Protein AF-0000000065993453 (afdb_homodimer)

pLDDT: mean 97.64, std 2.65, range [69.88, 98.94]

Structure (mmCIF, N/CA/C/O backbone):
data_AF-0000000065993453-model_v1
#
loop_
_entity.id
_entity.type
_entity.pdbx_description
1 polymer 'Maleylacetoacetate isomerase'
#
loop_
_atom_site.group_PDB
_atom_site.id
_atom_site.type_symbol
_atom_site.label_atom_id
_atom_site.label_alt_id
_atom_site.label_comp_id
_atom_site.label_asym_id
_atom_site.label_entity_id
_atom_site.label_seq_id
_atom_site.pdbx_PDB_ins_code
_atom_site.Cartn_x
_atom_site.Cartn_y
_atom_site.Cartn_z
_atom_site.occupancy
_atom_site.B_iso_or_equiv
_atom_site.auth_seq_id
_atom_site.auth_comp_id
_atom_site.auth_asym_id
_atom_site.auth_atom_id
_atom_site.pdbx_PDB_model_num
ATOM 1 N N . MET A 1 1 ? -12.859 5.457 20.172 1 97.81 1 MET A N 1
ATOM 2 C CA . MET A 1 1 ? -11.688 4.91 19.5 1 97.81 1 MET A CA 1
ATOM 3 C C . MET A 1 1 ? -10.406 5.559 20 1 97.81 1 MET A C 1
ATOM 5 O O . MET A 1 1 ? -10.445 6.652 20.578 1 97.81 1 MET A O 1
ATOM 9 N N . LYS A 1 2 ? -9.281 4.84 19.984 1 98.69 2 LYS A N 1
ATOM 10 C CA . LYS A 1 2 ? -7.965 5.367 20.328 1 98.69 2 LYS A CA 1
ATOM 11 C C . LYS A 1 2 ? -7.004 5.246 19.141 1 98.69 2 LYS A C 1
ATOM 13 O O . LYS A 1 2 ? -6.863 4.168 18.562 1 98.69 2 LYS A O 1
ATOM 18 N N . LEU A 1 3 ? -6.418 6.355 18.797 1 98.81 3 LEU A N 1
ATOM 19 C CA . LEU A 1 3 ? -5.492 6.383 17.672 1 98.81 3 LEU A CA 1
ATOM 20 C C . LEU A 1 3 ? -4.055 6.562 18.156 1 98.81 3 LEU A C 1
ATOM 22 O O . LEU A 1 3 ? -3.703 7.613 18.688 1 98.81 3 LEU A O 1
ATOM 26 N N . TYR A 1 4 ? -3.262 5.496 18.062 1 98.88 4 TYR A N 1
ATOM 27 C CA . TYR A 1 4 ? -1.817 5.652 18.188 1 98.88 4 TYR A CA 1
ATOM 28 C C . TYR A 1 4 ? -1.237 6.371 16.984 1 98.88 4 TYR A C 1
ATOM 30 O O . TYR A 1 4 ? -1.352 5.891 15.852 1 98.88 4 TYR A O 1
ATOM 38 N N . THR A 1 5 ? -0.607 7.504 17.25 1 98.62 5 THR A N 1
ATOM 39 C CA . THR A 1 5 ? -0.311 8.43 16.172 1 98.62 5 THR A CA 1
ATOM 40 C C . THR A 1 5 ? 0.987 9.188 16.438 1 98.62 5 THR A C 1
ATOM 42 O O . THR A 1 5 ? 1.555 9.086 17.531 1 98.62 5 THR A O 1
ATOM 45 N N . TYR A 1 6 ? 1.5 9.797 15.477 1 98.5 6 TYR A N 1
ATOM 46 C CA . TYR A 1 6 ? 2.602 10.758 15.5 1 98.5 6 TYR A CA 1
ATOM 47 C C . TYR A 1 6 ? 2.307 11.945 14.594 1 98.5 6 TYR A C 1
ATOM 49 O O . TYR A 1 6 ? 1.861 11.766 13.453 1 98.5 6 TYR A O 1
ATOM 57 N N . TYR A 1 7 ? 2.57 13.156 15.031 1 98.06 7 TYR A N 1
ATOM 58 C CA . TYR A 1 7 ? 2.051 14.336 14.352 1 98.06 7 TYR A CA 1
ATOM 59 C C . TYR A 1 7 ? 2.602 14.438 12.938 1 98.06 7 TYR A C 1
ATOM 61 O O . TYR A 1 7 ? 1.893 14.859 12.016 1 98.06 7 TYR A O 1
ATOM 69 N N . ARG A 1 8 ? 3.809 13.953 12.758 1 96.94 8 ARG A N 1
ATOM 70 C CA . ARG A 1 8 ? 4.461 14.18 11.469 1 96.94 8 ARG A CA 1
ATOM 71 C C . ARG A 1 8 ? 4.324 12.961 10.562 1 96.94 8 ARG A C 1
ATOM 73 O O . ARG A 1 8 ? 4.762 12.992 9.414 1 96.94 8 ARG A O 1
ATOM 80 N N . SER A 1 9 ? 3.797 11.883 11.055 1 98.12 9 SER A N 1
ATOM 81 C CA . SER A 1 9 ? 3.604 10.672 10.258 1 98.12 9 SER A CA 1
ATOM 82 C C . SER A 1 9 ? 2.527 10.875 9.195 1 98.12 9 SER A C 1
ATOM 84 O O . SER A 1 9 ? 1.365 11.117 9.523 1 98.12 9 SER A O 1
ATOM 86 N N . THR A 1 10 ? 2.926 10.688 7.938 1 98.56 10 THR A N 1
ATOM 87 C CA . THR A 1 10 ? 1.972 10.914 6.855 1 98.56 10 THR A CA 1
ATOM 88 C C . THR A 1 10 ? 0.908 9.82 6.84 1 98.56 10 THR A C 1
ATOM 90 O O . THR A 1 10 ? -0.24 10.062 6.465 1 98.56 10 THR A O 1
ATOM 93 N N . SER A 1 11 ? 1.258 8.602 7.258 1 98.75 11 SER A N 1
ATOM 94 C CA . SER A 1 11 ? 0.257 7.539 7.348 1 98.75 11 SER A CA 1
ATOM 95 C C . SER A 1 11 ? -0.75 7.824 8.453 1 98.75 11 SER A C 1
ATOM 97 O O . SER A 1 11 ? -1.937 7.52 8.312 1 98.75 11 SER A O 1
ATOM 99 N N . SER A 1 12 ? -0.28 8.359 9.594 1 98.88 12 SER A N 1
ATOM 100 C CA . SER A 1 12 ? -1.203 8.805 10.641 1 98.88 12 SER A CA 1
ATOM 101 C C . SER A 1 12 ? -2.078 9.953 10.148 1 98.88 12 SER A C 1
ATOM 103 O O . SER A 1 12 ? -3.268 10.016 10.469 1 98.88 12 SER A O 1
ATOM 105 N N . TYR A 1 13 ? -1.464 10.859 9.406 1 98.94 13 TYR A N 1
ATOM 106 C CA . TYR A 1 13 ? -2.162 12 8.828 1 98.94 13 TYR A CA 1
ATOM 107 C C . TYR A 1 13 ? -3.318 11.547 7.945 1 98.94 13 TYR A C 1
ATOM 109 O O . TYR A 1 13 ? -4.41 12.117 7.996 1 98.94 13 TYR A O 1
ATOM 117 N N . ARG A 1 14 ? -3.201 10.469 7.152 1 98.94 14 ARG A N 1
ATOM 118 C CA . ARG A 1 14 ? -4.273 9.875 6.359 1 98.94 14 ARG A CA 1
ATOM 119 C C . ARG A 1 14 ? -5.477 9.523 7.234 1 98.94 14 ARG A C 1
ATOM 121 O O . ARG A 1 14 ? -6.609 9.891 6.914 1 98.94 14 ARG A O 1
ATOM 128 N N . VAL A 1 15 ? -5.152 8.836 8.32 1 98.94 15 VAL A N 1
ATOM 129 C CA . VAL A 1 15 ? -6.211 8.344 9.195 1 98.94 15 VAL A CA 1
ATOM 130 C C . VAL A 1 15 ? -6.891 9.516 9.898 1 98.94 15 VAL A C 1
ATOM 132 O O . VAL A 1 15 ? -8.117 9.547 10.023 1 98.94 15 VAL A O 1
ATOM 135 N N . ARG A 1 16 ? -6.105 10.523 10.297 1 98.94 16 ARG A N 1
ATOM 136 C CA . ARG A 1 16 ? -6.688 11.711 10.914 1 98.94 16 ARG A CA 1
ATOM 137 C C . ARG A 1 16 ? -7.629 12.422 9.953 1 98.94 16 ARG A C 1
ATOM 139 O O . ARG A 1 16 ? -8.703 12.883 10.352 1 98.94 16 ARG A O 1
ATOM 146 N N . ILE A 1 17 ? -7.246 12.539 8.68 1 98.94 17 ILE A N 1
ATOM 147 C CA . ILE A 1 17 ? -8.109 13.172 7.688 1 98.94 17 ILE A CA 1
ATOM 148 C C . ILE A 1 17 ? -9.414 12.391 7.559 1 98.94 17 ILE A C 1
ATOM 150 O O . ILE A 1 17 ? -10.5 12.977 7.566 1 98.94 17 ILE A O 1
ATOM 154 N N . ALA A 1 18 ? -9.305 11.047 7.422 1 98.94 18 ALA A N 1
ATOM 155 C CA . ALA A 1 18 ? -10.5 10.219 7.285 1 98.94 18 ALA A CA 1
ATOM 156 C C . ALA A 1 18 ? -11.438 10.406 8.477 1 98.94 18 ALA A C 1
ATOM 158 O O . ALA A 1 18 ? -12.648 10.57 8.305 1 98.94 18 ALA A O 1
ATOM 159 N N . LEU A 1 19 ? -10.883 10.367 9.68 1 98.94 19 LEU A N 1
ATOM 160 C CA . LEU A 1 19 ? -11.664 10.547 10.898 1 98.94 19 LEU A CA 1
ATOM 161 C C . LEU A 1 19 ? -12.336 11.922 10.914 1 98.94 19 LEU A C 1
ATOM 163 O O . LEU A 1 19 ? -13.516 12.031 11.258 1 98.94 19 LEU A O 1
ATOM 167 N N . ALA A 1 20 ? -11.609 12.914 10.516 1 98.88 20 ALA A N 1
ATOM 168 C CA . ALA A 1 20 ? -12.133 14.281 10.508 1 98.88 20 ALA A CA 1
ATOM 169 C C . ALA A 1 20 ? -13.25 14.43 9.477 1 98.88 20 ALA A C 1
ATOM 171 O O . ALA A 1 20 ? -14.297 15.008 9.766 1 98.88 20 ALA A O 1
ATOM 172 N N . LEU A 1 21 ? -13.016 13.953 8.25 1 98.88 21 LEU A N 1
ATOM 173 C CA . LEU A 1 21 ? -14.023 14.039 7.199 1 98.88 21 LEU A CA 1
ATOM 174 C C . LEU A 1 21 ? -15.32 13.359 7.633 1 98.88 21 LEU A C 1
ATOM 176 O O . LEU A 1 21 ? -16.406 13.812 7.277 1 98.88 21 LEU A O 1
ATOM 180 N N . LYS A 1 22 ? -15.172 12.297 8.398 1 98.81 22 LYS A N 1
ATOM 181 C CA . LYS A 1 22 ? -16.344 11.508 8.805 1 98.81 22 LYS A CA 1
ATOM 182 C C . LYS A 1 22 ? -16.938 12.039 10.102 1 98.81 22 LYS A C 1
ATOM 184 O O . LYS A 1 22 ? -17.969 11.562 10.555 1 98.81 22 LYS A O 1
ATOM 189 N N . GLY A 1 23 ? -16.281 12.969 10.703 1 98.5 23 GLY A N 1
ATOM 190 C CA . GLY A 1 23 ? -16.781 13.562 11.93 1 98.5 23 GLY A CA 1
ATOM 191 C C . GLY A 1 23 ? -16.719 12.617 13.117 1 98.5 23 GLY A C 1
ATOM 192 O O . GLY A 1 23 ? -17.625 12.617 13.961 1 98.5 23 GLY A O 1
ATOM 193 N N . LEU A 1 24 ? -15.727 11.797 13.188 1 98.5 24 LEU A N 1
ATOM 194 C CA . LEU A 1 24 ? -15.609 10.805 14.25 1 98.5 24 LEU A CA 1
ATOM 195 C C . LEU A 1 24 ? -14.633 11.266 15.328 1 98.5 24 LEU A C 1
ATOM 197 O O . LEU A 1 24 ? -13.523 11.711 15.016 1 98.5 24 LEU A O 1
ATOM 201 N N . ASP A 1 25 ? -15.039 11.125 16.531 1 97.25 25 ASP A N 1
ATOM 202 C CA . ASP A 1 25 ? -14.18 11.453 17.656 1 97.25 25 ASP A CA 1
ATOM 203 C C . ASP A 1 25 ? -13.242 10.297 18 1 97.25 25 ASP A C 1
ATOM 205 O O . ASP A 1 25 ? -13.586 9.133 17.781 1 97.25 25 ASP A O 1
ATOM 209 N N . TYR A 1 26 ? -12.102 10.672 18.547 1 98.31 26 TYR A N 1
ATOM 210 C CA . TYR A 1 26 ? -11.133 9.68 19 1 98.31 26 TYR A CA 1
ATOM 211 C C . TYR A 1 26 ? -10.188 10.273 20.047 1 98.31 26 TYR A C 1
ATOM 213 O O . TYR A 1 26 ? -10.055 11.5 20.141 1 98.31 26 TYR A O 1
ATOM 221 N N . GLN A 1 27 ? -9.609 9.438 20.812 1 98.38 27 GLN A N 1
ATOM 222 C CA . GLN A 1 27 ? -8.508 9.82 21.688 1 98.38 27 GLN A CA 1
ATOM 223 C C . GLN A 1 27 ? -7.164 9.648 21 1 98.38 27 GLN A C 1
ATOM 225 O O . GLN A 1 27 ? -6.855 8.57 20.484 1 98.38 27 GLN A O 1
ATOM 230 N N . SER A 1 28 ? -6.418 10.703 20.906 1 98.5 28 SER A N 1
ATOM 231 C CA . SER A 1 28 ? -5.082 10.656 20.328 1 98.5 28 SER A CA 1
ATOM 232 C C . SER A 1 28 ? -4.051 10.148 21.328 1 98.5 28 SER A C 1
ATOM 234 O O . SER A 1 28 ? -3.926 10.695 22.422 1 98.5 28 SER A O 1
ATOM 236 N N . LEU A 1 29 ? -3.355 9.117 21.031 1 98.5 29 LEU A N 1
ATOM 237 C CA . LEU A 1 29 ? -2.258 8.578 21.828 1 98.5 29 LEU A CA 1
ATOM 238 C C . LEU A 1 29 ? -0.934 8.703 21.078 1 98.5 29 LEU A C 1
ATOM 240 O O . LEU A 1 29 ? -0.578 7.832 20.281 1 98.5 29 LEU A O 1
ATOM 244 N N . PRO A 1 30 ? -0.192 9.75 21.359 1 97.88 30 PRO A N 1
ATOM 245 C CA . PRO A 1 30 ? 1.047 9.992 20.609 1 97.88 30 PRO A CA 1
ATOM 246 C C . PRO A 1 30 ? 2.105 8.922 20.859 1 97.88 30 PRO A C 1
ATOM 248 O O . PRO A 1 30 ? 2.275 8.477 22 1 97.88 30 PRO A O 1
ATOM 251 N N . VAL A 1 31 ? 2.691 8.445 19.828 1 98.12 31 VAL A N 1
ATOM 252 C CA . VAL A 1 31 ? 3.879 7.598 19.844 1 98.12 31 VAL A CA 1
ATOM 253 C C . VAL A 1 31 ? 5.051 8.352 19.219 1 98.12 31 VAL A C 1
ATOM 255 O O . VAL A 1 31 ? 5.117 8.5 17.984 1 98.12 31 VAL A O 1
ATOM 258 N N . ASN A 1 32 ? 6.031 8.836 20.062 1 96.44 32 ASN A N 1
ATOM 259 C CA . ASN A 1 32 ? 7.152 9.609 19.547 1 96.44 32 ASN A CA 1
ATOM 260 C C . ASN A 1 32 ? 8.148 8.727 18.797 1 96.44 32 ASN A C 1
ATOM 262 O O . ASN A 1 32 ? 8.742 7.824 19.375 1 96.44 32 ASN A O 1
ATOM 266 N N . LEU A 1 33 ? 8.391 9.039 17.547 1 95.38 33 LEU A N 1
ATOM 267 C CA . LEU A 1 33 ? 9.188 8.18 16.688 1 95.38 33 LEU A CA 1
ATOM 268 C C . LEU A 1 33 ? 10.672 8.531 16.781 1 95.38 33 LEU A C 1
ATOM 270 O O . LEU A 1 33 ? 11.516 7.852 16.203 1 95.38 33 LEU A O 1
ATOM 274 N N . ILE A 1 34 ? 11.016 9.547 17.5 1 90.88 34 ILE A N 1
ATOM 275 C CA . ILE A 1 34 ? 12.383 10.055 17.516 1 90.88 34 ILE A CA 1
ATOM 276 C C . ILE A 1 34 ? 12.969 9.922 18.922 1 90.88 34 ILE A C 1
ATOM 278 O O . ILE A 1 34 ? 14.078 9.414 19.078 1 90.88 34 ILE A O 1
ATOM 282 N N . ARG A 1 35 ? 12.148 10.242 19.875 1 89.06 35 ARG A N 1
ATOM 283 C CA . ARG A 1 35 ? 12.625 10.273 21.266 1 89.06 35 ARG A CA 1
ATOM 284 C C . ARG A 1 35 ? 13.156 8.906 21.688 1 89.06 35 ARG A C 1
ATOM 286 O O . ARG A 1 35 ? 12.484 7.891 21.5 1 89.06 35 ARG A O 1
ATOM 293 N N . ASP A 1 36 ? 14.414 8.93 22.25 1 89.38 36 ASP A N 1
ATOM 294 C CA . ASP A 1 36 ? 15.078 7.758 22.812 1 89.38 36 ASP A CA 1
ATOM 295 C C . ASP A 1 36 ? 15.102 6.605 21.812 1 89.38 36 ASP A C 1
ATOM 297 O O . ASP A 1 36 ? 14.828 5.457 22.172 1 89.38 36 ASP A O 1
ATOM 301 N N . GLY A 1 37 ? 15.234 6.918 20.609 1 89.12 37 GLY A N 1
ATOM 302 C CA . GLY A 1 37 ? 15.344 5.914 19.562 1 89.12 37 GLY A CA 1
ATOM 303 C C . GLY A 1 37 ? 14 5.504 18.984 1 89.12 37 GLY A C 1
ATOM 304 O O . GLY A 1 37 ? 13.93 4.66 18.094 1 89.12 37 GLY A O 1
ATOM 305 N N . GLY A 1 38 ? 12.938 6.09 19.516 1 94.5 38 GLY A N 1
ATOM 306 C CA . GLY A 1 38 ? 11.609 5.824 18.984 1 94.5 38 GLY A CA 1
ATOM 307 C C . GLY A 1 38 ? 10.773 4.953 19.906 1 94.5 38 GLY A C 1
ATOM 308 O O . GLY A 1 38 ? 11.094 3.781 20.125 1 94.5 38 GLY A O 1
ATOM 309 N N . GLU A 1 39 ? 9.672 5.43 20.406 1 97.12 39 GLU A N 1
ATOM 310 C CA . GLU A 1 39 ? 8.758 4.695 21.266 1 97.12 39 GLU A CA 1
ATOM 311 C C . GLU A 1 39 ? 8.133 3.514 20.531 1 97.12 39 GLU A C 1
ATOM 313 O O . GLU A 1 39 ? 7.793 2.498 21.141 1 97.12 39 GLU A O 1
ATOM 318 N N . HIS A 1 40 ? 8.016 3.641 19.188 1 96.94 40 HIS A N 1
ATOM 319 C CA . HIS A 1 40 ? 7.395 2.615 18.359 1 96.94 40 HIS A CA 1
ATOM 320 C C . HIS A 1 40 ? 8.258 1.358 18.297 1 96.94 40 HIS A C 1
ATOM 322 O O . HIS A 1 40 ? 7.809 0.315 17.828 1 96.94 40 HIS A O 1
ATOM 328 N N . ARG A 1 41 ? 9.445 1.411 18.812 1 96.19 41 ARG A N 1
ATOM 329 C CA . ARG A 1 41 ? 10.367 0.279 18.781 1 96.19 41 ARG A CA 1
ATOM 330 C C . ARG A 1 41 ? 10.484 -0.373 20.156 1 96.19 41 ARG A C 1
ATOM 332 O O . ARG A 1 41 ? 11.172 -1.389 20.312 1 96.19 41 ARG A O 1
ATOM 339 N N . GLN A 1 42 ? 9.898 0.231 21.125 1 96.94 42 GLN A N 1
ATOM 340 C CA . GLN A 1 42 ? 9.969 -0.296 22.484 1 96.94 42 GLN A CA 1
ATOM 341 C C . GLN A 1 42 ? 9.023 -1.478 22.672 1 96.94 42 GLN A C 1
ATOM 343 O O . GLN A 1 42 ? 8 -1.569 21.984 1 96.94 42 GLN A O 1
ATOM 348 N N . PRO A 1 43 ? 9.344 -2.389 23.594 1 96.94 43 PRO A N 1
ATOM 349 C CA . PRO A 1 43 ? 8.562 -3.615 23.766 1 96.94 43 PRO A CA 1
ATOM 350 C C . PRO A 1 43 ? 7.082 -3.346 24.016 1 96.94 43 PRO A C 1
ATOM 352 O O . PRO A 1 43 ? 6.227 -4.066 23.484 1 96.94 43 PRO A O 1
ATOM 355 N N . ALA A 1 44 ? 6.801 -2.303 24.766 1 96.56 44 ALA A N 1
ATOM 356 C CA . ALA A 1 44 ? 5.414 -2.006 25.109 1 96.56 44 ALA A CA 1
ATOM 357 C C . ALA A 1 44 ? 4.59 -1.739 23.844 1 96.56 44 ALA A C 1
ATOM 359 O O . ALA A 1 44 ? 3.461 -2.223 23.719 1 96.56 44 ALA A O 1
ATOM 360 N N . TYR A 1 45 ? 5.137 -0.943 22.891 1 97.88 45 TYR A N 1
ATOM 361 C CA . TYR A 1 45 ? 4.395 -0.661 21.672 1 97.88 45 TYR A CA 1
ATOM 362 C C . TYR A 1 45 ? 4.434 -1.853 20.719 1 97.88 45 TYR A C 1
ATOM 364 O O . TYR A 1 45 ? 3.445 -2.146 20.047 1 97.88 45 TYR A O 1
ATOM 372 N N . LEU A 1 46 ? 5.578 -2.549 20.672 1 97.56 46 LEU A N 1
ATOM 373 C CA . LEU A 1 46 ? 5.727 -3.697 19.781 1 97.56 46 LEU A CA 1
ATOM 374 C C . LEU A 1 46 ? 4.777 -4.82 20.188 1 97.56 46 LEU A C 1
ATOM 376 O O . LEU A 1 46 ? 4.391 -5.641 19.344 1 97.56 46 LEU A O 1
ATOM 380 N N . ALA A 1 47 ? 4.348 -4.875 21.406 1 97.19 47 ALA A N 1
ATOM 381 C CA . ALA A 1 47 ? 3.35 -5.84 21.875 1 97.19 47 ALA A CA 1
ATOM 382 C C . ALA A 1 47 ? 1.979 -5.535 21.266 1 97.19 47 ALA A C 1
ATOM 384 O O . ALA A 1 47 ? 1.144 -6.434 21.125 1 97.19 47 ALA A O 1
ATOM 385 N N . LEU A 1 48 ? 1.748 -4.266 20.906 1 96.81 48 LEU A N 1
ATOM 386 C CA . LEU A 1 48 ? 0.502 -3.834 20.281 1 96.81 48 LEU A CA 1
ATOM 387 C C . LEU A 1 48 ? 0.561 -4.02 18.781 1 96.81 48 LEU A C 1
ATOM 389 O O . LEU A 1 48 ? -0.361 -4.578 18.172 1 96.81 48 LEU A O 1
ATOM 393 N N . ASN A 1 49 ? 1.64 -3.611 18.203 1 97.81 49 ASN A N 1
ATOM 394 C CA . ASN A 1 49 ? 1.881 -3.656 16.766 1 97.81 49 ASN A CA 1
ATOM 395 C C . ASN A 1 49 ? 3.27 -4.203 16.438 1 97.81 49 ASN A C 1
ATOM 397 O O . ASN A 1 49 ? 4.25 -3.451 16.422 1 97.81 49 ASN A O 1
ATOM 401 N N . PRO A 1 50 ? 3.322 -5.434 16 1 97.81 50 PRO A N 1
ATOM 402 C CA . PRO A 1 50 ? 4.625 -6.078 15.812 1 97.81 50 PRO A CA 1
ATOM 403 C C . PRO A 1 50 ? 5.445 -5.426 14.703 1 97.81 50 PRO A C 1
ATOM 405 O O . PRO A 1 50 ? 6.66 -5.621 14.633 1 97.81 50 PRO A O 1
ATOM 408 N N . GLN A 1 51 ? 4.852 -4.668 13.82 1 96.94 51 GLN A N 1
ATOM 409 C CA . GLN A 1 51 ? 5.605 -3.99 12.773 1 96.94 51 GLN A CA 1
ATOM 410 C C . GLN A 1 51 ? 6.312 -2.754 13.32 1 96.94 51 GLN A C 1
ATOM 412 O O . GLN A 1 51 ? 7.23 -2.229 12.688 1 96.94 51 GLN A O 1
ATOM 417 N N . GLY A 1 52 ? 5.801 -2.238 14.477 1 97.81 52 GLY A N 1
ATOM 418 C CA . GLY A 1 52 ? 6.43 -1.079 15.094 1 97.81 52 GLY A CA 1
ATOM 419 C C . GLY A 1 52 ? 6.273 0.188 14.273 1 97.81 52 GLY A C 1
ATOM 420 O O . GLY A 1 52 ? 7.227 0.95 14.109 1 97.81 52 GLY A O 1
ATOM 421 N N . ARG A 1 53 ? 5.051 0.37 13.75 1 97.88 53 ARG A N 1
ATOM 422 C CA . ARG A 1 53 ? 4.754 1.579 12.992 1 97.88 53 ARG A CA 1
ATOM 423 C C . ARG A 1 53 ? 3.48 2.244 13.492 1 97.88 53 ARG A C 1
ATOM 425 O O . ARG A 1 53 ? 2.729 1.649 14.266 1 97.88 53 ARG A O 1
ATOM 432 N N . VAL A 1 54 ? 3.295 3.453 13.203 1 98.44 54 VAL A N 1
ATOM 433 C CA . VAL A 1 54 ? 2.021 4.148 13.352 1 98.44 54 VAL A CA 1
ATOM 434 C C . VAL A 1 54 ? 1.427 4.449 11.984 1 98.44 54 VAL A C 1
ATOM 436 O O . VAL A 1 54 ? 2.15 4.5 10.984 1 98.44 54 VAL A O 1
ATOM 439 N N . PRO A 1 55 ? 0.126 4.574 11.859 1 98.75 55 PRO A N 1
ATOM 440 C CA . PRO A 1 55 ? -0.893 4.602 12.914 1 98.75 55 PRO A CA 1
ATOM 441 C C . PRO A 1 55 ? -1.35 3.205 13.328 1 98.75 55 PRO A C 1
ATOM 443 O O . PRO A 1 55 ? -1.112 2.232 12.602 1 98.75 55 PRO A O 1
ATOM 446 N N . ALA A 1 56 ? -1.861 3.086 14.422 1 98.88 56 ALA A N 1
ATOM 447 C CA . ALA A 1 56 ? -2.695 1.979 14.883 1 98.88 56 ALA A CA 1
ATOM 448 C C . ALA A 1 56 ? -3.975 2.488 15.539 1 98.88 56 ALA A C 1
ATOM 450 O O . ALA A 1 56 ? -3.949 3.477 16.281 1 98.88 56 ALA A O 1
ATOM 451 N N . LEU A 1 57 ? -5.121 1.9 15.242 1 98.88 57 LEU A N 1
ATOM 452 C CA . LEU A 1 57 ? -6.41 2.348 15.758 1 98.88 57 LEU A CA 1
ATOM 453 C C . LEU A 1 57 ? -7.059 1.266 16.609 1 98.88 57 LEU A C 1
ATOM 455 O O . LEU A 1 57 ? -7.379 0.183 16.125 1 98.88 57 LEU A O 1
ATOM 459 N N . GLN A 1 58 ? -7.184 1.503 17.891 1 98.62 58 GLN A N 1
ATOM 460 C CA . GLN A 1 58 ? -8.008 0.649 18.734 1 98.62 58 GLN A CA 1
ATOM 461 C C . GLN A 1 58 ? -9.484 1.022 18.625 1 98.62 58 GLN A C 1
ATOM 463 O O . GLN A 1 58 ? -9.875 2.135 18.984 1 98.62 58 GLN A O 1
ATOM 468 N N . VAL A 1 59 ? -10.258 0.111 18.156 1 97.62 59 VAL A N 1
ATOM 469 C CA . VAL A 1 59 ? -11.68 0.386 17.969 1 97.62 59 VAL A CA 1
ATOM 470 C C . VAL A 1 59 ? -12.445 0.057 19.25 1 97.62 59 VAL A C 1
ATOM 472 O O . VAL A 1 59 ? -11.867 -0.441 20.219 1 97.62 59 VAL A O 1
ATOM 475 N N . ASP A 1 60 ? -13.742 0.342 19.266 1 91.19 60 ASP A N 1
ATOM 476 C CA . ASP A 1 60 ? -14.547 0.277 20.484 1 91.19 60 ASP A CA 1
ATOM 477 C C . ASP A 1 60 ? -14.641 -1.156 21 1 91.19 60 ASP A C 1
ATOM 479 O O . ASP A 1 60 ? -14.734 -1.381 22.203 1 91.19 60 ASP A O 1
ATOM 483 N N . GLU A 1 61 ? -14.531 -2.115 20.109 1 89.31 61 GLU A N 1
ATOM 484 C CA . GLU A 1 61 ? -14.617 -3.527 20.469 1 89.31 61 GLU A CA 1
ATOM 485 C C . GLU A 1 61 ? -13.328 -4.004 21.125 1 89.31 61 GLU A C 1
ATOM 487 O O . GLU A 1 61 ? -13.266 -5.125 21.641 1 89.31 61 GLU A O 1
ATOM 492 N N . GLY A 1 62 ? -12.344 -3.117 21.141 1 92.38 62 GLY A N 1
ATOM 493 C CA . GLY A 1 62 ? -11.094 -3.428 21.812 1 92.38 62 GLY A CA 1
ATOM 494 C C . GLY A 1 62 ? -10 -3.883 20.859 1 92.38 62 GLY A C 1
ATOM 495 O O . GLY A 1 62 ? -8.82 -3.895 21.234 1 92.38 62 GLY A O 1
ATOM 496 N N . GLU A 1 63 ? -10.359 -4.246 19.656 1 96.19 63 GLU A N 1
ATOM 497 C CA . GLU A 1 63 ? -9.398 -4.73 18.672 1 96.19 63 GLU A CA 1
ATOM 498 C C . GLU A 1 63 ? -8.508 -3.6 18.172 1 96.19 63 GLU A C 1
ATOM 500 O O . GLU A 1 63 ? -8.945 -2.453 18.062 1 96.19 63 GLU A O 1
ATOM 505 N N . LEU A 1 64 ? -7.234 -3.934 17.875 1 98.25 64 LEU A N 1
ATOM 506 C CA . LEU A 1 64 ? -6.281 -2.98 17.297 1 98.25 64 LEU A CA 1
ATOM 507 C C . LEU A 1 64 ? -6.094 -3.223 15.812 1 98.25 64 LEU A C 1
ATOM 509 O O . LEU A 1 64 ? -5.746 -4.332 15.398 1 98.25 64 LEU A O 1
ATOM 513 N N . LEU A 1 65 ? -6.383 -2.223 15.086 1 98.69 65 LEU A N 1
ATOM 514 C CA . LEU A 1 65 ? -6.18 -2.266 13.641 1 98.69 65 LEU A CA 1
ATOM 515 C C . LEU A 1 65 ? -4.898 -1.532 13.25 1 98.69 65 LEU A C 1
ATOM 517 O O . LEU A 1 65 ? -4.605 -0.463 13.789 1 98.69 65 LEU A O 1
ATOM 521 N N . ILE A 1 66 ? -4.16 -2.146 12.32 1 98.69 66 ILE A N 1
ATOM 522 C CA . ILE A 1 66 ? -2.926 -1.526 11.859 1 98.69 66 ILE A CA 1
ATOM 523 C C . ILE A 1 66 ? -3.002 -1.296 10.352 1 98.69 66 ILE A C 1
ATOM 525 O O . ILE A 1 66 ? -3.914 -1.792 9.68 1 98.69 66 ILE A O 1
ATOM 529 N N . GLN A 1 67 ? -2.018 -0.501 9.852 1 98.81 67 GLN A N 1
ATOM 530 C CA . GLN A 1 67 ? -1.948 -0.146 8.445 1 98.81 67 GLN A CA 1
ATOM 531 C C . GLN A 1 67 ? -3.055 0.837 8.07 1 98.81 67 GLN A C 1
ATOM 533 O O . GLN A 1 67 ? -4.238 0.505 8.141 1 98.81 67 GLN A O 1
ATOM 538 N N . SER A 1 68 ? -2.654 1.986 7.566 1 98.88 68 SER A N 1
ATOM 539 C CA . SER A 1 68 ? -3.609 3.051 7.273 1 98.88 68 SER A CA 1
ATOM 540 C C . SER A 1 68 ? -4.621 2.613 6.219 1 98.88 68 SER A C 1
ATOM 542 O O . SER A 1 68 ? -5.801 2.949 6.305 1 98.88 68 SER A O 1
ATOM 544 N N . PRO A 1 69 ? -4.203 1.802 5.18 1 98.88 69 PRO A N 1
ATOM 545 C CA . PRO A 1 69 ? -5.215 1.372 4.215 1 98.88 69 PRO A CA 1
ATOM 546 C C . PRO A 1 69 ? -6.312 0.521 4.852 1 98.88 69 PRO A C 1
ATOM 548 O O . PRO A 1 69 ? -7.492 0.692 4.535 1 98.88 69 PRO A O 1
ATOM 551 N N . ALA A 1 70 ? -5.957 -0.367 5.742 1 98.88 70 ALA A N 1
ATOM 552 C CA . ALA A 1 70 ? -6.926 -1.229 6.414 1 98.88 70 ALA A CA 1
ATOM 553 C C . ALA A 1 70 ? -7.82 -0.423 7.348 1 98.88 70 ALA A C 1
ATOM 555 O O . ALA A 1 70 ? -9.039 -0.621 7.375 1 98.88 70 ALA A O 1
ATOM 556 N N . ILE A 1 71 ? -7.238 0.487 8.078 1 98.94 71 ILE A N 1
ATOM 557 C CA . ILE A 1 71 ? -7.965 1.315 9.031 1 98.94 71 ILE A CA 1
ATOM 558 C C . ILE A 1 71 ? -8.992 2.17 8.297 1 98.94 71 ILE A C 1
ATOM 560 O O . ILE A 1 71 ? -10.156 2.242 8.703 1 98.94 71 ILE A O 1
ATOM 564 N N . ILE A 1 72 ? -8.586 2.76 7.199 1 98.94 72 ILE A N 1
ATOM 565 C CA . ILE A 1 72 ? -9.453 3.688 6.484 1 98.94 72 ILE A CA 1
ATOM 566 C C . ILE A 1 72 ? -10.602 2.922 5.828 1 98.94 72 ILE A C 1
ATOM 568 O O . ILE A 1 72 ? -11.742 3.373 5.848 1 98.94 72 ILE A O 1
ATOM 572 N N . GLU A 1 73 ? -10.297 1.745 5.238 1 98.81 73 GLU A N 1
ATOM 573 C CA . GLU A 1 73 ? -11.367 0.922 4.691 1 98.81 73 GLU A CA 1
ATOM 574 C C . GLU A 1 73 ? -12.344 0.497 5.785 1 98.81 73 GLU A C 1
ATOM 576 O O . GLU A 1 73 ? -13.562 0.496 5.57 1 98.81 73 GLU A O 1
ATOM 581 N N . TYR A 1 74 ? -11.836 0.166 6.969 1 98.75 74 TYR A N 1
ATOM 582 C CA . TYR A 1 74 ? -12.695 -0.18 8.094 1 98.75 74 TYR A CA 1
ATOM 583 C C . TYR A 1 74 ? -13.625 0.977 8.445 1 98.75 74 TYR A C 1
ATOM 585 O O . TYR A 1 74 ? -14.836 0.79 8.594 1 98.75 74 TYR A O 1
ATOM 593 N N . LEU A 1 75 ? -13.086 2.172 8.555 1 98.81 75 LEU A N 1
ATOM 594 C CA . LEU A 1 75 ? -13.875 3.355 8.883 1 98.81 75 LEU A CA 1
ATOM 595 C C . LEU A 1 75 ? -14.938 3.609 7.824 1 98.81 75 LEU A C 1
ATOM 597 O O . LEU A 1 75 ? -16.078 3.965 8.148 1 98.81 75 LEU A O 1
ATOM 601 N N . GLU A 1 76 ? -14.5 3.414 6.582 1 98.5 76 GLU A N 1
ATOM 602 C CA . GLU A 1 76 ? -15.438 3.623 5.484 1 98.5 76 GLU A CA 1
ATOM 603 C C . GLU A 1 76 ? -16.609 2.645 5.562 1 98.5 76 GLU A C 1
ATOM 605 O O . GLU A 1 76 ? -17.75 3.01 5.277 1 98.5 76 GLU A O 1
ATOM 610 N N . GLU A 1 77 ? -16.344 1.402 5.93 1 97.62 77 GLU A N 1
ATOM 611 C CA . GLU A 1 77 ? -17.359 0.366 5.984 1 97.62 77 GLU A CA 1
ATOM 612 C C . GLU A 1 77 ? -18.234 0.522 7.227 1 97.62 77 GLU A C 1
ATOM 614 O O . GLU A 1 77 ? -19.453 0.325 7.164 1 97.62 77 GLU A O 1
ATOM 619 N N . ARG A 1 78 ? -17.672 0.896 8.297 1 97.44 78 ARG A N 1
ATOM 620 C CA . ARG A 1 78 ? -18.375 1.009 9.562 1 97.44 78 ARG A CA 1
ATOM 621 C C . ARG A 1 78 ? -19.172 2.303 9.633 1 97.44 78 ARG A C 1
ATOM 623 O O . ARG A 1 78 ? -20.234 2.346 10.25 1 97.44 78 ARG A O 1
ATOM 630 N N . TYR A 1 79 ? -18.656 3.318 9.023 1 97.81 79 TYR A N 1
ATOM 631 C CA . TYR A 1 79 ? -19.266 4.637 8.953 1 97.81 79 TYR A CA 1
ATOM 632 C C . TYR A 1 79 ? -19.375 5.117 7.512 1 97.81 79 TYR A C 1
ATOM 634 O O . TYR A 1 79 ? -18.656 6.023 7.094 1 97.81 79 TYR A O 1
ATOM 642 N N . PRO A 1 80 ? -20.359 4.684 6.816 1 97.56 80 PRO A N 1
ATOM 643 C CA . PRO A 1 80 ? -20.391 4.832 5.359 1 97.56 80 PRO A CA 1
ATOM 644 C C . PRO A 1 80 ? -20.672 6.266 4.918 1 97.56 80 PRO A C 1
ATOM 646 O O . PRO A 1 80 ? -20.422 6.617 3.76 1 97.56 80 PRO A O 1
ATOM 649 N N . GLN A 1 81 ? -21.203 7.094 5.922 1 97.69 81 GLN A N 1
ATOM 650 C CA . GLN A 1 81 ? -21.438 8.492 5.578 1 97.69 81 GLN A CA 1
ATOM 651 C C . GLN A 1 81 ? -20.688 9.43 6.516 1 97.69 81 GLN A C 1
ATOM 653 O O . GLN A 1 81 ? -20.625 9.195 7.727 1 97.69 81 GLN A O 1
ATOM 658 N N . PRO A 1 82 ? -20.219 10.539 6.008 1 98.12 82 PRO A N 1
ATOM 659 C CA . PRO A 1 82 ? -20.047 10.812 4.578 1 98.12 82 PRO A CA 1
ATOM 660 C C . PRO A 1 82 ? -19.109 9.82 3.896 1 98.12 82 PRO A C 1
ATOM 662 O O . PRO A 1 82 ? -18.141 9.367 4.508 1 98.12 82 PRO A O 1
ATOM 665 N N . ALA A 1 83 ? -19.344 9.492 2.623 1 98.44 83 ALA A N 1
ATOM 666 C CA . ALA A 1 83 ? -18.578 8.469 1.91 1 98.44 83 ALA A CA 1
ATOM 667 C C . ALA A 1 83 ? -17.234 9.008 1.438 1 98.44 83 ALA A C 1
ATOM 669 O O . ALA A 1 83 ? -17.156 10.117 0.908 1 98.44 83 ALA A O 1
ATOM 670 N N . LEU A 1 84 ? -16.234 8.234 1.641 1 98.69 84 LEU A N 1
ATOM 671 C CA . LEU A 1 84 ? -14.922 8.547 1.099 1 98.69 84 LEU A CA 1
ATOM 672 C C . LEU A 1 84 ? -14.758 7.969 -0.303 1 98.69 84 LEU A C 1
ATOM 674 O O . LEU A 1 84 ? -13.859 8.367 -1.043 1 98.69 84 LEU A O 1
ATOM 678 N N . LEU A 1 85 ? -15.578 6.988 -0.581 1 98.62 85 LEU A N 1
ATOM 679 C CA . LEU A 1 85 ? -15.5 6.285 -1.857 1 98.62 85 LEU A CA 1
ATOM 680 C C . LEU A 1 85 ? -16.781 6.477 -2.66 1 98.62 85 LEU A C 1
ATOM 682 O O . LEU A 1 85 ? -17.875 6.461 -2.096 1 98.62 85 LEU A O 1
ATOM 686 N N . SER A 1 86 ? -16.641 6.543 -3.951 1 97.69 86 SER A N 1
ATOM 687 C CA . SER A 1 86 ? -17.766 6.676 -4.871 1 97.69 86 SER A CA 1
ATOM 688 C C . SER A 1 86 ? -18.656 5.445 -4.82 1 97.69 86 SER A C 1
ATOM 690 O O . SER A 1 86 ? -18.203 4.352 -4.477 1 97.69 86 SER A O 1
ATOM 692 N N . SER A 1 87 ? -19.922 5.641 -5.156 1 96.62 87 SER A N 1
ATOM 693 C CA . SER A 1 87 ? -20.828 4.512 -5.293 1 96.62 87 SER A CA 1
ATOM 694 C C . SER A 1 87 ? -20.609 3.77 -6.605 1 96.62 87 SER A C 1
ATOM 696 O O . SER A 1 87 ? -21.031 2.621 -6.758 1 96.62 87 SER A O 1
ATOM 698 N N . ASP A 1 88 ? -19.969 4.441 -7.582 1 96 88 ASP A N 1
ATOM 699 C CA . ASP A 1 88 ? -19.625 3.816 -8.852 1 96 88 ASP A CA 1
ATOM 700 C C . ASP A 1 88 ? -18.391 2.932 -8.711 1 96 88 ASP A C 1
ATOM 702 O O . ASP A 1 88 ? -17.312 3.416 -8.367 1 96 88 ASP A O 1
ATOM 706 N N . PRO A 1 89 ? -18.531 1.646 -9.008 1 96.12 89 PRO A N 1
ATOM 707 C CA . PRO A 1 89 ? -17.422 0.707 -8.766 1 96.12 89 PRO A CA 1
ATOM 708 C C . PRO A 1 89 ? -16.172 1.058 -9.555 1 96.12 89 PRO A C 1
ATOM 710 O O . PRO A 1 89 ? -15.055 0.847 -9.062 1 96.12 89 PRO A O 1
ATOM 713 N N . LEU A 1 90 ? -16.328 1.543 -10.742 1 97.12 90 LEU A N 1
ATOM 714 C CA . LEU A 1 90 ? -15.172 1.884 -11.555 1 97.12 90 LEU A CA 1
ATOM 715 C C . LEU A 1 90 ? -14.461 3.119 -11.008 1 97.12 90 LEU A C 1
ATOM 717 O O . LEU A 1 90 ? -13.234 3.148 -10.922 1 97.12 90 LEU A O 1
ATOM 721 N N . ARG A 1 91 ? -15.242 4.145 -10.641 1 96.81 91 ARG A N 1
ATOM 722 C CA . ARG A 1 91 ? -14.648 5.324 -10.023 1 96.81 91 ARG A CA 1
ATOM 723 C C . ARG A 1 91 ? -13.969 4.977 -8.711 1 96.81 91 ARG A C 1
ATOM 725 O O . ARG A 1 91 ? -12.875 5.469 -8.414 1 96.81 91 ARG A O 1
ATOM 732 N N . ARG A 1 92 ? -14.578 4.074 -7.957 1 97.44 92 ARG A N 1
ATOM 733 C CA . ARG A 1 92 ? -14.016 3.604 -6.695 1 97.44 92 ARG A CA 1
ATOM 734 C C . ARG A 1 92 ? -12.656 2.947 -6.91 1 97.44 92 ARG A C 1
ATOM 736 O O . ARG A 1 92 ? -11.719 3.174 -6.141 1 97.44 92 ARG A O 1
ATOM 743 N N . ALA A 1 93 ? -12.609 2.184 -7.918 1 98.44 93 ALA A N 1
ATOM 744 C CA . ALA A 1 93 ? -11.352 1.501 -8.234 1 98.44 93 ALA A CA 1
ATOM 745 C C . ALA A 1 93 ? -10.266 2.502 -8.609 1 98.44 93 ALA A C 1
ATOM 747 O O . ALA A 1 93 ? -9.102 2.324 -8.258 1 98.44 93 ALA A O 1
ATOM 748 N N . ARG A 1 94 ? -10.633 3.512 -9.312 1 98.38 94 ARG A N 1
ATOM 749 C CA . ARG A 1 94 ? -9.672 4.539 -9.688 1 98.38 94 ARG A CA 1
ATOM 750 C C . ARG A 1 94 ? -9.188 5.316 -8.469 1 98.38 94 ARG A C 1
ATOM 752 O O . ARG A 1 94 ? -8.008 5.652 -8.367 1 98.38 94 ARG A O 1
ATOM 759 N N . GLU A 1 95 ? -10.094 5.629 -7.598 1 98.81 95 GLU A N 1
ATOM 760 C CA . GLU A 1 95 ? -9.742 6.281 -6.34 1 98.81 95 GLU A CA 1
ATOM 761 C C . GLU A 1 95 ? -8.75 5.438 -5.543 1 98.81 95 GLU A C 1
ATOM 763 O O . GLU A 1 95 ? -7.73 5.949 -5.07 1 98.81 95 GLU A O 1
ATOM 768 N N . ARG A 1 96 ? -9.031 4.133 -5.469 1 98.88 96 ARG A N 1
ATOM 769 C CA . ARG A 1 96 ? -8.133 3.215 -4.773 1 98.88 96 ARG A CA 1
ATOM 770 C C . ARG A 1 96 ? -6.797 3.105 -5.5 1 98.88 96 ARG A C 1
ATOM 772 O O . ARG A 1 96 ? -5.758 2.924 -4.863 1 98.88 96 ARG A O 1
ATOM 779 N N . GLY A 1 97 ? -6.875 3.219 -6.832 1 98.88 97 GLY A N 1
ATOM 780 C CA . GLY A 1 97 ? -5.645 3.197 -7.605 1 98.88 97 GLY A CA 1
ATOM 781 C C . GLY A 1 97 ? -4.688 4.312 -7.23 1 98.88 97 GLY A C 1
ATOM 782 O O . GLY A 1 97 ? -3.498 4.07 -7.016 1 98.88 97 GLY A O 1
ATOM 783 N N . VAL A 1 98 ? -5.211 5.516 -7.105 1 98.94 98 VAL A N 1
ATOM 784 C CA . VAL A 1 98 ? -4.391 6.664 -6.734 1 98.94 98 VAL A CA 1
ATOM 785 C C . VAL A 1 98 ? -3.908 6.508 -5.293 1 98.94 98 VAL A C 1
ATOM 787 O O . VAL A 1 98 ? -2.742 6.77 -4.988 1 98.94 98 VAL A O 1
ATOM 790 N N . ALA A 1 99 ? -4.781 6.043 -4.441 1 98.94 99 ALA A N 1
ATOM 791 C CA . ALA A 1 99 ? -4.406 5.809 -3.047 1 98.94 99 ALA A CA 1
ATOM 792 C C . ALA A 1 99 ? -3.266 4.801 -2.949 1 98.94 99 ALA A C 1
ATOM 794 O O . ALA A 1 99 ? -2.293 5.023 -2.225 1 98.94 99 ALA A O 1
ATOM 795 N N . ALA A 1 100 ? -3.387 3.738 -3.689 1 98.94 100 ALA A N 1
ATOM 796 C CA . ALA A 1 100 ? -2.365 2.695 -3.668 1 98.94 100 ALA A CA 1
ATOM 797 C C . ALA A 1 100 ? -1.051 3.203 -4.254 1 98.94 100 ALA A C 1
ATOM 799 O O . ALA A 1 100 ? 0.028 2.871 -3.76 1 98.94 100 ALA A O 1
ATOM 800 N N . LEU A 1 101 ? -1.143 3.984 -5.328 1 98.88 101 LEU A N 1
ATOM 801 C CA . LEU A 1 101 ? 0.052 4.574 -5.922 1 98.88 101 LEU A CA 1
ATOM 802 C C . LEU A 1 101 ? 0.841 5.367 -4.887 1 98.88 101 LEU A C 1
ATOM 804 O O . LEU A 1 101 ? 2.062 5.234 -4.793 1 98.88 101 LEU A O 1
ATOM 808 N N . VAL A 1 102 ? 0.119 6.113 -4.062 1 98.88 102 VAL A N 1
ATOM 809 C CA . VAL A 1 102 ? 0.763 6.898 -3.014 1 98.88 102 VAL A CA 1
ATOM 810 C C . VAL A 1 102 ? 1.23 5.973 -1.892 1 98.88 102 VAL A C 1
ATOM 812 O O . VAL A 1 102 ? 2.398 6.008 -1.496 1 98.88 102 VAL A O 1
ATOM 815 N N . GLY A 1 103 ? 0.34 5.102 -1.442 1 98.81 103 GLY A N 1
ATOM 816 C CA . GLY A 1 103 ? 0.583 4.301 -0.252 1 98.81 103 GLY A CA 1
ATOM 817 C C . GLY A 1 103 ? 1.563 3.168 -0.485 1 98.81 103 GLY A C 1
ATOM 818 O O . GLY A 1 103 ? 2.236 2.723 0.447 1 98.81 103 GLY A O 1
ATOM 819 N N . CYS A 1 104 ? 1.685 2.693 -1.717 1 98.69 104 CYS A N 1
ATOM 820 C CA . CYS A 1 104 ? 2.521 1.534 -2.006 1 98.69 104 CYS A CA 1
ATOM 821 C C . CYS A 1 104 ? 3.812 1.953 -2.701 1 98.69 104 CYS A C 1
ATOM 823 O O . CYS A 1 104 ? 4.879 1.402 -2.424 1 98.69 104 CYS A O 1
ATOM 825 N N . ASP A 1 105 ? 3.76 3.021 -3.541 1 98.44 105 ASP A N 1
ATOM 826 C CA . ASP A 1 105 ? 4.875 3.176 -4.473 1 98.44 105 ASP A CA 1
ATOM 827 C C . ASP A 1 105 ? 5.605 4.496 -4.242 1 98.44 105 ASP A C 1
ATOM 829 O O . ASP A 1 105 ? 6.66 4.738 -4.832 1 98.44 105 ASP A O 1
ATOM 833 N N . ILE A 1 106 ? 5.07 5.41 -3.439 1 98.81 106 ILE A N 1
ATOM 834 C CA . ILE A 1 106 ? 5.758 6.664 -3.146 1 98.81 106 ILE A CA 1
ATOM 835 C C . ILE A 1 106 ? 6.199 6.684 -1.685 1 98.81 106 ILE A C 1
ATOM 837 O O . ILE A 1 106 ? 7.395 6.609 -1.391 1 98.81 106 ILE A O 1
ATOM 841 N N . HIS A 1 107 ? 5.254 6.5 -0.826 1 98.75 107 HIS A N 1
ATOM 842 C CA . HIS A 1 107 ? 5.426 6.762 0.598 1 98.75 107 HIS A CA 1
ATOM 843 C C . HIS A 1 107 ? 6.449 5.816 1.212 1 98.75 107 HIS A C 1
ATOM 845 O O . HIS A 1 107 ? 7.379 6.254 1.896 1 98.75 107 HIS A O 1
ATOM 851 N N . PRO A 1 108 ? 6.398 4.508 0.974 1 98.56 108 PRO A N 1
ATOM 852 C CA . PRO A 1 108 ? 7.328 3.613 1.669 1 98.56 108 PRO A CA 1
ATOM 853 C C . PRO A 1 108 ? 8.789 3.873 1.3 1 98.56 108 PRO A C 1
ATOM 855 O O . PRO A 1 108 ? 9.688 3.564 2.082 1 98.56 108 PRO A O 1
ATOM 858 N N . LEU A 1 109 ? 9.008 4.508 0.158 1 98.75 109 LEU A N 1
ATOM 859 C CA . LEU A 1 109 ? 10.359 4.664 -0.368 1 98.75 109 LEU A CA 1
ATOM 860 C C . LEU A 1 109 ? 11.055 5.863 0.268 1 98.75 109 LEU A C 1
ATOM 862 O O . LEU A 1 109 ? 12.273 6.016 0.149 1 98.75 109 LEU A O 1
ATOM 866 N N . HIS A 1 110 ? 10.273 6.66 1 1 98.06 110 HIS A N 1
ATOM 867 C CA . HIS A 1 110 ? 10.914 7.758 1.712 1 98.06 110 HIS A CA 1
ATOM 868 C C . HIS A 1 110 ? 10.5 7.781 3.18 1 98.06 110 HIS A C 1
ATOM 870 O O . HIS A 1 110 ? 10.531 8.836 3.82 1 98.06 110 HIS A O 1
ATOM 876 N N . ASN A 1 111 ? 10.055 6.672 3.672 1 96.69 111 ASN A N 1
ATOM 877 C CA . ASN A 1 111 ? 9.867 6.496 5.109 1 96.69 111 ASN A CA 1
ATOM 878 C C . ASN A 1 111 ? 11.188 6.641 5.863 1 96.69 111 ASN A C 1
ATOM 880 O O . ASN A 1 111 ? 12.258 6.352 5.316 1 96.69 111 ASN A O 1
ATOM 884 N N . ALA A 1 112 ? 11.062 7.004 7.129 1 95.38 112 ALA A N 1
ATOM 885 C CA . ALA A 1 112 ? 12.25 7.262 7.949 1 95.38 112 ALA A CA 1
ATOM 886 C C . ALA A 1 112 ? 13.141 6.027 8.023 1 95.38 112 ALA A C 1
ATOM 888 O O . ALA A 1 112 ? 14.367 6.137 7.98 1 95.38 112 ALA A O 1
ATOM 889 N N . SER A 1 113 ? 12.562 4.836 8.133 1 96.12 113 SER A N 1
ATOM 890 C CA . SER A 1 113 ? 13.344 3.611 8.266 1 96.12 113 SER A CA 1
ATOM 891 C C . SER A 1 113 ? 14.203 3.369 7.023 1 96.12 113 SER A C 1
ATOM 893 O O . SER A 1 113 ? 15.352 2.938 7.129 1 96.12 113 SER A O 1
ATOM 895 N N . VAL A 1 114 ? 13.68 3.65 5.852 1 98.19 114 VAL A N 1
ATOM 896 C CA . VAL A 1 114 ? 14.391 3.467 4.59 1 98.19 114 VAL A CA 1
ATOM 897 C C . VAL A 1 114 ? 15.508 4.504 4.469 1 98.19 114 VAL A C 1
ATOM 899 O O . VAL A 1 114 ? 16.656 4.164 4.152 1 98.19 114 VAL A O 1
ATOM 902 N N . LEU A 1 115 ? 15.203 5.75 4.766 1 97.88 115 LEU A N 1
ATOM 903 C CA . LEU A 1 115 ? 16.172 6.828 4.66 1 97.88 115 LEU A CA 1
ATOM 904 C C . LEU A 1 115 ? 17.297 6.645 5.672 1 97.88 115 LEU A C 1
ATOM 906 O O . LEU A 1 115 ? 18.469 6.918 5.367 1 97.88 115 LEU A O 1
ATOM 910 N N . ASN A 1 116 ? 16.906 6.188 6.883 1 96.75 116 ASN A N 1
ATOM 911 C CA . ASN A 1 116 ? 17.906 5.906 7.902 1 96.75 116 ASN A CA 1
ATOM 912 C C . ASN A 1 116 ? 18.859 4.805 7.457 1 96.75 116 ASN A C 1
ATOM 914 O O . ASN A 1 116 ? 20.062 4.871 7.719 1 96.75 116 ASN A O 1
ATOM 918 N N . LEU A 1 117 ? 18.344 3.764 6.789 1 97.94 117 LEU A N 1
ATOM 919 C CA . LEU A 1 117 ? 19.203 2.689 6.301 1 97.94 117 LEU A CA 1
ATOM 920 C C . LEU A 1 117 ? 20.141 3.195 5.211 1 97.94 117 LEU A C 1
ATOM 922 O O . LEU A 1 117 ? 21.312 2.82 5.176 1 97.94 117 LEU A O 1
ATOM 926 N N . LEU A 1 118 ? 19.656 4.074 4.324 1 98.31 118 LEU A N 1
ATOM 927 C CA . LEU A 1 118 ? 20.516 4.684 3.309 1 98.31 118 LEU A CA 1
ATOM 928 C C . LEU A 1 118 ? 21.656 5.465 3.953 1 98.31 118 LEU A C 1
ATOM 930 O O . LEU A 1 118 ? 22.797 5.363 3.525 1 98.31 118 LEU A O 1
ATOM 934 N N . ARG A 1 119 ? 21.312 6.227 5.012 1 98.06 119 ARG A N 1
ATOM 935 C CA . ARG A 1 119 ? 22.328 6.977 5.73 1 98.06 119 ARG A CA 1
ATOM 936 C C . ARG A 1 119 ? 23.359 6.039 6.367 1 98.06 119 ARG A C 1
ATOM 938 O O . ARG A 1 119 ? 24.562 6.293 6.316 1 98.06 119 ARG A O 1
ATOM 945 N N . GLN A 1 120 ? 22.859 4.965 6.938 1 97.44 120 GLN A N 1
ATOM 946 C CA . GLN A 1 120 ? 23.719 3.971 7.555 1 97.44 120 GLN A CA 1
ATOM 947 C C . GLN A 1 120 ? 24.656 3.342 6.527 1 97.44 120 GLN A C 1
ATOM 949 O O . GLN A 1 120 ? 25.781 2.949 6.855 1 97.44 120 GLN A O 1
ATOM 954 N N . TRP A 1 121 ? 24.203 3.307 5.281 1 97.44 121 TRP A N 1
ATOM 955 C CA . TRP A 1 121 ? 25 2.729 4.195 1 97.44 121 TRP A CA 1
ATOM 956 C C . TRP A 1 121 ? 25.969 3.756 3.617 1 97.44 121 TRP A C 1
ATOM 958 O O . TRP A 1 121 ? 26.625 3.496 2.607 1 97.44 121 TRP A O 1
ATOM 968 N N . GLY A 1 122 ? 25.938 4.984 4.16 1 96.94 122 GLY A N 1
ATOM 969 C CA . GLY A 1 122 ? 26.969 5.957 3.838 1 96.94 122 GLY A CA 1
ATOM 970 C C . GLY A 1 122 ? 26.484 7.059 2.916 1 96.94 122 GLY A C 1
ATOM 971 O O . GLY A 1 122 ? 27.281 7.887 2.455 1 96.94 122 GLY A O 1
ATOM 972 N N . HIS A 1 123 ? 25.219 7.105 2.67 1 97.94 123 HIS A N 1
ATOM 973 C CA . HIS A 1 123 ? 24.688 8.156 1.805 1 97.94 123 HIS A CA 1
ATOM 974 C C . HIS A 1 123 ? 24.484 9.453 2.578 1 97.94 123 HIS A C 1
ATOM 976 O O . HIS A 1 123 ? 23.875 9.453 3.652 1 97.94 123 HIS A O 1
ATOM 982 N N . ASP A 1 124 ? 24.969 10.516 2.027 1 97.94 124 ASP A N 1
ATOM 983 C CA . ASP A 1 124 ? 24.844 11.797 2.711 1 97.94 124 ASP A CA 1
ATOM 984 C C . ASP A 1 124 ? 23.484 12.422 2.451 1 97.94 124 ASP A C 1
ATOM 986 O O . ASP A 1 124 ? 22.656 11.852 1.731 1 97.94 124 ASP A O 1
ATOM 990 N N . GLU A 1 125 ? 23.25 13.562 3.035 1 97.56 125 GLU A N 1
ATOM 991 C CA . GLU A 1 125 ? 21.922 14.172 3.004 1 97.56 125 GLU A CA 1
ATOM 992 C C . GLU A 1 125 ? 21.531 14.594 1.588 1 97.56 125 GLU A C 1
ATOM 994 O O . GLU A 1 125 ? 20.359 14.57 1.222 1 97.56 125 GLU A O 1
ATOM 999 N N . GLU A 1 126 ? 22.484 14.992 0.785 1 97.5 126 GLU A N 1
ATOM 1000 C CA . GLU A 1 126 ? 22.203 15.336 -0.604 1 97.5 126 GLU A CA 1
ATOM 1001 C C . GLU A 1 126 ? 21.719 14.125 -1.392 1 97.5 126 GLU A C 1
ATOM 1003 O O . GLU A 1 126 ? 20.766 14.219 -2.16 1 97.5 126 GLU A O 1
ATOM 1008 N N . GLN A 1 127 ? 22.375 12.984 -1.207 1 97.69 127 GLN A N 1
ATOM 1009 C CA . GLN A 1 127 ? 21.984 11.742 -1.863 1 97.69 127 GLN A CA 1
ATOM 1010 C C . GLN A 1 127 ? 20.609 11.281 -1.391 1 97.69 127 GLN A C 1
ATOM 1012 O O . GLN A 1 127 ? 19.781 10.82 -2.191 1 97.69 127 GLN A O 1
ATOM 1017 N N . VAL A 1 128 ? 20.422 11.438 -0.121 1 98.25 128 VAL A N 1
ATOM 1018 C CA . VAL A 1 128 ? 19.141 11.07 0.446 1 98.25 128 VAL A CA 1
ATOM 1019 C C . VAL A 1 128 ? 18.031 11.945 -0.158 1 98.25 128 VAL A C 1
ATOM 1021 O O . VAL A 1 128 ? 16.969 11.445 -0.524 1 98.25 128 VAL A O 1
ATOM 1024 N N . ARG A 1 129 ? 18.297 13.188 -0.337 1 97.81 129 ARG A N 1
ATOM 1025 C CA . ARG A 1 129 ? 17.344 14.094 -0.958 1 97.81 129 ARG A CA 1
ATOM 1026 C C . ARG A 1 129 ? 17.078 13.711 -2.412 1 97.81 129 ARG A C 1
ATOM 1028 O O . ARG A 1 129 ? 15.953 13.812 -2.898 1 97.81 129 ARG A O 1
ATOM 1035 N N . GLN A 1 130 ? 18.109 13.305 -3.098 1 98.12 130 GLN A N 1
ATOM 1036 C CA . GLN A 1 130 ? 17.969 12.859 -4.477 1 98.12 130 GLN A CA 1
ATOM 1037 C C . GLN A 1 130 ? 17.094 11.609 -4.562 1 98.12 130 GLN A C 1
ATOM 1039 O O . GLN A 1 130 ? 16.266 11.492 -5.469 1 98.12 130 GLN A O 1
ATOM 1044 N N . TRP A 1 131 ? 17.328 10.727 -3.611 1 98.62 131 TRP A N 1
ATOM 1045 C CA . TRP A 1 131 ? 16.516 9.523 -3.525 1 98.62 131 TRP A CA 1
ATOM 1046 C C . TRP A 1 131 ? 15.039 9.875 -3.342 1 98.62 131 TRP A C 1
ATOM 1048 O O . TRP A 1 131 ? 14.18 9.391 -4.082 1 98.62 131 TRP A O 1
ATOM 1058 N N . ILE A 1 132 ? 14.797 10.758 -2.4 1 98.69 132 ILE A N 1
ATOM 1059 C CA . ILE A 1 132 ? 13.438 11.18 -2.102 1 98.69 132 ILE A CA 1
ATOM 1060 C C . ILE A 1 132 ? 12.828 11.852 -3.33 1 98.69 132 ILE A C 1
ATOM 1062 O O . ILE A 1 132 ? 11.711 11.516 -3.742 1 98.69 132 ILE A O 1
ATOM 1066 N N . GLY A 1 133 ? 13.555 12.773 -3.916 1 98.5 133 GLY A N 1
ATOM 1067 C CA . GLY A 1 133 ? 13.07 13.492 -5.086 1 98.5 133 GLY A CA 1
ATOM 1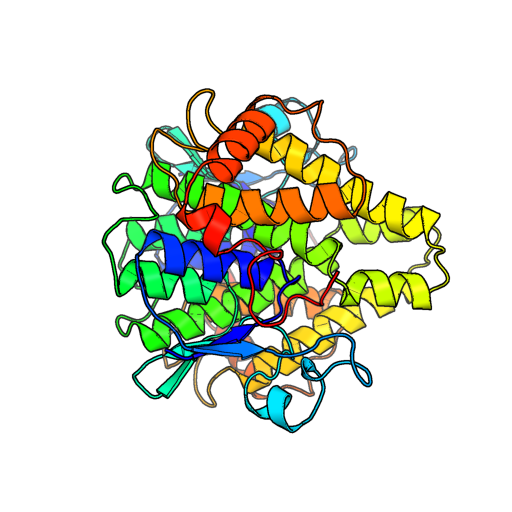068 C C . GLY A 1 133 ? 12.742 12.586 -6.254 1 98.5 133 GLY A C 1
ATOM 1069 O O . GLY A 1 133 ? 11.773 12.82 -6.98 1 98.5 133 GLY A O 1
ATOM 1070 N N . HIS A 1 134 ? 13.539 11.562 -6.438 1 98.5 134 HIS A N 1
ATOM 1071 C CA . HIS A 1 134 ? 13.336 10.617 -7.527 1 98.5 134 HIS A CA 1
ATOM 1072 C C . HIS A 1 134 ? 11.992 9.914 -7.406 1 98.5 134 HIS A C 1
ATOM 1074 O O . HIS A 1 134 ? 11.188 9.938 -8.336 1 98.5 134 HIS A O 1
ATOM 1080 N N . TRP A 1 135 ? 11.75 9.336 -6.246 1 98.62 135 TRP A N 1
ATOM 1081 C CA . TRP A 1 135 ? 10.555 8.516 -6.082 1 98.62 135 TRP A CA 1
ATOM 1082 C C . TRP A 1 135 ? 9.312 9.383 -5.957 1 98.62 135 TRP A C 1
ATOM 1084 O O . TRP A 1 135 ? 8.281 9.094 -6.559 1 98.62 135 TRP A O 1
ATOM 1094 N N . VAL A 1 136 ? 9.398 10.438 -5.16 1 98.75 136 VAL A N 1
ATOM 1095 C CA . VAL A 1 136 ? 8.266 11.344 -5.012 1 98.75 136 VAL A CA 1
ATOM 1096 C C . VAL A 1 136 ? 7.93 11.977 -6.359 1 98.75 136 VAL A C 1
ATOM 1098 O O . VAL A 1 136 ? 6.762 12.039 -6.754 1 98.75 136 VAL A O 1
ATOM 1101 N N . GLY A 1 137 ? 8.938 12.438 -7.086 1 98.5 137 GLY A N 1
ATOM 1102 C CA . GLY A 1 137 ? 8.719 13.062 -8.383 1 98.5 137 GLY A CA 1
ATOM 1103 C C . GLY A 1 137 ? 8.055 12.133 -9.383 1 98.5 137 GLY A C 1
ATOM 1104 O O . GLY A 1 137 ? 7.066 12.508 -10.016 1 98.5 137 GLY A O 1
ATOM 1105 N N . GLN A 1 138 ? 8.586 10.898 -9.531 1 97.81 138 GLN A N 1
ATOM 1106 C CA . GLN A 1 138 ? 8.016 9.914 -10.445 1 97.81 138 GLN A CA 1
ATOM 1107 C C . GLN A 1 138 ? 6.566 9.602 -10.086 1 97.81 138 GLN A C 1
ATOM 1109 O O . GLN A 1 138 ? 5.703 9.531 -10.961 1 97.81 138 GLN A O 1
ATOM 1114 N N . GLY A 1 139 ? 6.316 9.398 -8.805 1 98.5 139 GLY A N 1
ATOM 1115 C CA . GLY A 1 139 ? 4.98 9.062 -8.344 1 98.5 139 GLY A CA 1
ATOM 1116 C C . GLY A 1 139 ? 3.977 10.18 -8.57 1 98.5 139 GLY A C 1
ATOM 1117 O O . GLY A 1 139 ? 2.873 9.938 -9.062 1 98.5 139 GLY A O 1
ATOM 1118 N N . LEU A 1 140 ? 4.355 11.422 -8.195 1 98.81 140 LEU A N 1
ATOM 1119 C CA . LEU A 1 140 ? 3.436 12.547 -8.328 1 98.81 140 LEU A CA 1
ATOM 1120 C C . LEU A 1 140 ? 3.182 12.867 -9.797 1 98.81 140 LEU A C 1
ATOM 1122 O O . LEU A 1 140 ? 2.082 13.289 -10.164 1 98.81 140 LEU A O 1
ATOM 1126 N N . ALA A 1 141 ? 4.184 12.625 -10.648 1 98.69 141 ALA A N 1
ATOM 1127 C CA . ALA A 1 141 ? 3.965 12.805 -12.086 1 98.69 141 ALA A CA 1
ATOM 1128 C C . ALA 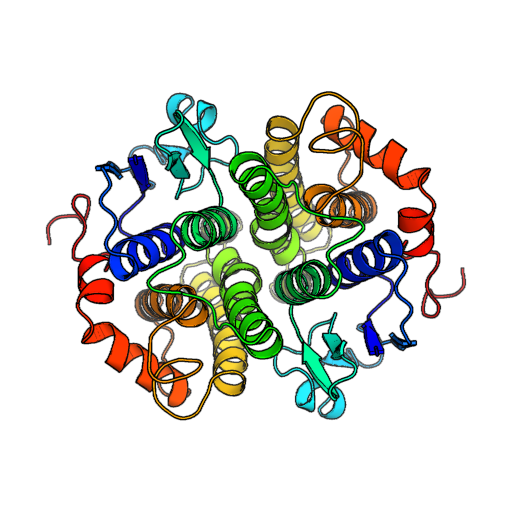A 1 141 ? 2.869 11.867 -12.594 1 98.69 141 ALA A C 1
ATOM 1130 O O . ALA A 1 141 ? 2.021 12.273 -13.391 1 98.69 141 ALA A O 1
ATOM 1131 N N . ALA A 1 142 ? 2.902 10.672 -12.133 1 98.75 142 ALA A N 1
ATOM 1132 C CA . ALA A 1 142 ? 1.866 9.711 -12.516 1 98.75 142 ALA A CA 1
ATOM 1133 C C . ALA A 1 142 ? 0.509 10.125 -11.953 1 98.75 142 ALA A C 1
ATOM 1135 O O . ALA A 1 142 ? -0.502 10.086 -12.656 1 98.75 142 ALA A O 1
ATOM 1136 N N . VAL A 1 143 ? 0.454 10.539 -10.672 1 98.88 143 VAL A N 1
ATOM 1137 C CA . VAL A 1 143 ? -0.789 10.961 -10.031 1 98.88 143 VAL A CA 1
ATOM 1138 C C . VAL A 1 143 ? -1.4 12.117 -10.82 1 98.88 143 VAL A C 1
ATOM 1140 O O . VAL A 1 143 ? -2.611 12.156 -11.047 1 98.88 143 VAL A O 1
ATOM 1143 N N . GLU A 1 144 ? -0.573 13.062 -11.234 1 98.88 144 GLU A N 1
ATOM 1144 C CA . GLU A 1 144 ? -1.015 14.227 -11.992 1 98.88 144 GLU A CA 1
ATOM 1145 C C . GLU A 1 144 ? -1.813 13.812 -13.227 1 98.88 144 GLU A C 1
ATOM 1147 O O . GLU A 1 144 ? -2.773 14.492 -13.609 1 98.88 144 GLU A O 1
ATOM 1152 N N . GLN A 1 145 ? -1.442 12.688 -13.812 1 98.56 145 GLN A N 1
ATOM 1153 C CA . GLN A 1 145 ? -2.092 12.219 -15.031 1 98.56 145 GLN A CA 1
ATOM 1154 C C . GLN A 1 145 ? -3.357 11.43 -14.719 1 98.56 145 GLN A C 1
ATOM 1156 O O . GLN A 1 145 ? -4.184 11.188 -15.602 1 98.56 145 GLN A O 1
ATOM 1161 N N . LEU A 1 146 ? -3.533 11.086 -13.461 1 98.62 146 LEU A N 1
ATOM 1162 C CA . LEU A 1 146 ? -4.602 10.156 -13.133 1 98.62 146 LEU A CA 1
ATOM 1163 C C . LEU A 1 146 ? -5.793 10.883 -12.516 1 98.62 146 LEU A C 1
ATOM 1165 O O . LEU A 1 146 ? -6.902 10.344 -12.469 1 98.62 146 LEU A O 1
ATOM 1169 N N . ILE A 1 147 ? -5.578 12.086 -12.023 1 98.69 147 ILE A N 1
ATOM 1170 C CA . ILE A 1 147 ? -6.66 12.766 -11.32 1 98.69 147 ILE A CA 1
ATOM 1171 C C . ILE A 1 147 ? -7.344 13.75 -12.266 1 98.69 147 ILE A C 1
ATOM 1173 O O . ILE A 1 147 ? -6.812 14.078 -13.328 1 98.69 147 ILE A O 1
ATOM 1177 N N . GLY A 1 148 ? -8.547 14.195 -11.875 1 98 148 GLY A N 1
ATOM 1178 C CA . GLY A 1 148 ? -9.391 15.008 -12.727 1 98 148 GLY A CA 1
ATOM 1179 C C . GLY A 1 148 ? -8.914 16.453 -12.836 1 98 148 GLY A C 1
ATOM 1180 O O . GLY A 1 148 ? -8.023 16.875 -12.102 1 98 148 GLY A O 1
ATOM 1181 N N . ASP A 1 149 ? -9.633 17.203 -13.648 1 97.25 149 ASP A N 1
ATOM 1182 C CA . ASP A 1 149 ? -9.195 18.562 -13.992 1 97.25 149 ASP A CA 1
ATOM 1183 C C . ASP A 1 149 ? -9.914 19.609 -13.141 1 97.25 149 ASP A C 1
ATOM 1185 O O . ASP A 1 149 ? -9.609 20.797 -13.227 1 97.25 149 ASP A O 1
ATOM 1189 N N . GLN A 1 150 ? -10.836 19.188 -12.398 1 97.38 150 GLN A N 1
ATOM 1190 C CA . GLN A 1 150 ? -11.609 20.109 -11.578 1 97.38 150 GLN A CA 1
ATOM 1191 C C . GLN A 1 150 ? -11.883 19.531 -10.195 1 97.38 150 GLN A C 1
ATOM 1193 O O . GLN A 1 150 ? -12.039 18.312 -10.047 1 97.38 150 GLN A O 1
ATOM 1198 N N . GLY A 1 151 ? -11.977 20.406 -9.227 1 98.25 151 GLY A N 1
ATOM 1199 C CA . GLY A 1 151 ? -12.289 19.969 -7.883 1 98.25 151 GLY A CA 1
ATOM 1200 C C . GLY A 1 151 ? -11.211 19.094 -7.266 1 98.25 151 GLY A C 1
ATOM 1201 O O . GLY A 1 151 ? -10.016 19.375 -7.414 1 98.25 151 GLY A O 1
ATOM 1202 N N . TRP A 1 152 ? -11.688 18.203 -6.488 1 98.75 152 TRP A N 1
ATOM 1203 C CA . TRP A 1 152 ? -10.766 17.281 -5.836 1 98.75 152 TRP A CA 1
ATOM 1204 C C . TRP A 1 152 ? -10.227 16.266 -6.832 1 98.75 152 TRP A C 1
ATOM 1206 O O . TRP A 1 152 ? -10.305 16.469 -8.047 1 98.75 152 TRP A O 1
ATOM 1216 N N . CYS A 1 153 ? -9.547 15.203 -6.387 1 98.88 153 CYS A N 1
ATOM 1217 C CA . CYS A 1 153 ? -8.953 14.234 -7.305 1 98.88 153 CYS A CA 1
ATOM 1218 C C . CYS A 1 153 ? -10 13.695 -8.273 1 98.88 153 CYS A C 1
ATOM 1220 O O . CYS A 1 153 ? -9.719 13.523 -9.461 1 98.88 153 CYS A O 1
ATOM 1222 N N . PHE A 1 154 ? -11.234 13.359 -7.699 1 98.31 154 PHE A N 1
ATOM 1223 C CA . PHE A 1 154 ? -12.234 12.719 -8.547 1 98.31 154 PHE A CA 1
ATOM 1224 C C . PHE A 1 154 ? -13.594 13.391 -8.391 1 98.31 154 PHE A C 1
ATOM 1226 O O . PHE A 1 154 ? -14.633 12.719 -8.43 1 98.31 154 PHE A O 1
ATOM 1233 N N . GLY A 1 155 ? -13.695 14.695 -8.188 1 95.88 155 GLY A N 1
ATOM 1234 C CA . GLY A 1 155 ? -14.992 15.352 -8.156 1 95.88 155 GLY A CA 1
ATOM 1235 C C . GLY A 1 155 ? -15.047 16.516 -7.184 1 95.88 155 GLY A C 1
ATOM 1236 O O . GLY A 1 155 ? -14.016 17.109 -6.867 1 95.88 155 GLY A O 1
ATOM 1237 N N . ASP A 1 156 ? -16.25 16.766 -6.719 1 96.75 156 ASP A N 1
ATOM 1238 C CA . ASP A 1 156 ? -16.5 18.016 -6.02 1 96.75 156 ASP A CA 1
ATOM 1239 C C . ASP A 1 156 ? -16.328 17.859 -4.512 1 96.75 156 ASP A C 1
ATOM 1241 O O . ASP A 1 156 ? -16.281 18.844 -3.775 1 96.75 156 ASP A O 1
ATOM 1245 N N . ARG A 1 157 ? -16.234 16.688 -4.102 1 97.69 157 ARG A N 1
ATOM 1246 C CA . ARG A 1 157 ? -16.031 16.391 -2.688 1 97.69 157 ARG A CA 1
ATOM 1247 C C . ARG A 1 157 ? -14.75 15.586 -2.471 1 97.69 157 ARG A C 1
ATOM 1249 O O . ARG A 1 157 ? -14.352 14.805 -3.332 1 97.69 157 ARG A O 1
ATOM 1256 N N . PRO A 1 158 ? -14.102 15.812 -1.296 1 98.69 158 PRO A N 1
ATOM 1257 C CA . PRO A 1 158 ? -12.906 15.008 -1.03 1 98.69 158 PRO A CA 1
ATOM 1258 C C . PRO A 1 158 ? -13.219 13.531 -0.81 1 98.69 158 PRO A C 1
ATOM 1260 O O . PRO A 1 158 ? -14.266 13.203 -0.237 1 98.69 158 PRO A O 1
ATOM 1263 N N . GLY A 1 159 ? -12.352 12.68 -1.223 1 98.62 159 GLY A N 1
ATOM 1264 C CA . GLY A 1 159 ? -12.5 11.25 -1.057 1 98.62 159 GLY A CA 1
ATOM 1265 C C . GLY A 1 159 ? -11.195 10.547 -0.729 1 98.62 159 GLY A C 1
ATOM 1266 O O . GLY A 1 159 ? -10.25 11.172 -0.243 1 98.62 159 GLY A O 1
ATOM 1267 N N . LEU A 1 160 ? -11.164 9.273 -0.977 1 98.88 160 LEU A N 1
ATOM 1268 C CA . LEU A 1 160 ? -10.062 8.422 -0.563 1 98.88 160 LEU A CA 1
ATOM 1269 C C . LEU A 1 160 ? -8.75 8.891 -1.188 1 98.88 160 LEU A C 1
ATOM 1271 O O . LEU A 1 160 ? -7.715 8.93 -0.515 1 98.88 160 LEU A O 1
ATOM 1275 N N . ALA A 1 161 ? -8.781 9.164 -2.465 1 98.94 161 ALA A N 1
ATOM 1276 C CA . ALA A 1 161 ? -7.566 9.594 -3.148 1 98.94 161 ALA A CA 1
ATOM 1277 C C . ALA A 1 161 ? -6.973 10.836 -2.49 1 98.94 161 ALA A C 1
ATOM 1279 O O . ALA A 1 161 ? -5.754 10.945 -2.342 1 98.94 161 ALA A O 1
ATOM 1280 N N . ASP A 1 162 ? -7.797 11.758 -2.084 1 98.94 162 ASP A N 1
ATOM 1281 C CA . ASP A 1 162 ? -7.348 12.992 -1.45 1 98.94 162 ASP A CA 1
ATOM 1282 C C . ASP A 1 162 ? -6.762 12.719 -0.066 1 98.94 162 ASP A C 1
ATOM 1284 O O . ASP A 1 162 ? -5.789 13.359 0.341 1 98.94 162 ASP A O 1
ATOM 1288 N N . VAL A 1 163 ? -7.359 11.773 0.61 1 98.94 163 VAL A N 1
ATOM 1289 C CA . VAL A 1 163 ? -6.91 11.352 1.933 1 98.94 163 VAL A CA 1
ATOM 1290 C C . VAL A 1 163 ? -5.461 10.875 1.86 1 98.94 163 VAL A C 1
ATOM 1292 O O . VAL A 1 163 ? -4.699 11.039 2.816 1 98.94 163 VAL A O 1
ATOM 1295 N N . TYR A 1 164 ? -5.059 10.352 0.733 1 98.94 164 TYR A N 1
ATOM 1296 C CA . TYR A 1 164 ? -3.697 9.859 0.553 1 98.94 164 TYR A CA 1
ATOM 1297 C C . TYR A 1 164 ? -2.801 10.938 -0.043 1 98.94 164 TYR A C 1
ATOM 1299 O O . TYR A 1 164 ? -1.643 11.086 0.355 1 98.94 164 TYR A O 1
ATOM 1307 N N . LEU A 1 165 ? -3.322 11.68 -0.97 1 98.94 165 LEU A N 1
ATOM 1308 C CA . LEU A 1 165 ? -2.51 12.625 -1.727 1 98.94 165 LEU A CA 1
ATOM 1309 C C . LEU A 1 165 ? -2.055 13.781 -0.842 1 98.94 165 LEU A C 1
ATOM 1311 O O . LEU A 1 165 ? -0.881 14.164 -0.86 1 98.94 165 LEU A O 1
ATOM 1315 N N . VAL A 1 166 ? -2.893 14.336 -0.021 1 98.94 166 VAL A N 1
ATOM 1316 C CA . VAL A 1 166 ? -2.613 15.562 0.726 1 98.94 166 VAL A CA 1
ATOM 1317 C C . VAL A 1 166 ? -1.462 15.32 1.7 1 98.94 166 VAL A C 1
ATOM 1319 O O . VAL A 1 166 ? -0.493 16.078 1.728 1 98.94 166 VAL A O 1
ATOM 1322 N N . PRO A 1 167 ? -1.477 14.227 2.498 1 98.94 167 PRO A N 1
ATOM 1323 C CA . PRO A 1 167 ? -0.313 13.953 3.346 1 98.94 167 PRO A CA 1
ATOM 1324 C C . PRO A 1 167 ? 0.971 13.766 2.541 1 98.94 167 PRO A C 1
ATOM 1326 O O . PRO A 1 167 ? 2.053 14.141 3 1 98.94 167 PRO A O 1
ATOM 1329 N N . GLN A 1 168 ? 0.868 13.164 1.375 1 98.94 168 GLN A N 1
ATOM 1330 C CA . GLN A 1 168 ? 2.041 12.992 0.524 1 98.94 168 GLN A CA 1
ATOM 1331 C C . GLN A 1 168 ? 2.604 14.344 0.086 1 98.94 168 GLN A C 1
ATOM 1333 O O . GLN A 1 168 ? 3.82 14.5 -0.03 1 98.94 168 GLN A O 1
ATOM 1338 N N . LEU A 1 169 ? 1.739 15.289 -0.204 1 98.88 169 LEU A N 1
ATOM 1339 C CA . LEU A 1 169 ? 2.178 16.625 -0.598 1 98.88 169 LEU A CA 1
ATOM 1340 C C . LEU A 1 169 ? 2.871 17.328 0.56 1 98.88 169 LEU A C 1
ATOM 1342 O O . LEU A 1 169 ? 3.854 18.047 0.356 1 98.88 169 LEU A O 1
ATOM 1346 N N . TYR A 1 170 ? 2.359 17.141 1.736 1 98.56 170 TYR A N 1
ATOM 1347 C CA . TYR A 1 170 ? 3.033 17.625 2.938 1 98.56 170 TYR A CA 1
ATOM 1348 C C . TYR A 1 170 ? 4.457 17.094 3.016 1 98.56 170 TYR A C 1
ATOM 1350 O O . TYR A 1 170 ? 5.395 17.844 3.279 1 98.56 170 TYR A O 1
ATOM 1358 N N . ALA A 1 171 ? 4.637 15.805 2.756 1 98.12 171 ALA A N 1
ATOM 1359 C CA . ALA A 1 171 ? 5.965 15.203 2.756 1 98.12 171 ALA A CA 1
ATOM 1360 C C . ALA A 1 171 ? 6.836 15.789 1.648 1 98.12 171 ALA A C 1
ATOM 1362 O O . ALA A 1 171 ? 8.023 16.047 1.855 1 98.12 171 ALA A O 1
ATOM 1363 N N . ALA A 1 172 ? 6.25 15.938 0.456 1 98.38 172 ALA A N 1
ATOM 1364 C CA . ALA A 1 172 ? 6.992 16.516 -0.662 1 98.38 172 ALA A CA 1
ATOM 1365 C C . ALA A 1 172 ? 7.551 17.891 -0.298 1 98.38 172 ALA A C 1
ATOM 1367 O O . ALA A 1 172 ? 8.727 18.172 -0.546 1 98.38 172 ALA A O 1
ATOM 1368 N N . GLU A 1 173 ? 6.711 18.672 0.318 1 96.88 173 GLU A N 1
ATOM 1369 C CA . GLU A 1 173 ? 7.133 20 0.744 1 96.88 173 GLU A CA 1
ATOM 1370 C C . GLU A 1 173 ? 8.227 19.922 1.803 1 96.88 173 GLU A C 1
ATOM 1372 O O . GLU A 1 173 ? 9.227 20.641 1.729 1 96.88 173 GLU A O 1
ATOM 1377 N N . ARG A 1 174 ? 8.039 19.125 2.732 1 95.19 174 ARG A N 1
ATOM 1378 C CA . ARG A 1 174 ? 9 18.953 3.816 1 95.19 174 ARG A CA 1
ATOM 1379 C C . ARG A 1 174 ? 10.367 18.562 3.271 1 95.19 174 ARG A C 1
ATOM 1381 O O . ARG A 1 174 ? 11.398 18.969 3.811 1 95.19 174 ARG A O 1
ATOM 1388 N N . PHE A 1 175 ? 10.383 17.797 2.193 1 96 175 PHE A N 1
ATOM 1389 C CA . PHE A 1 175 ? 11.633 17.281 1.651 1 96 175 PHE A CA 1
ATOM 1390 C C . PHE A 1 175 ? 12.109 18.125 0.48 1 96 175 PHE A C 1
ATOM 1392 O O . PHE A 1 175 ? 13.047 17.75 -0.226 1 96 175 PHE A O 1
ATOM 1399 N N . GLY A 1 176 ? 11.398 19.188 0.245 1 95.44 176 GLY A N 1
ATOM 1400 C CA . GLY A 1 176 ? 11.852 20.156 -0.731 1 95.44 176 GLY A CA 1
ATOM 1401 C C . GLY A 1 176 ? 11.539 19.766 -2.162 1 95.44 176 GLY A C 1
ATOM 1402 O O . GLY A 1 176 ? 12.234 20.172 -3.092 1 95.44 176 GLY A O 1
ATOM 1403 N N . VAL A 1 177 ? 10.57 18.922 -2.393 1 96.56 177 VAL A N 1
ATOM 1404 C CA . VAL A 1 177 ? 10.148 18.562 -3.742 1 96.56 177 VAL A CA 1
ATOM 1405 C C . VAL A 1 177 ? 9.125 19.578 -4.246 1 96.56 177 VAL A C 1
ATOM 1407 O O . VAL A 1 177 ? 8.047 19.734 -3.664 1 96.56 177 VAL A O 1
ATOM 1410 N N . ALA A 1 178 ? 9.414 20.234 -5.309 1 95.75 178 ALA A N 1
ATOM 1411 C CA . ALA A 1 178 ? 8.555 21.281 -5.855 1 95.75 178 ALA A CA 1
ATOM 1412 C C . ALA A 1 178 ? 7.324 20.688 -6.527 1 95.75 178 ALA A C 1
ATOM 1414 O O . ALA A 1 178 ? 7.41 19.656 -7.191 1 95.75 178 ALA A O 1
ATOM 1415 N N . LEU A 1 179 ? 6.227 21.359 -6.375 1 97.19 179 LEU A N 1
ATOM 1416 C CA . LEU A 1 179 ? 4.965 20.875 -6.918 1 97.19 179 LEU A CA 1
ATOM 1417 C C . LEU A 1 179 ? 4.574 21.656 -8.172 1 97.19 179 LEU A C 1
ATOM 1419 O O . LEU A 1 179 ? 3.549 21.359 -8.789 1 97.19 179 LEU A O 1
ATOM 1423 N N . ASP A 1 180 ? 5.324 22.547 -8.672 1 97.12 180 ASP A N 1
ATOM 1424 C CA . ASP A 1 180 ? 5 23.531 -9.703 1 97.12 180 ASP A CA 1
ATOM 1425 C C . ASP A 1 180 ? 4.645 22.844 -11.023 1 97.12 180 ASP A C 1
ATOM 1427 O O . ASP A 1 180 ? 3.84 23.359 -11.797 1 97.12 180 ASP A O 1
ATOM 1431 N N . ALA A 1 181 ? 5.215 21.703 -11.305 1 97.62 181 ALA A N 1
ATOM 1432 C CA . ALA A 1 181 ? 5.027 21.016 -12.57 1 97.62 181 ALA A CA 1
ATOM 1433 C C . ALA A 1 181 ? 3.674 20.312 -12.609 1 97.62 181 ALA A C 1
ATOM 1435 O O . ALA A 1 181 ? 3.266 19.797 -13.656 1 97.62 181 ALA A O 1
ATOM 1436 N N . TRP A 1 182 ? 2.924 20.375 -11.539 1 98.56 182 TRP A N 1
ATOM 1437 C CA . TRP A 1 182 ? 1.715 19.562 -11.43 1 98.56 182 TRP A CA 1
ATOM 1438 C C . TRP A 1 182 ? 0.523 20.422 -11.008 1 98.56 182 TRP A C 1
ATOM 1440 O O . TRP A 1 182 ? 0.099 20.375 -9.852 1 98.56 182 TRP A O 1
ATOM 1450 N N . PRO A 1 183 ? -0.126 21.062 -11.945 1 98.62 183 PRO A N 1
ATOM 1451 C CA . PRO A 1 183 ? -1.197 22.016 -11.641 1 98.62 183 PRO A CA 1
ATOM 1452 C C . PRO A 1 183 ? -2.428 21.344 -11.031 1 98.62 183 PRO A C 1
ATOM 1454 O O . PRO A 1 183 ? -3.1 21.938 -10.18 1 98.62 183 PRO A O 1
ATOM 1457 N N . ARG A 1 184 ? -2.809 20.156 -11.5 1 98.81 184 ARG A N 1
ATOM 1458 C CA . ARG A 1 184 ? -3.963 19.484 -10.93 1 98.81 184 ARG A CA 1
ATOM 1459 C C . ARG A 1 184 ? -3.73 19.156 -9.453 1 98.81 184 ARG A C 1
ATOM 1461 O O . ARG A 1 184 ? -4.625 19.328 -8.625 1 98.81 184 ARG A O 1
ATOM 1468 N N . ILE A 1 185 ? -2.533 18.703 -9.18 1 98.88 185 ILE A N 1
ATOM 1469 C CA . ILE A 1 185 ? -2.17 18.391 -7.801 1 98.88 185 ILE A CA 1
ATOM 1470 C C . ILE A 1 185 ? -2.191 19.656 -6.949 1 98.88 185 ILE A C 1
ATOM 1472 O O . ILE A 1 185 ? -2.705 19.641 -5.828 1 98.88 185 ILE A O 1
ATOM 1476 N N . ARG A 1 186 ? -1.636 20.734 -7.414 1 98.69 186 ARG A N 1
ATOM 1477 C CA . ARG A 1 186 ? -1.614 21.984 -6.68 1 98.69 186 ARG A CA 1
ATOM 1478 C C . ARG A 1 186 ? -3.029 22.469 -6.379 1 98.69 186 ARG A C 1
ATOM 1480 O O . ARG A 1 186 ? -3.289 23.031 -5.309 1 98.69 186 ARG A O 1
ATOM 1487 N N . ARG A 1 187 ? -3.891 22.281 -7.328 1 98.62 187 ARG A N 1
ATOM 1488 C CA . ARG A 1 187 ? -5.297 22.625 -7.113 1 98.62 187 ARG A CA 1
ATOM 1489 C C . ARG A 1 187 ? -5.863 21.859 -5.914 1 98.62 187 ARG A C 1
ATOM 1491 O O . ARG A 1 187 ? -6.512 22.453 -5.055 1 98.62 187 ARG A O 1
ATOM 1498 N N . VAL A 1 188 ? -5.633 20.609 -5.879 1 98.88 188 VAL A N 1
ATOM 1499 C CA . VAL A 1 188 ? -6.129 19.797 -4.781 1 98.88 188 VAL A CA 1
ATOM 1500 C C . VAL A 1 188 ? -5.508 20.266 -3.465 1 98.88 188 VAL A C 1
ATOM 1502 O O . VAL A 1 188 ? -6.188 20.328 -2.439 1 98.88 188 VAL A O 1
ATOM 1505 N N . ALA A 1 189 ? -4.219 20.562 -3.504 1 98.69 189 ALA A N 1
ATOM 1506 C CA . ALA A 1 189 ? -3.537 21.078 -2.318 1 98.69 189 ALA A CA 1
ATOM 1507 C C . ALA A 1 189 ? -4.219 22.344 -1.794 1 98.69 189 ALA A C 1
ATOM 1509 O O . ALA A 1 189 ? -4.414 22.484 -0.585 1 98.69 189 ALA A O 1
ATOM 1510 N N . ASP A 1 190 ? -4.547 23.219 -2.672 1 98.5 190 ASP A N 1
ATOM 1511 C CA . ASP A 1 190 ? -5.203 24.453 -2.297 1 98.5 190 ASP A CA 1
ATOM 1512 C C . ASP A 1 190 ? -6.57 24.188 -1.676 1 98.5 190 ASP A C 1
ATOM 1514 O O . ASP A 1 190 ? -6.945 24.828 -0.689 1 98.5 190 ASP A O 1
ATOM 1518 N N . LEU A 1 191 ? -7.328 23.328 -2.27 1 98.81 191 LEU A N 1
ATOM 1519 C CA . LEU A 1 191 ? -8.633 22.953 -1.728 1 98.81 191 LEU A CA 1
ATOM 1520 C C . LEU A 1 191 ? -8.492 22.391 -0.318 1 98.81 191 LEU A C 1
ATOM 1522 O O . LEU A 1 191 ? -9.258 22.75 0.577 1 98.81 191 LEU A O 1
ATOM 1526 N N . ALA A 1 192 ? -7.527 21.547 -0.131 1 98.81 192 ALA A N 1
ATOM 1527 C CA . ALA A 1 192 ? -7.312 20.922 1.167 1 98.81 192 ALA A CA 1
ATOM 1528 C C . ALA A 1 192 ? -6.941 21.953 2.227 1 98.81 192 ALA A C 1
ATOM 1530 O O . ALA A 1 192 ? -7.406 21.875 3.365 1 98.81 192 ALA A O 1
ATOM 1531 N N . ALA A 1 193 ? -6.125 22.891 1.868 1 98.44 193 ALA A N 1
ATOM 1532 C CA . ALA A 1 193 ? -5.66 23.922 2.797 1 98.44 193 ALA A CA 1
ATOM 1533 C C . ALA A 1 193 ? -6.824 24.75 3.324 1 98.44 193 ALA A C 1
ATOM 1535 O O . ALA A 1 193 ? -6.77 25.266 4.441 1 98.44 193 ALA A O 1
ATOM 1536 N N . ALA A 1 194 ? -7.867 24.781 2.557 1 98.31 194 ALA A N 1
ATOM 1537 C CA . ALA A 1 194 ? -9.016 25.609 2.924 1 98.31 194 ALA A CA 1
ATOM 1538 C C . ALA A 1 194 ? -10.094 24.781 3.615 1 98.31 194 ALA A C 1
ATOM 1540 O O . ALA A 1 194 ? -11.055 25.344 4.16 1 98.31 194 ALA A O 1
ATOM 1541 N N . HIS A 1 195 ? -10.016 23.578 3.598 1 98.75 195 HIS A N 1
ATOM 1542 C CA . HIS A 1 195 ? -11.07 22.688 4.09 1 98.75 195 HIS A CA 1
ATOM 1543 C C . HIS A 1 195 ? -10.914 22.422 5.582 1 98.75 195 HIS A C 1
ATOM 1545 O O . HIS A 1 195 ? -9.844 22 6.031 1 98.75 195 HIS A O 1
ATOM 1551 N N . PRO A 1 196 ? -11.898 22.531 6.391 1 98.62 196 PRO A N 1
ATOM 1552 C CA . PRO A 1 196 ? -11.781 22.438 7.848 1 98.62 196 PRO A CA 1
ATOM 1553 C C . PRO A 1 196 ? -11.273 21.062 8.305 1 98.62 196 PRO A C 1
ATOM 1555 O O . PRO A 1 196 ? -10.445 20.984 9.219 1 98.62 196 PRO A O 1
ATOM 1558 N N . ALA A 1 197 ? -11.711 20.016 7.723 1 98.81 197 ALA A N 1
ATOM 1559 C CA . ALA A 1 197 ? -11.297 18.672 8.125 1 98.81 197 ALA A CA 1
ATOM 1560 C C . ALA A 1 197 ? -9.805 18.469 7.895 1 98.81 197 ALA A C 1
ATOM 1562 O O . ALA A 1 197 ? -9.117 17.844 8.711 1 98.81 197 ALA A O 1
ATOM 1563 N N . PHE A 1 198 ? -9.328 18.953 6.75 1 98.88 198 PHE A N 1
ATOM 1564 C CA . PHE A 1 198 ? -7.906 18.828 6.438 1 98.88 198 PHE A CA 1
ATOM 1565 C C . PHE A 1 198 ? -7.07 19.719 7.352 1 98.88 198 PHE A C 1
ATOM 1567 O O . PHE A 1 198 ? -5.98 19.328 7.773 1 98.88 198 PHE A O 1
ATOM 1574 N N . ARG A 1 199 ? -7.562 20.844 7.699 1 98.75 199 ARG A N 1
ATOM 1575 C CA . ARG A 1 199 ? -6.875 21.703 8.648 1 98.75 199 ARG A CA 1
ATOM 1576 C C . ARG A 1 199 ? -6.789 21.062 10.023 1 98.75 199 ARG A C 1
ATOM 1578 O O . ARG A 1 199 ? -5.738 21.094 10.672 1 98.75 199 ARG A O 1
ATOM 1585 N N . GLN A 1 200 ? -7.871 20.516 10.445 1 98.56 200 GLN A N 1
ATOM 1586 C CA . GLN A 1 200 ? -7.918 19.844 11.742 1 98.56 200 GLN A CA 1
ATOM 1587 C C . GLN A 1 200 ? -6.898 18.703 11.812 1 98.56 200 GLN A C 1
ATOM 1589 O O . GLN A 1 200 ? -6.262 18.5 12.852 1 98.56 200 GLN A O 1
ATOM 1594 N N . ALA A 1 201 ? -6.738 17.984 10.75 1 98.81 201 ALA A N 1
ATOM 1595 C CA . ALA A 1 201 ? -5.906 16.781 10.703 1 98.81 201 ALA A CA 1
ATOM 1596 C C . ALA A 1 201 ? -4.441 17.141 10.477 1 98.81 201 ALA A C 1
ATOM 1598 O O . ALA A 1 201 ? -3.561 16.297 10.633 1 98.81 201 ALA A O 1
ATOM 1599 N N . HIS A 1 202 ? -4.137 18.391 10.109 1 98.81 202 HIS A N 1
ATOM 1600 C CA . HIS A 1 202 ? -2.801 18.797 9.695 1 98.81 202 HIS A CA 1
ATOM 1601 C C . HIS A 1 202 ? -1.787 18.594 10.82 1 98.81 202 HIS A C 1
ATOM 1603 O O . HIS A 1 202 ? -2.086 18.859 11.984 1 98.81 202 HIS A O 1
ATOM 1609 N N . PRO A 1 203 ? -0.537 18.172 10.461 1 98.56 203 PRO A N 1
ATOM 1610 C CA . PRO A 1 203 ? 0.51 17.953 11.461 1 98.56 203 PRO A CA 1
ATOM 1611 C C . PRO A 1 203 ? 0.704 19.172 12.375 1 98.56 203 PRO A C 1
ATOM 1613 O O . PRO A 1 203 ? 1.057 19.016 13.547 1 98.56 203 PRO A O 1
ATOM 1616 N N . ALA A 1 204 ? 0.43 20.359 11.945 1 98.19 204 ALA A N 1
ATOM 1617 C CA . ALA A 1 204 ? 0.641 21.578 12.711 1 98.19 204 ALA A CA 1
ATOM 1618 C C . ALA A 1 204 ? -0.447 21.75 13.766 1 98.19 204 ALA A C 1
ATOM 1620 O O . ALA A 1 204 ? -0.316 22.594 14.664 1 98.19 204 ALA A O 1
ATOM 1621 N N . ASN A 1 205 ? -1.481 20.953 13.68 1 98.25 205 ASN A N 1
ATOM 1622 C CA . ASN A 1 205 ? -2.635 21.156 14.555 1 98.25 205 ASN A CA 1
ATOM 1623 C C . ASN A 1 205 ? -2.893 19.938 15.43 1 98.25 205 ASN A C 1
ATOM 1625 O O . ASN A 1 205 ? -4.039 19.656 15.789 1 98.25 205 ASN A O 1
ATOM 1629 N N . GLN A 1 206 ? -1.846 19.172 15.758 1 98.44 206 GLN A N 1
ATOM 1630 C CA . GLN A 1 206 ? -1.99 17.984 16.578 1 98.44 206 GLN A CA 1
ATOM 1631 C C . GLN A 1 206 ? -1.495 18.219 18 1 98.44 206 GLN A C 1
ATOM 1633 O O . GLN A 1 206 ? -0.627 19.062 18.219 1 98.44 206 GLN A O 1
ATOM 1638 N N . PRO A 1 207 ? -2.045 17.453 18.922 1 97.19 207 PRO A N 1
ATOM 1639 C CA . PRO A 1 207 ? -1.667 17.641 20.328 1 97.19 207 PRO A CA 1
ATOM 1640 C C . PRO A 1 207 ? -0.183 17.391 20.578 1 97.19 207 PRO A C 1
ATOM 1642 O O . PRO A 1 207 ? 0.386 17.938 21.531 1 97.19 207 PRO A O 1
ATOM 1645 N N . ASP A 1 208 ? 0.438 16.547 19.781 1 97.38 208 ASP A N 1
ATOM 1646 C CA . ASP A 1 208 ? 1.839 16.203 20 1 97.38 208 ASP A CA 1
ATOM 1647 C C . ASP A 1 208 ? 2.756 17 19.094 1 97.38 208 ASP A C 1
ATOM 1649 O O . ASP A 1 208 ? 3.939 16.688 18.953 1 97.38 208 ASP A O 1
ATOM 1653 N N . THR A 1 209 ? 2.158 18 18.344 1 96.94 209 THR A N 1
ATOM 1654 C CA . THR A 1 209 ? 2.996 18.906 17.578 1 96.94 209 THR A CA 1
ATOM 1655 C C . THR A 1 209 ? 3.949 19.688 18.484 1 96.94 209 THR A C 1
ATOM 1657 O O . THR A 1 209 ? 3.52 20.312 19.453 1 96.94 209 THR A O 1
ATOM 1660 N N . PRO A 1 210 ? 5.211 19.578 18.234 1 93.31 210 PRO A N 1
ATOM 1661 C CA . PRO A 1 210 ? 6.137 20.328 19.078 1 93.31 210 PRO A CA 1
ATOM 1662 C C . PRO A 1 210 ? 5.879 21.828 19.047 1 93.31 210 PRO A C 1
ATOM 1664 O O . PRO A 1 210 ? 5.434 22.359 18.016 1 93.31 210 PRO A O 1
ATOM 1667 N N . ALA A 1 211 ? 6.047 22.406 20.125 1 87.94 211 ALA A N 1
ATOM 1668 C CA . ALA A 1 211 ? 5.941 23.859 20.219 1 87.94 211 ALA A CA 1
ATOM 1669 C C . ALA A 1 211 ? 6.992 24.547 19.344 1 87.94 211 ALA A C 1
ATOM 1671 O O . ALA A 1 211 ? 8.109 24.047 19.203 1 87.94 211 ALA A O 1
ATOM 1672 N N . ALA A 1 212 ? 6.398 25.531 18.547 1 69.94 212 ALA A N 1
ATOM 1673 C CA . ALA A 1 212 ? 7.316 26.297 17.719 1 69.94 212 ALA A CA 1
ATOM 1674 C C . ALA A 1 212 ? 8.453 26.891 18.547 1 69.94 212 ALA A C 1
ATOM 1676 O O . ALA A 1 212 ? 8.258 27.234 19.719 1 69.94 212 ALA A O 1
ATOM 1677 N N . MET B 1 1 ? -12.266 -9.742 -19.75 1 97.81 1 MET B N 1
ATOM 1678 C CA . MET B 1 1 ? -11.258 -8.867 -19.172 1 97.81 1 MET B CA 1
ATOM 1679 C C . MET B 1 1 ? -9.891 -9.117 -19.797 1 97.81 1 MET B C 1
ATOM 1681 O O . MET B 1 1 ? -9.648 -10.18 -20.359 1 97.81 1 MET B O 1
ATOM 1685 N N . LYS B 1 2 ? -9.039 -8.094 -19.844 1 98.75 2 LYS B N 1
ATOM 1686 C CA . LYS B 1 2 ? -7.656 -8.219 -20.312 1 98.75 2 LYS B CA 1
ATOM 1687 C C . LYS B 1 2 ? -6.676 -7.809 -19.219 1 98.75 2 LYS B C 1
ATOM 1689 O O . LYS B 1 2 ? -6.805 -6.73 -18.625 1 98.75 2 LYS B O 1
ATOM 1694 N N . LEU B 1 3 ? -5.758 -8.703 -18.938 1 98.81 3 LEU B N 1
ATOM 1695 C CA . LEU B 1 3 ? -4.777 -8.445 -17.891 1 98.81 3 LEU B CA 1
ATOM 1696 C C . LEU B 1 3 ? -3.395 -8.195 -18.5 1 98.81 3 LEU B C 1
ATOM 1698 O O . LEU B 1 3 ? -2.797 -9.109 -19.078 1 98.81 3 LEU B O 1
ATOM 1702 N N . TYR B 1 4 ? -2.941 -6.938 -18.469 1 98.88 4 TYR B N 1
ATOM 1703 C CA . TYR B 1 4 ? -1.531 -6.664 -18.719 1 98.88 4 TYR B CA 1
ATOM 1704 C C . TYR B 1 4 ? -0.667 -7.164 -17.562 1 98.88 4 TYR B C 1
ATOM 1706 O O . TYR B 1 4 ? -0.829 -6.727 -16.422 1 98.88 4 TYR B O 1
ATOM 1714 N N . THR B 1 5 ? 0.241 -8.07 -17.891 1 98.62 5 THR B N 1
ATOM 1715 C CA . THR B 1 5 ? 0.886 -8.852 -16.844 1 98.62 5 THR B CA 1
ATOM 1716 C C . THR B 1 5 ? 2.32 -9.195 -17.234 1 98.62 5 THR B C 1
ATOM 1718 O O . THR B 1 5 ? 2.74 -8.945 -18.359 1 98.62 5 THR B O 1
ATOM 1721 N N . TYR B 1 6 ? 3.064 -9.617 -16.328 1 98.5 6 TYR B N 1
ATOM 1722 C CA . TYR B 1 6 ? 4.391 -10.211 -16.453 1 98.5 6 TYR B CA 1
ATOM 1723 C C . TYR B 1 6 ? 4.531 -11.422 -15.539 1 98.5 6 TYR B C 1
ATOM 1725 O O . TYR B 1 6 ? 4.156 -11.367 -14.367 1 98.5 6 TYR B O 1
ATOM 1733 N N . TYR B 1 7 ? 5.098 -12.508 -16 1 98.06 7 TYR B N 1
ATOM 1734 C CA . TYR B 1 7 ? 5 -13.781 -15.305 1 98.06 7 TYR B CA 1
ATOM 1735 C C . TYR B 1 7 ? 5.672 -13.703 -13.938 1 98.06 7 TYR B C 1
ATOM 1737 O O . TYR B 1 7 ? 5.191 -14.305 -12.969 1 98.06 7 TYR B O 1
ATOM 1745 N N . ARG B 1 8 ? 6.699 -12.883 -13.852 1 97 8 ARG B N 1
ATOM 1746 C CA . ARG B 1 8 ? 7.496 -12.898 -12.625 1 97 8 ARG B CA 1
ATOM 1747 C C . ARG B 1 8 ? 7.086 -11.766 -11.695 1 97 8 ARG B C 1
ATOM 1749 O O . ARG B 1 8 ? 7.605 -11.648 -10.578 1 97 8 ARG B O 1
ATOM 1756 N N . SER B 1 9 ? 6.223 -10.891 -12.117 1 98.12 9 SER B N 1
ATOM 1757 C CA . SER B 1 9 ? 5.75 -9.781 -11.297 1 98.12 9 SER B CA 1
ATOM 1758 C C . SER B 1 9 ? 4.871 -10.273 -10.156 1 98.12 9 SER B C 1
ATOM 1760 O O . SER B 1 9 ? 3.811 -10.859 -10.383 1 98.12 9 SER B O 1
ATOM 1762 N N . THR B 1 10 ? 5.297 -9.961 -8.938 1 98.56 10 THR B N 1
ATOM 1763 C CA . THR B 1 10 ? 4.543 -10.438 -7.785 1 98.56 10 THR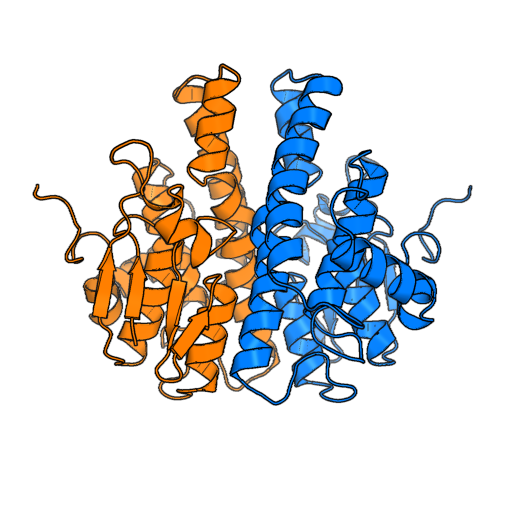 B CA 1
ATOM 1764 C C . THR B 1 10 ? 3.209 -9.703 -7.668 1 98.56 10 THR B C 1
ATOM 1766 O O . THR B 1 10 ? 2.221 -10.273 -7.203 1 98.56 10 THR B O 1
ATOM 1769 N N . SER B 1 11 ? 3.146 -8.438 -8.086 1 98.75 11 SER B N 1
ATOM 1770 C CA . SER B 1 11 ? 1.874 -7.723 -8.086 1 98.75 11 SER B CA 1
ATOM 1771 C C . SER B 1 11 ? 0.907 -8.305 -9.109 1 98.75 11 SER B C 1
ATOM 1773 O O . SER B 1 11 ? -0.301 -8.359 -8.867 1 98.75 11 SER B O 1
ATOM 1775 N N . SER B 1 12 ? 1.426 -8.695 -10.297 1 98.88 12 SER B N 1
ATOM 1776 C CA . SER B 1 12 ? 0.591 -9.398 -11.266 1 98.88 12 SER B CA 1
ATOM 1777 C C . SER B 1 12 ? 0.137 -10.75 -10.727 1 98.88 12 SER B C 1
ATOM 1779 O O . SER B 1 12 ? -1.003 -11.164 -10.945 1 98.88 12 SER B O 1
ATOM 1781 N N . TYR B 1 13 ? 1.047 -11.43 -10.039 1 98.94 13 TYR B N 1
ATOM 1782 C CA . TYR B 1 13 ? 0.764 -12.719 -9.422 1 98.94 13 TYR B CA 1
ATOM 1783 C C . TYR B 1 13 ? -0.402 -12.609 -8.445 1 98.94 13 TYR B C 1
ATOM 1785 O O . TYR B 1 13 ? -1.278 -13.477 -8.414 1 98.94 13 TYR B O 1
ATOM 1793 N N . ARG B 1 14 ? -0.537 -11.531 -7.645 1 98.94 14 ARG B N 1
ATOM 1794 C CA . ARG B 1 14 ? -1.667 -11.273 -6.758 1 98.94 14 ARG B CA 1
ATOM 1795 C C . ARG B 1 14 ? -2.982 -11.297 -7.527 1 98.94 14 ARG B C 1
ATOM 1797 O O . ARG B 1 14 ? -3.932 -11.977 -7.121 1 98.94 14 ARG B O 1
ATOM 1804 N N . VAL B 1 15 ? -2.965 -10.555 -8.625 1 98.94 15 VAL B N 1
ATOM 1805 C CA . VAL B 1 15 ? -4.191 -10.406 -9.406 1 98.94 15 VAL B CA 1
ATOM 1806 C C . VAL B 1 15 ? -4.551 -11.742 -10.062 1 98.94 15 VAL B C 1
ATOM 1808 O O . VAL B 1 15 ? -5.723 -12.133 -10.086 1 98.94 15 VAL B O 1
ATOM 1811 N N . ARG B 1 16 ? -3.541 -12.484 -10.539 1 98.94 16 ARG B N 1
ATOM 1812 C CA . ARG B 1 16 ? -3.799 -13.797 -11.125 1 98.94 16 ARG B CA 1
ATOM 1813 C C . ARG B 1 16 ? -4.41 -14.742 -10.094 1 98.94 16 ARG B C 1
ATOM 1815 O O . ARG B 1 16 ? -5.332 -15.5 -10.406 1 98.94 16 ARG B O 1
ATOM 1822 N N . ILE B 1 17 ? -3.902 -14.719 -8.859 1 98.94 17 ILE B N 1
ATOM 1823 C CA . ILE B 1 17 ? -4.457 -15.57 -7.809 1 98.94 17 ILE B CA 1
ATOM 1824 C C . ILE B 1 17 ? -5.918 -15.203 -7.562 1 98.94 17 ILE B C 1
ATOM 1826 O O . ILE B 1 17 ? -6.781 -16.078 -7.488 1 98.94 17 ILE B O 1
ATOM 1830 N N . ALA B 1 18 ? -6.199 -13.883 -7.414 1 98.94 18 ALA B N 1
ATOM 1831 C CA . ALA B 1 18 ? -7.57 -13.438 -7.172 1 98.94 18 ALA B CA 1
ATOM 1832 C C . ALA B 1 18 ? -8.508 -13.906 -8.281 1 98.94 18 ALA B C 1
ATOM 1834 O O . ALA B 1 18 ? -9.594 -14.414 -8.016 1 98.94 18 ALA B O 1
ATOM 1835 N N . LEU B 1 19 ? -8.086 -13.727 -9.531 1 98.94 19 LEU B N 1
ATOM 1836 C CA . LEU B 1 19 ? -8.883 -14.141 -10.68 1 98.94 19 LEU B CA 1
ATOM 1837 C C . LEU B 1 19 ? -9.125 -15.648 -10.656 1 98.94 19 LEU B C 1
ATOM 1839 O O . LEU B 1 19 ? -10.242 -16.109 -10.906 1 98.94 19 LEU B O 1
ATOM 1843 N N . ALA B 1 20 ? -8.094 -16.391 -10.328 1 98.94 20 ALA B N 1
ATOM 1844 C CA . ALA B 1 20 ? -8.195 -17.844 -10.297 1 98.94 20 ALA B CA 1
ATOM 1845 C C . ALA B 1 20 ? -9.125 -18.297 -9.172 1 98.94 20 ALA B C 1
ATOM 1847 O O . ALA B 1 20 ? -9.984 -19.156 -9.383 1 98.94 20 ALA B O 1
ATOM 1848 N N . LEU B 1 21 ? -8.945 -17.75 -7.977 1 98.88 21 LEU B N 1
ATOM 1849 C CA . LEU B 1 21 ? -9.797 -18.109 -6.848 1 98.88 21 LEU B CA 1
ATOM 1850 C C . LEU B 1 21 ? -11.266 -17.859 -7.164 1 98.88 21 LEU B C 1
ATOM 1852 O O . LEU B 1 21 ? -12.141 -18.609 -6.727 1 98.88 21 LEU B O 1
ATOM 1856 N N . LYS B 1 22 ? -11.5 -16.797 -7.926 1 98.81 22 LYS B N 1
ATOM 1857 C CA . LYS B 1 22 ? -12.875 -16.406 -8.219 1 98.81 22 LYS B CA 1
ATOM 1858 C C . LYS B 1 22 ? -13.391 -17.094 -9.477 1 98.81 22 LYS B C 1
ATOM 1860 O O . LYS B 1 22 ? -14.562 -16.953 -9.828 1 98.81 22 LYS B O 1
ATOM 1865 N N . GLY B 1 23 ? -12.547 -17.797 -10.141 1 98.5 23 GLY B N 1
ATOM 1866 C CA . GLY B 1 23 ? -12.945 -18.531 -11.328 1 98.5 23 GLY B CA 1
ATOM 1867 C C . GLY B 1 23 ? -13.266 -17.625 -12.508 1 98.5 23 GLY B C 1
ATOM 1868 O O . GLY B 1 23 ? -14.195 -17.891 -13.266 1 98.5 23 GLY B O 1
ATOM 1869 N N . LEU B 1 24 ? -12.578 -16.547 -12.648 1 98.5 24 LEU B N 1
ATOM 1870 C CA . LEU B 1 24 ? -12.844 -15.57 -13.695 1 98.5 24 LEU B CA 1
ATOM 1871 C C . LEU B 1 24 ? -11.875 -15.742 -14.859 1 98.5 24 LEU B C 1
ATOM 1873 O O . LEU B 1 24 ? -10.664 -15.852 -14.648 1 98.5 24 LEU B O 1
ATOM 1877 N N . ASP B 1 25 ? -12.398 -15.742 -16.031 1 97.25 25 ASP B N 1
ATOM 1878 C CA . ASP B 1 25 ? -11.57 -15.82 -17.234 1 97.25 25 ASP B CA 1
ATOM 1879 C C . ASP B 1 25 ? -11.047 -14.445 -17.625 1 97.25 25 ASP B C 1
ATOM 1881 O O . ASP B 1 25 ? -11.688 -13.43 -17.359 1 97.25 25 ASP B O 1
ATOM 1885 N N . TYR B 1 26 ? -9.891 -14.469 -18.281 1 98.31 26 TYR B N 1
ATOM 1886 C CA . TYR B 1 26 ? -9.289 -13.242 -18.797 1 98.31 26 TYR B CA 1
ATOM 1887 C C . TYR B 1 26 ? -8.305 -13.555 -19.906 1 98.31 26 TYR B C 1
ATOM 1889 O O . TYR B 1 26 ? -7.824 -14.68 -20.031 1 98.31 26 TYR B O 1
ATOM 1897 N N . GLN B 1 27 ? -8.062 -12.594 -20.719 1 98.38 27 GLN B N 1
ATOM 1898 C CA . GLN B 1 27 ? -6.973 -12.648 -21.688 1 98.38 27 GLN B CA 1
ATOM 1899 C C . GLN B 1 27 ? -5.684 -12.086 -21.094 1 98.38 27 GLN B C 1
ATOM 1901 O O . GLN B 1 27 ? -5.668 -10.961 -20.594 1 98.38 27 GLN B O 1
ATOM 1906 N N . SER B 1 28 ? -4.656 -12.875 -21.094 1 98.5 28 SER B N 1
ATOM 1907 C CA . SER B 1 28 ? -3.35 -12.438 -20.609 1 98.5 28 SER B CA 1
ATOM 1908 C C . SER B 1 28 ? -2.596 -11.656 -21.688 1 98.5 28 SER B C 1
ATOM 1910 O O . SER B 1 28 ? -2.402 -12.156 -22.797 1 98.5 28 SER B O 1
ATOM 1912 N N . LEU B 1 29 ? -2.211 -10.461 -21.453 1 98.5 29 LEU B N 1
ATOM 1913 C CA . LEU B 1 29 ? -1.391 -9.625 -22.328 1 98.5 29 LEU B CA 1
ATOM 1914 C C . LEU B 1 29 ? -0.031 -9.352 -21.688 1 98.5 29 LEU B C 1
ATOM 1916 O O . LEU B 1 29 ? 0.115 -8.398 -20.906 1 98.5 29 LEU B O 1
ATOM 1920 N N . PRO B 1 30 ? 0.958 -10.141 -22.031 1 97.88 30 PRO B N 1
ATOM 1921 C CA . PRO B 1 30 ? 2.27 -9.992 -21.406 1 97.88 30 PRO B CA 1
ATOM 1922 C C . PRO B 1 30 ? 2.939 -8.664 -21.719 1 97.88 30 PRO B C 1
ATOM 1924 O O . PRO B 1 30 ? 2.877 -8.203 -22.875 1 97.88 30 PRO B O 1
ATOM 1927 N N . VAL B 1 31 ? 3.445 -8.023 -20.75 1 98.19 31 VAL B N 1
ATOM 1928 C CA . VAL B 1 31 ? 4.328 -6.863 -20.828 1 98.19 31 VAL B CA 1
ATOM 1929 C C . VAL B 1 31 ? 5.715 -7.227 -20.312 1 98.19 31 VAL B C 1
ATOM 1931 O O . VAL B 1 31 ? 5.922 -7.34 -19.109 1 98.19 31 VAL B O 1
ATOM 1934 N N . ASN B 1 32 ? 6.715 -7.426 -21.25 1 96.44 32 ASN B N 1
ATOM 1935 C CA . ASN B 1 32 ? 8.055 -7.836 -20.844 1 96.44 32 ASN B CA 1
ATOM 1936 C C . ASN B 1 32 ? 8.805 -6.691 -20.156 1 96.44 32 ASN B C 1
ATOM 1938 O O . ASN B 1 32 ? 9.062 -5.66 -20.781 1 96.44 32 ASN B O 1
ATOM 1942 N N . LEU B 1 33 ? 9.234 -6.914 -18.938 1 95.38 33 LEU B N 1
ATOM 1943 C CA . LEU B 1 33 ? 9.812 -5.844 -18.141 1 95.38 33 LEU B CA 1
ATOM 1944 C C . LEU B 1 33 ? 11.312 -5.746 -18.359 1 95.38 33 LEU B C 1
ATOM 1946 O O . LEU B 1 33 ? 11.969 -4.84 -17.844 1 95.38 33 LEU B O 1
ATOM 1950 N N . ILE B 1 34 ? 11.883 -6.613 -19.125 1 91 34 ILE B N 1
ATOM 1951 C CA . ILE B 1 34 ? 13.336 -6.695 -19.266 1 91 34 ILE B CA 1
ATOM 1952 C C . ILE B 1 34 ? 13.734 -6.418 -20.719 1 91 34 ILE B C 1
ATOM 1954 O O . ILE B 1 34 ? 14.625 -5.609 -20.969 1 91 34 ILE B O 1
ATOM 1958 N N . ARG B 1 35 ? 12.969 -6.988 -21.609 1 88.88 35 ARG B N 1
ATOM 1959 C CA . ARG B 1 35 ? 13.312 -6.898 -23.016 1 88.88 35 ARG B CA 1
ATOM 1960 C C . ARG B 1 35 ? 13.375 -5.445 -23.484 1 88.88 35 ARG B C 1
ATOM 1962 O O . ARG B 1 35 ? 12.453 -4.672 -23.234 1 88.88 35 ARG B O 1
ATOM 1969 N N . ASP B 1 36 ? 14.531 -5.086 -24.156 1 89.06 36 ASP B N 1
ATOM 1970 C CA . ASP B 1 36 ? 14.766 -3.777 -24.766 1 89.06 36 ASP B CA 1
ATOM 1971 C C . ASP B 1 36 ? 14.539 -2.656 -23.75 1 89.06 36 ASP B C 1
ATOM 1973 O O . ASP B 1 36 ? 13.914 -1.645 -24.062 1 89.06 36 ASP B O 1
ATOM 1977 N N . GLY B 1 37 ? 14.875 -2.9 -22.562 1 89.06 37 GLY B N 1
ATOM 1978 C CA . GLY B 1 37 ? 14.773 -1.897 -21.516 1 89.06 37 GLY B CA 1
ATOM 1979 C C . GLY B 1 37 ? 13.422 -1.893 -20.812 1 89.06 37 GLY B C 1
ATOM 1980 O O . GLY B 1 37 ? 13.188 -1.098 -19.906 1 89.06 37 GLY B O 1
ATOM 1981 N N . GLY B 1 38 ? 12.547 -2.775 -21.25 1 94.69 38 GLY B N 1
ATOM 1982 C CA . GLY B 1 38 ? 11.242 -2.906 -20.609 1 94.69 38 GLY B CA 1
ATOM 1983 C C . GLY B 1 38 ? 10.109 -2.334 -21.453 1 94.69 38 GLY B C 1
ATOM 1984 O O . GLY B 1 38 ? 10.055 -1.123 -21.672 1 94.69 38 GLY B O 1
ATOM 1985 N N . GLU B 1 39 ? 9.164 -3.113 -21.844 1 97.06 39 GLU B N 1
ATOM 1986 C CA . GLU B 1 39 ? 7.996 -2.695 -22.625 1 97.06 39 GLU B CA 1
ATOM 1987 C C . GLU B 1 39 ? 7.117 -1.739 -21.828 1 97.06 39 GLU B C 1
ATOM 1989 O O . GLU B 1 39 ? 6.441 -0.884 -22.391 1 97.06 39 GLU B O 1
ATOM 1994 N N . HIS B 1 40 ? 7.16 -1.888 -20.469 1 97.12 40 HIS B N 1
ATOM 1995 C CA . HIS B 1 40 ? 6.34 -1.076 -19.578 1 97.12 40 HIS B CA 1
ATOM 1996 C C . HIS B 1 40 ? 6.797 0.379 -19.594 1 97.12 40 HIS B C 1
ATOM 1998 O O . HIS B 1 40 ? 6.102 1.252 -19.062 1 97.12 40 HIS B O 1
ATOM 2004 N N . ARG B 1 41 ? 7.879 0.677 -20.203 1 96.19 41 ARG B N 1
ATOM 2005 C CA . ARG B 1 41 ? 8.422 2.031 -20.234 1 96.19 41 ARG B CA 1
ATOM 2006 C C . ARG B 1 41 ? 8.234 2.664 -21.609 1 96.19 41 ARG B C 1
ATOM 2008 O O . ARG B 1 41 ? 8.57 3.83 -21.812 1 96.19 41 ARG B O 1
ATOM 2015 N N . GLN B 1 42 ? 7.766 1.908 -22.547 1 97 42 GLN B N 1
ATOM 2016 C CA . GLN B 1 42 ? 7.559 2.41 -23.906 1 97 42 GLN B CA 1
ATOM 2017 C C . GLN B 1 42 ? 6.297 3.264 -24 1 97 42 GLN B C 1
ATOM 2019 O O . GLN B 1 42 ? 5.355 3.068 -23.219 1 97 42 GLN B O 1
ATOM 2024 N N . PRO B 1 43 ? 6.277 4.219 -24.922 1 96.94 43 PRO B N 1
ATOM 2025 C CA . PRO B 1 43 ? 5.164 5.164 -25.016 1 96.94 43 PRO B CA 1
ATOM 2026 C C . PRO B 1 43 ? 3.807 4.469 -25.141 1 96.94 43 PRO B C 1
ATOM 2028 O O . PRO B 1 43 ? 2.826 4.918 -24.531 1 96.94 43 PRO B O 1
ATOM 2031 N N . ALA B 1 44 ? 3.783 3.385 -25.875 1 96.56 44 ALA B N 1
ATOM 2032 C CA . ALA B 1 44 ? 2.518 2.691 -26.094 1 96.56 44 ALA B CA 1
ATOM 2033 C C . ALA B 1 44 ? 1.917 2.211 -24.781 1 96.56 44 ALA B C 1
ATOM 2035 O O . ALA B 1 44 ? 0.712 2.346 -24.547 1 96.56 44 ALA B O 1
ATOM 2036 N N . TYR B 1 45 ? 2.748 1.617 -23.891 1 97.94 45 TYR B N 1
ATOM 2037 C CA . TYR B 1 45 ? 2.221 1.141 -22.609 1 97.94 45 TYR B CA 1
ATOM 2038 C C . TYR B 1 45 ? 1.987 2.299 -21.656 1 97.94 45 TYR B C 1
ATOM 2040 O O . TYR B 1 45 ? 1.017 2.297 -20.891 1 97.94 45 TYR B O 1
ATOM 2048 N N . LEU B 1 46 ? 2.889 3.309 -21.688 1 97.62 46 LEU B N 1
ATOM 2049 C CA . LEU B 1 46 ? 2.764 4.457 -20.797 1 97.62 46 LEU B CA 1
ATOM 2050 C C . LEU B 1 46 ? 1.497 5.25 -21.109 1 97.62 46 LEU B C 1
ATOM 2052 O O . LEU B 1 46 ? 0.958 5.934 -20.234 1 97.62 46 LEU B O 1
ATOM 2056 N N . ALA B 1 47 ? 0.968 5.164 -22.281 1 97.25 47 ALA B N 1
ATOM 2057 C CA . ALA B 1 47 ? -0.302 5.789 -22.641 1 97.25 47 ALA B CA 1
ATOM 2058 C C . ALA B 1 47 ? -1.47 5.105 -21.938 1 97.25 47 ALA B C 1
ATOM 2060 O O . ALA B 1 47 ? -2.518 5.719 -21.734 1 97.25 47 ALA B O 1
ATOM 2061 N N . LEU B 1 48 ? -1.284 3.822 -21.578 1 96.88 48 LEU B N 1
ATOM 2062 C CA . LEU B 1 48 ? -2.295 3.053 -20.859 1 96.88 48 LEU B CA 1
ATOM 2063 C C . LEU B 1 48 ? -2.168 3.262 -19.359 1 96.88 48 LEU B C 1
ATOM 2065 O O . LEU B 1 48 ? -3.162 3.529 -18.672 1 96.88 48 LEU B O 1
ATOM 2069 N N . ASN B 1 49 ? -0.974 3.193 -18.875 1 97.81 49 ASN B N 1
ATOM 2070 C CA . ASN B 1 49 ? -0.639 3.324 -17.469 1 97.81 49 ASN B CA 1
ATOM 2071 C C . ASN B 1 49 ? 0.549 4.258 -17.25 1 97.81 49 ASN B C 1
ATOM 2073 O O . ASN B 1 49 ? 1.702 3.832 -17.328 1 97.81 49 ASN B O 1
ATOM 2077 N N . PRO B 1 50 ? 0.27 5.465 -16.812 1 97.88 50 PRO B N 1
ATOM 2078 C CA . PRO B 1 50 ? 1.336 6.465 -16.719 1 97.88 50 PRO B CA 1
ATOM 2079 C C . PRO B 1 50 ? 2.402 6.094 -15.688 1 97.88 50 PRO B C 1
ATOM 2081 O O . PRO B 1 50 ? 3.51 6.637 -15.719 1 97.88 50 PRO B O 1
ATOM 2084 N N . GLN B 1 51 ? 2.135 5.199 -14.766 1 97 51 GLN B N 1
ATOM 2085 C CA . GLN B 1 51 ? 3.141 4.781 -13.789 1 97 51 GLN B CA 1
ATOM 2086 C C . GLN B 1 51 ? 4.129 3.799 -14.414 1 97 51 GLN B C 1
ATOM 2088 O O . GLN B 1 51 ? 5.211 3.57 -13.867 1 97 51 GLN B O 1
ATOM 2093 N N . GLY B 1 52 ? 3.707 3.148 -15.539 1 97.81 52 GLY B N 1
ATOM 2094 C CA . GLY B 1 52 ? 4.59 2.215 -16.219 1 97.81 52 GLY B CA 1
ATOM 2095 C C . GLY B 1 52 ? 4.879 0.966 -15.406 1 97.81 52 GLY B C 1
ATOM 2096 O O . GLY B 1 52 ? 6.023 0.518 -15.336 1 97.81 52 GLY B O 1
ATOM 2097 N N . ARG B 1 53 ? 3.82 0.431 -14.781 1 97.88 53 ARG B N 1
ATOM 2098 C CA . ARG B 1 53 ? 3.953 -0.804 -14.008 1 97.88 53 ARG B CA 1
ATOM 2099 C C . ARG B 1 53 ? 2.893 -1.82 -14.422 1 97.88 53 ARG B C 1
ATOM 2101 O O . ARG B 1 53 ? 1.939 -1.48 -15.125 1 97.88 53 ARG B O 1
ATOM 2108 N N . VAL B 1 54 ? 3.104 -3.02 -14.133 1 98.44 54 VAL B N 1
ATOM 2109 C CA . VAL B 1 54 ? 2.082 -4.059 -14.188 1 98.44 54 VAL B CA 1
ATOM 2110 C C . VAL B 1 54 ? 1.719 -4.504 -12.773 1 98.44 54 VAL B C 1
ATOM 2112 O O . VAL B 1 54 ? 2.504 -4.324 -11.836 1 98.44 54 VAL B O 1
ATOM 2115 N N . PRO B 1 55 ? 0.517 -4.996 -12.539 1 98.75 55 PRO B N 1
ATOM 2116 C CA . PRO B 1 55 ? -0.534 -5.332 -13.5 1 98.75 55 PRO B CA 1
ATOM 2117 C C . PRO B 1 55 ? -1.412 -4.137 -13.859 1 98.75 55 PRO B C 1
ATOM 2119 O O . PRO B 1 55 ? -1.412 -3.131 -13.148 1 98.75 55 PRO B O 1
ATOM 2122 N N . ALA B 1 56 ? -2.023 -4.184 -14.914 1 98.88 56 ALA B N 1
ATOM 2123 C CA . ALA B 1 56 ? -3.182 -3.375 -15.289 1 98.88 56 ALA B CA 1
ATOM 2124 C C . ALA B 1 56 ? -4.305 -4.246 -15.844 1 98.88 56 ALA B C 1
ATOM 2126 O O . ALA B 1 56 ? -4.051 -5.195 -16.594 1 98.88 56 ALA B O 1
ATOM 2127 N N . LEU B 1 57 ? -5.539 -4.016 -15.445 1 98.88 57 LEU B N 1
ATOM 2128 C CA . LEU B 1 57 ? -6.684 -4.828 -15.859 1 98.88 57 LEU B CA 1
ATOM 2129 C C . LEU B 1 57 ? -7.688 -3.992 -16.641 1 98.88 57 LEU B C 1
ATOM 2131 O O . LEU B 1 57 ? -8.273 -3.049 -16.109 1 98.88 57 LEU B O 1
ATOM 2135 N N . GLN B 1 58 ? -7.832 -4.27 -17.906 1 98.62 58 GLN B N 1
ATOM 2136 C CA . GLN B 1 58 ? -8.938 -3.701 -18.672 1 98.62 58 GLN B CA 1
ATOM 2137 C C . GLN B 1 58 ? -10.227 -4.488 -18.438 1 98.62 58 GLN B C 1
ATOM 2139 O O . GLN B 1 58 ? -10.305 -5.672 -18.781 1 98.62 58 GLN B O 1
ATOM 2144 N N . VAL B 1 59 ? -11.195 -3.846 -17.906 1 97.69 59 VAL B N 1
ATOM 2145 C CA . VAL B 1 59 ? -12.453 -4.523 -17.594 1 97.69 59 VAL B CA 1
ATOM 2146 C C . VAL B 1 59 ? -13.383 -4.453 -18.797 1 97.69 59 VAL B C 1
ATOM 2148 O O . VAL B 1 59 ? -13.062 -3.826 -19.812 1 97.69 59 VAL B O 1
ATOM 2151 N N . ASP B 1 60 ? -14.531 -5.094 -18.703 1 91.25 60 ASP B N 1
ATOM 2152 C CA . ASP B 1 60 ? -15.414 -5.289 -19.844 1 91.25 60 ASP B CA 1
ATOM 2153 C C . ASP B 1 60 ? -15.977 -3.957 -20.344 1 91.25 60 ASP B C 1
ATOM 2155 O O . ASP B 1 60 ? -16.219 -3.791 -21.531 1 91.25 60 ASP B O 1
ATOM 2159 N N . GLU B 1 61 ? -16.078 -2.99 -19.453 1 89.44 61 GLU B N 1
ATOM 2160 C CA . GLU B 1 61 ? -16.594 -1.671 -19.797 1 89.44 61 GLU B CA 1
ATOM 2161 C C . GLU B 1 61 ? -15.562 -0.849 -20.562 1 89.44 61 GLU B C 1
ATOM 2163 O O . GLU B 1 61 ? -15.875 0.229 -21.078 1 89.44 61 GLU B O 1
ATOM 2168 N N . GLY B 1 62 ? -14.359 -1.407 -20.656 1 92.5 62 GLY B N 1
ATOM 2169 C CA . GLY B 1 62 ? -13.32 -0.752 -21.438 1 92.5 62 GLY B CA 1
ATOM 2170 C C . GLY B 1 62 ? -12.336 0.017 -20.578 1 92.5 62 GLY B C 1
ATOM 2171 O O . GLY B 1 62 ? -11.242 0.363 -21.031 1 92.5 62 GLY B O 1
ATOM 2172 N N . GLU B 1 63 ? -12.695 0.274 -19.344 1 96.25 63 GLU B N 1
ATOM 2173 C CA . GLU B 1 63 ? -11.836 1.031 -18.422 1 96.25 63 GLU B CA 1
ATOM 2174 C C . GLU B 1 63 ? -10.617 0.218 -18.016 1 96.25 63 GLU B C 1
ATOM 2176 O O . GLU B 1 63 ? -10.695 -1.006 -17.891 1 96.25 63 GLU B O 1
ATOM 2181 N N . LEU B 1 64 ? -9.477 0.917 -17.828 1 98.31 64 LEU B N 1
ATOM 2182 C CA . LEU B 1 64 ? -8.25 0.292 -17.344 1 98.31 64 LEU B CA 1
ATOM 2183 C C . LEU B 1 64 ? -8.016 0.599 -15.875 1 98.31 64 LEU B C 1
ATOM 2185 O O . LEU B 1 64 ? -7.969 1.766 -15.477 1 98.31 64 LEU B O 1
ATOM 2189 N N . LEU B 1 65 ? -7.941 -0.436 -15.133 1 98.75 65 LEU B N 1
ATOM 2190 C CA . LEU B 1 65 ? -7.637 -0.315 -13.711 1 98.75 65 LEU B CA 1
ATOM 2191 C C . LEU B 1 65 ? -6.172 -0.639 -13.438 1 98.75 65 LEU B C 1
ATOM 2193 O O . LEU B 1 65 ? -5.625 -1.581 -14.016 1 98.75 65 LEU B O 1
ATOM 2197 N N . ILE B 1 66 ? -5.57 0.176 -12.562 1 98.75 66 ILE B N 1
ATOM 2198 C CA . ILE B 1 66 ? -4.172 -0.051 -12.203 1 98.75 66 ILE B CA 1
ATOM 2199 C C . ILE B 1 66 ? -4.051 -0.276 -10.695 1 98.75 66 ILE B C 1
ATOM 2201 O O . ILE B 1 66 ? -5.016 -0.068 -9.953 1 98.75 66 ILE B O 1
ATOM 2205 N N . GLN B 1 67 ? -2.844 -0.739 -10.297 1 98.81 67 GLN B N 1
ATOM 2206 C CA . GLN B 1 67 ? -2.555 -1.04 -8.898 1 98.81 67 GLN B CA 1
ATOM 2207 C C . GLN B 1 67 ? -3.291 -2.297 -8.445 1 98.81 67 GLN B C 1
ATOM 2209 O O . GLN B 1 67 ? -4.523 -2.328 -8.422 1 98.81 67 GLN B O 1
ATOM 2214 N N . SER B 1 68 ? -2.533 -3.271 -7.988 1 98.94 68 SER B N 1
ATOM 2215 C CA . SER B 1 68 ? -3.109 -4.562 -7.629 1 98.94 68 SER B CA 1
ATOM 2216 C C . SER B 1 68 ? -4.113 -4.422 -6.488 1 98.94 68 SER B C 1
ATOM 2218 O O . SER B 1 68 ? -5.148 -5.094 -6.48 1 98.94 68 SER B O 1
ATOM 2220 N N . PRO B 1 69 ? -3.867 -3.516 -5.48 1 98.88 69 PRO B N 1
ATOM 2221 C CA . PRO B 1 69 ? -4.879 -3.385 -4.43 1 98.88 69 PRO B CA 1
ATOM 2222 C C . PRO B 1 69 ? -6.227 -2.9 -4.965 1 98.88 69 PRO B C 1
ATOM 2224 O O . PRO B 1 69 ? -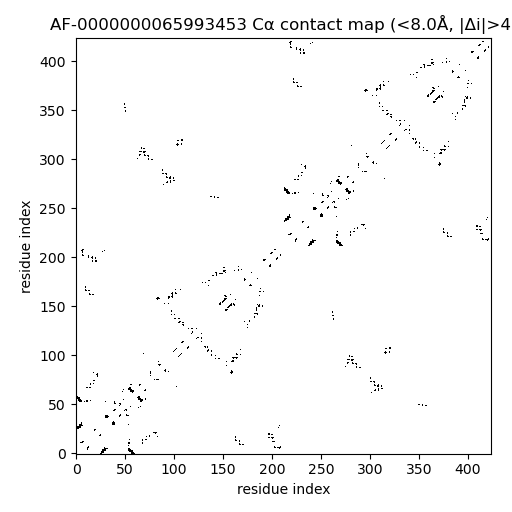7.273 -3.4 -4.551 1 98.88 69 PRO B O 1
ATOM 2227 N N . ALA B 1 70 ? -6.211 -1.964 -5.871 1 98.88 70 ALA B N 1
ATOM 2228 C CA . ALA B 1 70 ? -7.441 -1.431 -6.453 1 98.88 70 ALA B CA 1
ATOM 2229 C C . ALA B 1 70 ? -8.133 -2.477 -7.32 1 98.88 70 ALA B C 1
ATOM 2231 O O . ALA B 1 70 ? -9.359 -2.643 -7.246 1 98.88 70 ALA B O 1
ATOM 2232 N N . ILE B 1 71 ? -7.375 -3.184 -8.109 1 98.94 71 ILE B N 1
ATOM 2233 C CA . ILE B 1 71 ? -7.902 -4.199 -9.008 1 98.94 71 ILE B CA 1
ATOM 2234 C C . ILE B 1 71 ? -8.578 -5.309 -8.203 1 98.94 71 ILE B C 1
ATOM 2236 O O . ILE B 1 71 ? -9.695 -5.723 -8.516 1 98.94 71 ILE B O 1
ATOM 2240 N N . ILE B 1 72 ? -7.93 -5.738 -7.152 1 98.94 72 ILE B N 1
ATOM 2241 C CA . ILE B 1 72 ? -8.422 -6.871 -6.375 1 98.94 72 ILE B CA 1
ATOM 2242 C C . ILE B 1 72 ? -9.688 -6.465 -5.617 1 98.94 72 ILE B C 1
ATOM 2244 O O . ILE B 1 72 ? -10.648 -7.23 -5.547 1 98.94 72 ILE B O 1
ATOM 2248 N N . GLU B 1 73 ? -9.688 -5.238 -5.043 1 98.81 73 GLU B N 1
ATOM 2249 C CA . GLU B 1 73 ? -10.906 -4.758 -4.402 1 98.81 73 GLU B CA 1
ATOM 2250 C C . GLU B 1 73 ? -12.055 -4.648 -5.402 1 98.81 73 GLU B C 1
ATOM 2252 O O . GLU B 1 73 ? -13.195 -4.996 -5.09 1 98.81 73 GLU B O 1
ATOM 2257 N N . TYR B 1 74 ? -11.766 -4.203 -6.621 1 98.75 74 TYR B N 1
ATOM 2258 C CA . TYR B 1 74 ? -12.773 -4.137 -7.668 1 98.75 74 TYR B CA 1
ATOM 2259 C C . TYR B 1 74 ? -13.352 -5.52 -7.953 1 98.75 74 TYR B C 1
ATOM 2261 O O . TYR B 1 74 ? -14.57 -5.695 -7.996 1 98.75 74 TYR B O 1
ATOM 2269 N N . LEU B 1 75 ? -12.492 -6.508 -8.125 1 98.81 75 LEU B N 1
ATOM 2270 C CA . LEU B 1 75 ? -12.93 -7.875 -8.398 1 98.81 75 LEU B CA 1
ATOM 2271 C C . LEU B 1 75 ? -13.781 -8.414 -7.258 1 98.81 75 LEU B C 1
ATOM 2273 O O . LEU B 1 75 ? -14.789 -9.086 -7.492 1 98.81 75 LEU B O 1
ATOM 2277 N N . GLU B 1 76 ? -13.32 -8.086 -6.051 1 98.5 76 GLU B N 1
ATOM 2278 C CA . GLU B 1 76 ? -14.055 -8.539 -4.879 1 98.5 76 GLU B CA 1
ATOM 2279 C C . GLU B 1 76 ? -15.461 -7.945 -4.848 1 98.5 76 GLU B C 1
ATOM 2281 O O . GLU B 1 76 ? -16.422 -8.625 -4.477 1 98.5 76 GLU B O 1
ATOM 2286 N N . GLU B 1 77 ? -15.594 -6.684 -5.227 1 97.62 77 GLU B N 1
ATOM 2287 C CA . GLU B 1 77 ? -16.875 -5.992 -5.188 1 97.62 77 GLU B CA 1
ATOM 2288 C C . GLU B 1 77 ? -17.766 -6.418 -6.355 1 97.62 77 GLU B C 1
ATOM 2290 O O . GLU B 1 77 ? -18.984 -6.582 -6.191 1 97.62 77 GLU B O 1
ATOM 2295 N N . ARG B 1 78 ? -17.203 -6.621 -7.469 1 97.44 78 ARG B N 1
ATOM 2296 C CA . ARG B 1 78 ? -17.953 -6.953 -8.68 1 97.44 78 ARG B CA 1
ATOM 2297 C C . ARG B 1 78 ? -18.344 -8.43 -8.688 1 97.44 78 ARG B C 1
ATOM 2299 O O . ARG B 1 78 ? -19.406 -8.789 -9.219 1 97.44 78 ARG B O 1
ATOM 2306 N N . TYR B 1 79 ? -17.5 -9.234 -8.141 1 97.81 79 TYR B N 1
ATOM 2307 C CA . TYR B 1 79 ? -17.703 -10.68 -8.031 1 97.81 79 TYR B CA 1
ATOM 2308 C C . TYR B 1 79 ? -17.531 -11.148 -6.59 1 97.81 79 TYR B C 1
ATOM 2310 O O . TYR B 1 79 ? -16.547 -11.789 -6.246 1 97.81 79 TYR B O 1
ATOM 2318 N N . PRO B 1 80 ? -18.547 -11.008 -5.805 1 97.5 80 PRO B N 1
ATOM 2319 C CA . PRO B 1 80 ? -18.406 -11.141 -4.355 1 97.5 80 PRO B CA 1
ATOM 2320 C C . PRO B 1 80 ? -18.219 -12.586 -3.91 1 97.5 80 PRO B C 1
ATOM 2322 O O . PRO B 1 80 ? -17.781 -12.836 -2.783 1 97.5 80 PRO B O 1
ATOM 2325 N N . GLN B 1 81 ? -18.562 -13.547 -4.883 1 97.69 81 GLN B N 1
ATOM 2326 C CA . GLN B 1 81 ? -18.344 -14.953 -4.543 1 97.69 81 GLN B CA 1
ATOM 2327 C C . GLN B 1 81 ? -17.438 -15.633 -5.555 1 97.69 81 GLN B C 1
ATOM 2329 O O . GLN B 1 81 ? -17.562 -15.406 -6.762 1 97.69 81 GLN B O 1
ATOM 2334 N N . PRO B 1 82 ? -16.625 -16.547 -5.094 1 98.12 82 PRO B N 1
ATOM 2335 C CA . PRO B 1 82 ? -16.266 -16.75 -3.689 1 98.12 82 PRO B CA 1
ATOM 2336 C C . PRO B 1 82 ? -15.594 -15.516 -3.072 1 98.12 82 PRO B C 1
ATOM 2338 O O . PRO B 1 82 ? -14.852 -14.805 -3.756 1 98.12 82 PRO B O 1
ATOM 2341 N N . ALA B 1 83 ? -15.805 -15.266 -1.788 1 98.44 83 ALA B N 1
ATOM 2342 C CA . ALA B 1 83 ? -15.328 -14.055 -1.127 1 98.44 83 ALA B CA 1
ATOM 2343 C C . ALA B 1 83 ? -13.852 -14.164 -0.775 1 98.44 83 ALA B C 1
ATOM 2345 O O . ALA B 1 83 ? -13.398 -15.203 -0.27 1 98.44 83 ALA B O 1
ATOM 2346 N N . LEU B 1 84 ? -13.141 -13.141 -1.043 1 98.69 84 LEU B N 1
ATOM 2347 C CA . LEU B 1 84 ? -11.75 -13.047 -0.617 1 98.69 84 LEU B CA 1
ATOM 2348 C C . LEU B 1 84 ? -11.648 -12.422 0.772 1 98.69 84 LEU B C 1
ATOM 2350 O O . LEU B 1 84 ? -10.609 -12.523 1.426 1 98.69 84 LEU B O 1
ATOM 2354 N N . LEU B 1 85 ? -12.695 -11.734 1.133 1 98.62 85 LEU B N 1
ATOM 2355 C CA . LEU B 1 85 ? -12.719 -11.023 2.406 1 98.62 85 LEU B CA 1
ATOM 2356 C C . LEU B 1 85 ? -13.82 -11.562 3.309 1 98.62 85 LEU B C 1
ATOM 2358 O O . LEU B 1 85 ? -14.922 -11.875 2.838 1 98.62 85 LEU B O 1
ATOM 2362 N N . SER B 1 86 ? -13.555 -11.57 4.578 1 97.69 86 SER B N 1
ATOM 2363 C CA . SER B 1 86 ? -14.516 -12.008 5.586 1 97.69 86 SER B CA 1
ATOM 2364 C C . SER B 1 86 ? -15.734 -11.102 5.625 1 97.69 86 SER B C 1
ATOM 2366 O O . SER B 1 86 ? -15.656 -9.93 5.25 1 97.69 86 SER B O 1
ATOM 2368 N N . SER B 1 87 ? -16.859 -11.656 6.074 1 96.62 87 SER B N 1
ATOM 2369 C CA . SER B 1 87 ? -18.047 -10.844 6.297 1 96.62 87 SER B CA 1
ATOM 2370 C C . SER B 1 87 ? -17.938 -10.047 7.594 1 96.62 87 SER B C 1
ATOM 2372 O O . SER B 1 87 ? -18.656 -9.07 7.797 1 96.62 87 SER B O 1
ATOM 2374 N N . ASP B 1 88 ? -17.047 -10.484 8.508 1 96 88 ASP B N 1
ATOM 2375 C CA . ASP B 1 88 ? -16.797 -9.766 9.758 1 96 88 ASP B CA 1
ATOM 2376 C C . ASP B 1 88 ? -15.891 -8.555 9.523 1 96 88 ASP B C 1
ATOM 2378 O O . ASP B 1 88 ? -14.75 -8.711 9.086 1 96 88 ASP B O 1
ATOM 2382 N N . PRO B 1 89 ? -16.375 -7.367 9.836 1 96.12 89 PRO B N 1
ATOM 2383 C CA . PRO B 1 89 ? -15.625 -6.152 9.516 1 96.12 89 PRO B CA 1
ATOM 2384 C C . PRO B 1 89 ? -14.258 -6.109 10.188 1 96.12 89 PRO B C 1
ATOM 2386 O O . PRO B 1 89 ? -13.297 -5.586 9.617 1 96.12 89 PRO B O 1
ATOM 2389 N N . LEU B 1 90 ? -14.172 -6.609 11.383 1 97.19 90 LEU B N 1
ATOM 2390 C CA . LEU B 1 90 ? -12.898 -6.582 12.094 1 97.19 90 LEU B CA 1
ATOM 2391 C C . LEU B 1 90 ? -11.906 -7.566 11.477 1 97.19 90 LEU B C 1
ATOM 2393 O O . LEU B 1 90 ? -10.734 -7.234 11.289 1 97.19 90 LEU B O 1
ATOM 2397 N N . ARG B 1 91 ? -12.383 -8.773 11.156 1 96.81 91 ARG B N 1
ATOM 2398 C CA . ARG B 1 91 ? -11.523 -9.742 10.484 1 96.81 91 ARG B CA 1
ATOM 2399 C C . ARG B 1 91 ? -11.078 -9.219 9.117 1 96.81 91 ARG B C 1
ATOM 2401 O O . ARG B 1 91 ? -9.922 -9.383 8.727 1 96.81 91 ARG B O 1
ATOM 2408 N N . ARG B 1 92 ? -11.992 -8.547 8.438 1 97.44 92 ARG B N 1
ATOM 2409 C CA . ARG B 1 92 ? -11.695 -7.953 7.137 1 97.44 92 ARG B CA 1
ATOM 2410 C C . ARG B 1 92 ? -10.578 -6.922 7.246 1 97.44 92 ARG B C 1
ATOM 2412 O O . ARG B 1 92 ? -9.688 -6.875 6.398 1 97.44 92 ARG B O 1
ATOM 2419 N N . ALA B 1 93 ? -10.672 -6.172 8.25 1 98.44 93 ALA B N 1
ATOM 2420 C CA . ALA B 1 93 ? -9.648 -5.148 8.469 1 98.44 93 ALA B CA 1
ATOM 2421 C C . ALA B 1 93 ? -8.289 -5.781 8.75 1 98.44 93 ALA B C 1
ATOM 2423 O O . ALA B 1 93 ? -7.258 -5.277 8.297 1 98.44 93 ALA B O 1
ATOM 2424 N N . ARG B 1 94 ? -8.289 -6.844 9.461 1 98.31 94 ARG B N 1
ATOM 2425 C CA . ARG B 1 94 ? -7.035 -7.539 9.742 1 98.31 94 ARG B CA 1
ATOM 2426 C C . ARG B 1 94 ? -6.449 -8.156 8.484 1 98.31 94 ARG B C 1
ATOM 2428 O O . ARG B 1 94 ? -5.234 -8.133 8.273 1 98.31 94 ARG B O 1
ATOM 2435 N N . GLU B 1 95 ? -7.297 -8.742 7.68 1 98.81 95 GLU B N 1
ATOM 2436 C CA . GLU B 1 95 ? -6.867 -9.273 6.391 1 98.81 95 GLU B CA 1
ATOM 2437 C C . GLU B 1 95 ? -6.238 -8.188 5.523 1 98.81 95 GLU B C 1
ATOM 2439 O O . GLU B 1 95 ? -5.156 -8.383 4.961 1 98.81 95 GLU B O 1
ATOM 2444 N N . ARG B 1 96 ? -6.898 -7.02 5.488 1 98.88 96 ARG B N 1
ATOM 2445 C CA . ARG B 1 96 ? -6.367 -5.891 4.73 1 98.88 96 ARG B CA 1
ATOM 2446 C C . ARG B 1 96 ? -5.066 -5.383 5.344 1 98.88 96 ARG B C 1
ATOM 2448 O O . ARG B 1 96 ? -4.18 -4.914 4.629 1 98.88 96 ARG B O 1
ATOM 2455 N N . GLY B 1 97 ? -5 -5.5 6.68 1 98.88 97 GLY B N 1
ATOM 2456 C CA . GLY B 1 97 ? -3.768 -5.109 7.344 1 98.88 97 GLY B CA 1
ATOM 2457 C C . GLY B 1 97 ? -2.561 -5.902 6.883 1 98.88 97 GLY B C 1
ATOM 2458 O O . GLY B 1 97 ? -1.517 -5.328 6.566 1 98.88 97 GLY B O 1
ATOM 2459 N N . VAL B 1 98 ? -2.719 -7.203 6.793 1 98.94 98 VAL B N 1
ATOM 2460 C CA . VAL B 1 98 ? -1.634 -8.07 6.34 1 98.94 98 VAL B CA 1
ATOM 2461 C C . VAL B 1 98 ? -1.34 -7.801 4.863 1 98.94 98 VAL B C 1
ATOM 2463 O O . VAL B 1 98 ? -0.177 -7.715 4.465 1 98.94 98 VAL B O 1
ATOM 2466 N N . ALA B 1 99 ? -2.373 -7.625 4.09 1 98.94 99 ALA B N 1
ATOM 2467 C CA . ALA B 1 99 ? -2.199 -7.309 2.674 1 98.94 99 ALA B CA 1
ATOM 2468 C C . ALA B 1 99 ? -1.415 -6.012 2.492 1 98.94 99 ALA B C 1
ATOM 2470 O O . ALA B 1 99 ? -0.485 -5.949 1.685 1 98.94 99 ALA B O 1
ATOM 2471 N N . ALA B 1 100 ? -1.783 -5.02 3.256 1 98.94 100 ALA B N 1
ATOM 2472 C CA . ALA B 1 100 ? -1.115 -3.723 3.16 1 98.94 100 ALA B CA 1
ATOM 2473 C C . ALA B 1 100 ? 0.333 -3.816 3.631 1 98.94 100 ALA B C 1
ATOM 2475 O O . ALA B 1 100 ? 1.223 -3.189 3.053 1 98.94 100 ALA B O 1
ATOM 2476 N N . LEU B 1 101 ? 0.566 -4.578 4.699 1 98.88 101 LEU B N 1
ATOM 2477 C CA . LEU B 1 101 ? 1.926 -4.785 5.184 1 98.88 101 LEU B CA 1
ATOM 2478 C C . LEU B 1 101 ? 2.822 -5.328 4.074 1 98.88 101 LEU B C 1
ATOM 2480 O O . LEU B 1 101 ? 3.939 -4.84 3.881 1 98.88 101 LEU B O 1
ATOM 2484 N N . VAL B 1 102 ? 2.279 -6.262 3.312 1 98.88 102 VAL B N 1
ATOM 2485 C CA . VAL B 1 102 ? 3.033 -6.84 2.203 1 98.88 102 VAL B CA 1
ATOM 2486 C C . VAL B 1 102 ? 3.115 -5.836 1.056 1 98.88 102 VAL B C 1
ATOM 2488 O O . VAL B 1 102 ? 4.207 -5.531 0.564 1 98.88 102 VAL B O 1
ATOM 2491 N N . GLY B 1 103 ? 1.978 -5.262 0.691 1 98.81 103 GLY B N 1
ATOM 2492 C CA . GLY B 1 103 ? 1.876 -4.445 -0.509 1 98.81 103 GLY B CA 1
ATOM 2493 C C . GLY B 1 103 ? 2.49 -3.07 -0.348 1 98.81 103 GLY B C 1
ATOM 2494 O O . GLY B 1 103 ? 2.91 -2.453 -1.329 1 98.81 103 GLY B O 1
ATOM 2495 N N . CYS B 1 104 ? 2.566 -2.564 0.878 1 98.69 104 CYS B N 1
ATOM 2496 C CA . CYS B 1 104 ? 3.049 -1.207 1.107 1 98.69 104 CYS B CA 1
ATOM 2497 C C . CYS B 1 104 ? 4.457 -1.22 1.688 1 98.69 104 CYS B C 1
ATOM 2499 O O . CYS B 1 104 ? 5.293 -0.39 1.322 1 98.69 104 CYS B O 1
ATOM 2501 N N . ASP B 1 105 ? 4.793 -2.234 2.521 1 98.44 105 ASP B N 1
ATOM 2502 C CA . ASP B 1 105 ? 5.973 -2.041 3.357 1 98.44 105 ASP B CA 1
ATOM 2503 C C . ASP B 1 105 ? 7.039 -3.092 3.055 1 98.44 105 ASP B C 1
ATOM 2505 O O . ASP B 1 105 ? 8.164 -3.004 3.555 1 98.44 105 ASP B O 1
ATOM 2509 N N . ILE B 1 106 ? 6.734 -4.133 2.285 1 98.81 106 ILE B N 1
ATOM 2510 C CA . ILE B 1 106 ? 7.73 -5.137 1.925 1 98.81 106 ILE B CA 1
ATOM 2511 C C . ILE B 1 106 ? 8.039 -5.047 0.432 1 98.81 106 ILE B C 1
ATOM 2513 O O . ILE B 1 106 ? 9.133 -4.625 0.041 1 98.81 106 I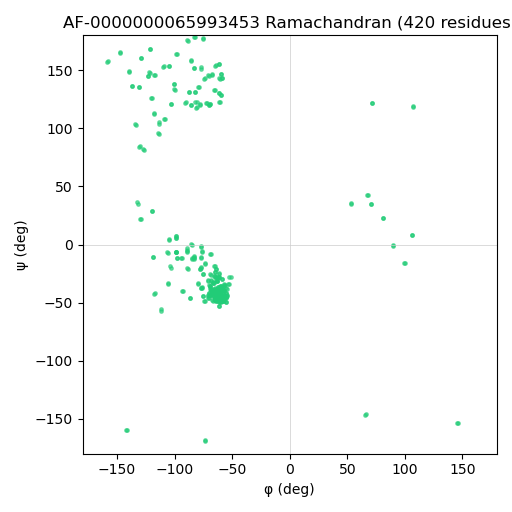LE B O 1
ATOM 2517 N N . HIS B 1 107 ? 7.016 -5.176 -0.35 1 98.75 107 HIS B N 1
ATOM 2518 C CA . HIS B 1 107 ? 7.145 -5.402 -1.785 1 98.75 107 HIS B CA 1
ATOM 2519 C C . HIS B 1 107 ? 7.785 -4.203 -2.477 1 98.75 107 HIS B C 1
ATOM 2521 O O . HIS B 1 107 ? 8.742 -4.359 -3.24 1 98.75 107 HIS B O 1
ATOM 2527 N N . PRO B 1 108 ? 7.367 -2.967 -2.221 1 98.5 108 PRO B N 1
ATOM 2528 C CA . PRO B 1 108 ? 7.926 -1.849 -2.984 1 98.5 108 PRO B CA 1
ATOM 2529 C C . PRO B 1 108 ? 9.422 -1.661 -2.746 1 98.5 108 PRO B C 1
ATOM 2531 O O . PRO B 1 108 ? 10.125 -1.111 -3.6 1 98.5 108 PRO B O 1
ATOM 2534 N N . LEU B 1 109 ? 9.914 -2.18 -1.629 1 98.75 109 LEU B N 1
ATOM 2535 C CA . LEU B 1 109 ? 11.289 -1.923 -1.221 1 98.75 109 LEU B CA 1
ATOM 2536 C C . LEU B 1 109 ? 12.25 -2.869 -1.929 1 98.75 109 LEU B C 1
ATOM 2538 O O . LEU B 1 109 ? 13.469 -2.652 -1.917 1 98.75 109 LEU B O 1
ATOM 2542 N N . HIS B 1 110 ? 11.68 -3.869 -2.592 1 98.12 110 HIS B N 1
ATOM 2543 C CA . HIS B 1 110 ? 12.555 -4.738 -3.367 1 98.12 110 HIS B CA 1
ATOM 2544 C C . HIS B 1 110 ? 12.055 -4.898 -4.797 1 98.12 110 HIS B C 1
ATOM 2546 O O . HIS B 1 110 ? 12.336 -5.906 -5.449 1 98.12 110 HIS B O 1
ATOM 2552 N N . ASN B 1 111 ? 11.266 -3.982 -5.25 1 96.75 111 ASN B N 1
ATOM 2553 C CA . ASN B 1 111 ? 10.922 -3.885 -6.664 1 96.75 111 ASN B CA 1
ATOM 2554 C C . ASN B 1 111 ? 12.156 -3.641 -7.523 1 96.75 111 ASN B C 1
ATOM 2556 O O . ASN B 1 111 ? 13.133 -3.043 -7.066 1 96.75 111 ASN B O 1
ATOM 2560 N N . ALA B 1 112 ? 12.047 -4.035 -8.781 1 95.38 112 ALA B N 1
ATOM 2561 C CA . ALA B 1 112 ? 13.18 -3.947 -9.695 1 95.38 112 ALA B CA 1
ATOM 2562 C C . ALA B 1 112 ? 13.664 -2.506 -9.828 1 95.38 112 ALA B C 1
ATOM 2564 O O . ALA B 1 112 ? 14.875 -2.254 -9.883 1 95.38 112 ALA B O 1
ATOM 2565 N N . SER B 1 113 ? 12.758 -1.534 -9.883 1 96.12 113 SER B N 1
ATOM 2566 C CA . SER B 1 113 ? 13.141 -0.137 -10.055 1 96.12 113 SER B CA 1
ATOM 2567 C C . SER B 1 113 ? 13.977 0.36 -8.891 1 96.12 113 SER B C 1
ATOM 2569 O O . SER B 1 113 ? 14.938 1.113 -9.086 1 96.12 113 SER B O 1
ATOM 2571 N N . VAL B 1 114 ? 13.664 -0.054 -7.68 1 98.19 114 VAL B N 1
ATOM 2572 C CA . VAL B 1 114 ? 14.391 0.343 -6.477 1 98.19 114 VAL B CA 1
ATOM 2573 C C . VAL B 1 114 ? 15.766 -0.32 -6.461 1 98.19 114 VAL B C 1
ATOM 2575 O O . VAL B 1 114 ? 16.781 0.344 -6.234 1 98.19 114 VAL B O 1
ATOM 2578 N N . LEU B 1 115 ? 15.812 -1.603 -6.75 1 97.94 115 LEU B N 1
ATOM 2579 C CA . LEU B 1 115 ? 17.062 -2.348 -6.742 1 97.94 115 LEU B CA 1
ATOM 2580 C C . LEU B 1 115 ? 18 -1.854 -7.84 1 97.94 115 LEU B C 1
ATOM 2582 O O . LEU B 1 115 ? 19.219 -1.771 -7.637 1 97.94 115 L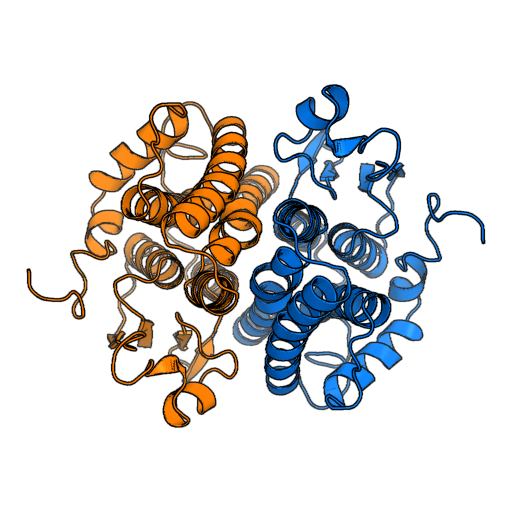EU B O 1
ATOM 2586 N N . ASN B 1 116 ? 17.391 -1.551 -9.016 1 96.75 116 ASN B N 1
ATOM 2587 C CA . ASN B 1 116 ? 18.188 -0.997 -10.102 1 96.75 116 ASN B CA 1
ATOM 2588 C C . ASN B 1 116 ? 18.812 0.343 -9.719 1 96.75 116 ASN B C 1
ATOM 2590 O O . ASN B 1 116 ? 19.953 0.625 -10.078 1 96.75 116 ASN B O 1
ATOM 2594 N N . LEU B 1 117 ? 18.062 1.189 -9 1 97.94 117 LEU B N 1
ATOM 2595 C CA . LEU B 1 117 ? 18.594 2.475 -8.57 1 97.94 117 LEU B CA 1
ATOM 2596 C C . LEU B 1 117 ? 19.734 2.279 -7.566 1 97.94 117 LEU B C 1
ATOM 2598 O O . LEU B 1 117 ? 20.75 2.986 -7.621 1 97.94 117 LEU B O 1
ATOM 2602 N N . LEU B 1 118 ? 19.609 1.312 -6.652 1 98.31 118 LEU B N 1
ATOM 2603 C CA . LEU B 1 118 ? 20.672 0.997 -5.715 1 98.31 118 LEU B CA 1
ATOM 2604 C C . LEU B 1 118 ? 21.938 0.578 -6.461 1 98.31 118 LEU B C 1
ATOM 2606 O O . LEU B 1 118 ? 23.047 1.023 -6.129 1 98.31 118 LEU B O 1
ATOM 2610 N N . ARG B 1 119 ? 21.75 -0.268 -7.504 1 98.06 119 ARG B N 1
ATOM 2611 C CA . ARG B 1 119 ? 22.891 -0.69 -8.312 1 98.06 119 ARG B CA 1
ATOM 2612 C C . ARG B 1 119 ? 23.531 0.5 -9.023 1 98.06 119 ARG B C 1
ATOM 2614 O O . ARG B 1 119 ? 24.75 0.61 -9.078 1 98.06 119 ARG B O 1
ATOM 2621 N N . GLN B 1 120 ? 22.688 1.369 -9.531 1 97.5 120 GLN B N 1
ATOM 2622 C CA . GLN B 1 120 ? 23.172 2.568 -10.211 1 97.5 120 GLN B CA 1
ATOM 2623 C C . GLN B 1 120 ? 23.969 3.461 -9.25 1 97.5 120 GLN B C 1
ATOM 2625 O O . GLN B 1 120 ? 24.891 4.164 -9.664 1 97.5 120 GLN B O 1
ATOM 2630 N N . TRP B 1 121 ? 23.625 3.371 -7.977 1 97.44 121 TRP B N 1
ATOM 2631 C CA . TRP B 1 121 ? 24.297 4.168 -6.953 1 97.44 121 TRP B CA 1
ATOM 2632 C C . TRP B 1 121 ? 25.562 3.479 -6.465 1 97.44 121 TRP B C 1
ATOM 2634 O O . TRP B 1 121 ? 26.203 3.938 -5.516 1 97.44 121 TRP B O 1
ATOM 2644 N N . GLY B 1 122 ? 25.859 2.297 -7.023 1 96.94 122 GLY B N 1
ATOM 2645 C CA . GLY B 1 122 ? 27.156 1.674 -6.801 1 96.94 122 GLY B CA 1
ATOM 2646 C C . GLY B 1 122 ? 27.094 0.489 -5.855 1 96.94 122 GLY B C 1
ATOM 2647 O O . GLY B 1 122 ? 28.125 -0.063 -5.473 1 96.94 122 GLY B O 1
ATOM 2648 N N . HIS B 1 123 ? 25.922 0.077 -5.496 1 97.94 123 HIS B N 1
ATOM 2649 C CA . HIS B 1 123 ? 25.812 -1.07 -4.605 1 97.94 123 HIS B CA 1
ATOM 2650 C C . HIS B 1 123 ? 25.922 -2.381 -5.375 1 97.94 123 HIS B C 1
ATOM 2652 O O . HIS B 1 123 ? 25.266 -2.566 -6.398 1 97.94 123 HIS B O 1
ATOM 2658 N N . ASP B 1 124 ? 26.75 -3.254 -4.875 1 97.94 124 ASP B N 1
ATOM 2659 C CA . ASP B 1 124 ? 26.953 -4.527 -5.559 1 97.94 124 ASP B CA 1
ATOM 2660 C C . ASP B 1 124 ? 25.844 -5.523 -5.199 1 97.94 124 ASP B C 1
ATOM 2662 O O . ASP B 1 124 ? 24.953 -5.211 -4.41 1 97.94 124 ASP B O 1
ATOM 2666 N N . GLU B 1 125 ? 25.906 -6.68 -5.781 1 97.56 125 GLU B N 1
ATOM 2667 C CA . GLU B 1 125 ? 24.828 -7.652 -5.652 1 97.56 125 GLU B CA 1
ATOM 2668 C C . GLU B 1 125 ? 24.703 -8.148 -4.215 1 97.56 125 GLU B C 1
ATOM 2670 O O . GLU B 1 125 ? 23.609 -8.461 -3.756 1 97.56 125 GLU B O 1
ATOM 2675 N N . GLU B 1 126 ? 25.781 -8.242 -3.49 1 97.5 126 GLU B N 1
ATOM 2676 C CA . GLU B 1 126 ? 25.734 -8.641 -2.088 1 97.5 126 GLU B CA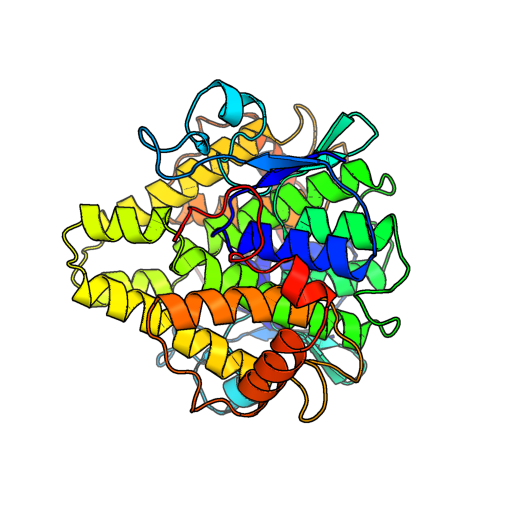 1
ATOM 2677 C C . GLU B 1 126 ? 24.969 -7.613 -1.248 1 97.5 126 GLU B C 1
ATOM 2679 O O . GLU B 1 126 ? 24.156 -7.977 -0.406 1 97.5 126 GLU B O 1
ATOM 2684 N N . GLN B 1 127 ? 25.25 -6.336 -1.47 1 97.69 127 GLN B N 1
ATOM 2685 C CA . GLN B 1 127 ? 24.562 -5.258 -0.768 1 97.69 127 GLN B CA 1
ATOM 2686 C C . GLN B 1 127 ? 23.078 -5.227 -1.123 1 97.69 127 GLN B C 1
ATOM 2688 O O . GLN B 1 127 ? 22.234 -5.012 -0.253 1 97.69 127 GLN B O 1
ATOM 2693 N N . VAL B 1 128 ? 22.859 -5.438 -2.383 1 98.25 128 VAL B N 1
ATOM 2694 C CA . VAL B 1 128 ? 21.469 -5.473 -2.838 1 98.25 128 VAL B CA 1
ATOM 2695 C C . VAL B 1 128 ? 20.734 -6.625 -2.16 1 98.25 128 VAL B C 1
ATOM 2697 O O . VAL B 1 128 ? 19.609 -6.461 -1.702 1 98.25 128 VAL B O 1
ATOM 2700 N N . ARG B 1 129 ? 21.359 -7.73 -2.016 1 97.81 129 ARG B N 1
ATOM 2701 C CA . ARG B 1 129 ? 20.766 -8.875 -1.332 1 97.81 129 ARG B CA 1
ATOM 2702 C C . ARG B 1 129 ? 20.531 -8.562 0.143 1 97.81 129 ARG B C 1
ATOM 2704 O O . ARG B 1 129 ? 19.516 -8.992 0.717 1 97.81 129 ARG B O 1
ATOM 2711 N N . GLN B 1 130 ? 21.438 -7.871 0.75 1 98.12 130 GLN B N 1
ATOM 2712 C CA . GLN B 1 130 ? 21.281 -7.469 2.145 1 98.12 130 GLN B CA 1
ATOM 2713 C C . GLN B 1 130 ? 20.094 -6.539 2.316 1 98.12 130 GLN B C 1
ATOM 2715 O O . GLN B 1 130 ? 19.344 -6.656 3.287 1 98.12 130 GLN B O 1
ATOM 2720 N N . TRP B 1 131 ? 19.984 -5.633 1.359 1 98.62 131 TRP B N 1
ATOM 2721 C CA . TRP B 1 131 ? 18.844 -4.723 1.355 1 98.62 131 TRP B CA 1
ATOM 2722 C C . TRP B 1 131 ? 17.531 -5.496 1.287 1 98.62 131 TRP B C 1
ATOM 2724 O O . TRP B 1 131 ? 16.641 -5.277 2.104 1 98.62 131 TRP B O 1
ATOM 2734 N N . ILE B 1 132 ? 17.484 -6.41 0.361 1 98.69 132 ILE B N 1
ATOM 2735 C CA . ILE B 1 132 ? 16.281 -7.223 0.167 1 98.69 132 ILE B CA 1
ATOM 2736 C C . ILE B 1 132 ? 16 -8.031 1.431 1 98.69 132 ILE B C 1
ATOM 2738 O O . ILE B 1 132 ? 14.875 -8.031 1.936 1 98.69 132 ILE B O 1
ATOM 2742 N N . GLY B 1 133 ? 17.016 -8.703 1.941 1 98.5 133 GLY B N 1
ATOM 2743 C CA . GLY B 1 133 ? 16.859 -9.516 3.137 1 98.5 133 GLY B CA 1
ATOM 2744 C C . GLY B 1 133 ? 16.375 -8.727 4.34 1 98.5 133 GLY B C 1
ATOM 2745 O O . GLY B 1 133 ? 15.586 -9.234 5.137 1 98.5 133 GLY B O 1
ATOM 2746 N N . HIS B 1 134 ? 16.859 -7.52 4.473 1 98.5 134 HIS B N 1
ATOM 2747 C CA . HIS B 1 134 ? 16.484 -6.66 5.59 1 98.5 134 HIS B CA 1
ATOM 2748 C C . HIS B 1 134 ? 14.977 -6.379 5.586 1 98.5 134 HIS B C 1
ATOM 2750 O O . HIS B 1 134 ? 14.297 -6.625 6.582 1 98.5 134 HIS B O 1
ATOM 2756 N N . TRP B 1 135 ? 14.484 -5.906 4.461 1 98.62 135 TRP B N 1
ATOM 2757 C CA . TRP B 1 135 ? 13.094 -5.477 4.406 1 98.62 135 TRP B CA 1
ATOM 2758 C C . TRP B 1 135 ? 12.148 -6.676 4.371 1 98.62 135 TRP B C 1
ATOM 2760 O O . TRP B 1 135 ? 11.125 -6.691 5.059 1 98.62 135 TRP B O 1
ATOM 2770 N N . VAL B 1 136 ? 12.484 -7.664 3.562 1 98.75 136 VAL B N 1
ATOM 2771 C CA . VAL B 1 136 ? 11.656 -8.867 3.498 1 98.75 136 VAL B CA 1
ATOM 2772 C C . VAL B 1 136 ? 11.633 -9.555 4.859 1 98.75 136 VAL B C 1
ATOM 2774 O O . VAL B 1 136 ? 10.57 -9.953 5.348 1 98.75 136 VAL B O 1
ATOM 2777 N N . GLY B 1 137 ? 12.789 -9.695 5.488 1 98.5 137 GLY B N 1
ATOM 2778 C CA . GLY B 1 137 ? 12.875 -10.336 6.793 1 98.5 137 GLY B CA 1
ATOM 2779 C C . GLY B 1 137 ? 12.055 -9.633 7.859 1 98.5 137 GLY B C 1
ATOM 2780 O O . GLY B 1 137 ? 11.273 -10.273 8.562 1 98.5 137 GLY B O 1
ATOM 2781 N N . GLN B 1 138 ? 12.203 -8.297 7.973 1 97.81 138 GLN B N 1
ATOM 2782 C CA . GLN B 1 138 ? 11.453 -7.512 8.953 1 97.81 138 GLN B CA 1
ATOM 2783 C C . GLN B 1 138 ? 9.953 -7.641 8.711 1 97.81 138 GLN B C 1
ATOM 2785 O O . GLN B 1 138 ? 9.18 -7.82 9.656 1 97.81 138 GLN B O 1
ATOM 2790 N N . GLY B 1 139 ? 9.547 -7.527 7.465 1 98.5 139 GLY B N 1
ATOM 2791 C CA . GLY B 1 139 ? 8.141 -7.605 7.125 1 98.5 139 GLY B CA 1
ATOM 2792 C C . GLY B 1 139 ? 7.531 -8.961 7.414 1 98.5 139 GLY B C 1
ATOM 2793 O O . GLY B 1 139 ? 6.449 -9.055 8 1 98.5 139 GLY B O 1
ATOM 2794 N N . LEU B 1 140 ? 8.227 -10.039 7 1 98.81 140 LEU B N 1
ATOM 2795 C CA . LEU B 1 140 ? 7.684 -11.383 7.195 1 98.81 140 LEU B CA 1
ATOM 2796 C C . LEU B 1 140 ? 7.66 -11.75 8.68 1 98.81 140 LEU B C 1
ATOM 2798 O O . LEU B 1 140 ? 6.762 -12.469 9.125 1 98.81 140 LEU B O 1
ATOM 2802 N N . ALA B 1 141 ? 8.609 -11.219 9.445 1 98.69 141 ALA B N 1
ATOM 2803 C CA . ALA B 1 141 ? 8.578 -11.43 10.891 1 98.69 141 ALA B CA 1
ATOM 2804 C C . ALA B 1 141 ? 7.301 -10.852 11.492 1 98.69 141 ALA B C 1
ATOM 2806 O O . ALA B 1 141 ? 6.676 -11.477 12.359 1 98.69 141 ALA B O 1
ATOM 2807 N N . ALA B 1 142 ? 6.945 -9.703 11.055 1 98.75 142 ALA B N 1
ATOM 2808 C CA . ALA B 1 142 ? 5.711 -9.086 11.531 1 98.75 142 ALA B CA 1
ATOM 2809 C C . ALA B 1 142 ? 4.488 -9.883 11.078 1 98.75 142 ALA B C 1
ATOM 2811 O O . ALA B 1 142 ? 3.57 -10.125 11.859 1 98.75 142 ALA B O 1
ATOM 2812 N N . VAL B 1 143 ? 4.453 -10.312 9.805 1 98.88 143 VAL B N 1
ATOM 2813 C CA . VAL B 1 143 ? 3.338 -11.086 9.273 1 98.88 143 VAL B CA 1
ATOM 2814 C C . VAL B 1 143 ? 3.158 -12.359 10.094 1 98.88 143 VAL B C 1
ATOM 2816 O O . VAL B 1 143 ? 2.033 -12.742 10.422 1 98.88 143 VAL B O 1
ATOM 2819 N N . GLU B 1 144 ? 4.258 -13.023 10.43 1 98.88 144 GLU B N 1
ATOM 2820 C CA . GLU B 1 144 ? 4.242 -14.25 11.211 1 98.88 144 GLU B CA 1
ATOM 2821 C C . GLU B 1 144 ? 3.461 -14.07 12.508 1 98.88 144 GLU B C 1
ATOM 2823 O O . GLU B 1 144 ? 2.773 -14.992 12.961 1 98.88 144 GLU B O 1
ATOM 2828 N N . GLN B 1 145 ? 3.535 -12.883 13.07 1 98.56 145 GLN B N 1
ATOM 2829 C CA . GLN B 1 145 ? 2.885 -12.609 14.352 1 98.56 145 GLN B CA 1
ATOM 2830 C C . GLN B 1 145 ? 1.421 -12.227 14.148 1 98.56 145 GLN B C 1
ATOM 2832 O O . GLN B 1 145 ? 0.638 -12.234 15.102 1 98.56 145 GLN B O 1
ATOM 2837 N N . LEU B 1 146 ? 1.053 -11.961 12.922 1 98.62 146 LEU B N 1
ATOM 2838 C CA . LEU B 1 146 ? -0.269 -11.391 12.695 1 98.62 146 LEU B CA 1
ATOM 2839 C C . LEU B 1 146 ? -1.239 -12.445 12.18 1 98.62 146 LEU B C 1
ATOM 2841 O O . LEU B 1 146 ? -2.457 -12.258 12.242 1 98.62 146 LEU B O 1
ATOM 2845 N N . ILE B 1 147 ? -0.722 -13.531 11.641 1 98.69 147 ILE B N 1
ATOM 2846 C CA . ILE B 1 147 ? -1.614 -14.516 11.031 1 98.69 147 ILE B CA 1
ATOM 2847 C C . ILE B 1 147 ? -1.895 -15.648 12.016 1 98.69 147 ILE B C 1
ATOM 2849 O O . ILE B 1 147 ? -1.2 -15.789 13.023 1 98.69 147 ILE B O 1
ATOM 2853 N N . GLY B 1 148 ? -2.949 -16.422 11.719 1 98 148 GLY B N 1
ATOM 2854 C CA . GLY B 1 148 ? -3.441 -17.438 12.633 1 98 148 GLY B CA 1
ATOM 2855 C C . GLY B 1 148 ? -2.559 -18.672 12.68 1 98 148 GLY B C 1
ATOM 2856 O O . GLY B 1 148 ? -1.646 -18.812 11.867 1 98 148 GLY B O 1
ATOM 2857 N N . ASP B 1 149 ? -2.939 -19.594 13.539 1 97.31 149 ASP B N 1
ATOM 2858 C CA . ASP B 1 149 ? -2.102 -20.75 13.82 1 97.31 149 ASP B CA 1
ATOM 2859 C C . ASP B 1 149 ? -2.559 -21.969 13.023 1 97.31 149 ASP B C 1
ATOM 2861 O O . ASP B 1 149 ? -1.918 -23.031 13.07 1 97.31 149 ASP B O 1
ATOM 2865 N N . GLN B 1 150 ? -3.625 -21.844 12.367 1 97.38 150 GLN B N 1
ATOM 2866 C CA . GLN B 1 150 ? -4.16 -22.984 11.609 1 97.38 150 GLN B CA 1
ATOM 2867 C C . GLN B 1 150 ? -4.707 -22.531 10.258 1 97.38 150 GLN B C 1
ATOM 2869 O O . GLN B 1 150 ? -5.23 -21.422 10.133 1 97.38 150 GLN B O 1
ATOM 2874 N N . GLY B 1 151 ? -4.605 -23.391 9.289 1 98.25 151 GLY B N 1
ATOM 2875 C CA . GLY B 1 151 ? -5.148 -23.094 7.977 1 98.25 151 GLY B CA 1
ATOM 2876 C C . GLY B 1 151 ? -4.426 -21.953 7.285 1 98.25 151 GLY B C 1
ATOM 2877 O O . GLY B 1 151 ? -3.195 -21.875 7.328 1 98.25 151 GLY B O 1
ATOM 2878 N N . TRP B 1 152 ? -5.207 -21.234 6.562 1 98.75 152 TRP B N 1
ATOM 2879 C CA . TRP B 1 152 ? -4.656 -20.094 5.844 1 98.75 152 TRP B CA 1
ATOM 2880 C C . TRP B 1 152 ? -4.355 -18.953 6.801 1 98.75 152 TRP B C 1
ATOM 2882 O O . TRP B 1 152 ? -4.266 -19.141 8.016 1 98.75 152 TRP B O 1
ATOM 2892 N N . CYS B 1 153 ? -4.062 -17.75 6.316 1 98.88 153 CYS B N 1
ATOM 2893 C CA . CYS B 1 153 ? -3.705 -16.641 7.191 1 98.88 153 CYS B CA 1
ATOM 2894 C C . CYS B 1 153 ? -4.777 -16.406 8.25 1 98.88 153 CYS B C 1
ATOM 2896 O O . CYS B 1 153 ? -4.465 -16.141 9.414 1 98.88 153 CYS B O 1
ATOM 2898 N N . PHE B 1 154 ? -6.105 -16.453 7.793 1 98.31 154 PHE B N 1
ATOM 2899 C CA . PHE B 1 154 ? -7.176 -16.109 8.727 1 98.31 154 PHE B CA 1
ATOM 2900 C C . PHE B 1 154 ? -8.289 -17.156 8.664 1 98.31 154 PHE B C 1
ATOM 2902 O O . PHE B 1 154 ? -9.469 -16.828 8.781 1 98.31 154 PHE B O 1
ATOM 2909 N N . GLY B 1 155 ? -8.008 -18.453 8.477 1 95.81 155 GLY B N 1
ATOM 2910 C CA . GLY B 1 155 ? -9.062 -19.453 8.539 1 95.81 155 GLY B CA 1
ATOM 2911 C C . GLY B 1 155 ? -8.852 -20.594 7.562 1 95.81 155 GLY B C 1
ATOM 2912 O O . GLY B 1 155 ? -7.719 -20.875 7.152 1 95.81 155 GLY B O 1
ATOM 2913 N N . ASP B 1 156 ? -9.969 -21.188 7.184 1 96.75 156 ASP B N 1
ATOM 2914 C CA . ASP B 1 156 ? -9.891 -22.469 6.496 1 96.75 156 ASP B CA 1
ATOM 2915 C C . ASP B 1 156 ? -9.906 -22.281 4.98 1 96.75 156 ASP B C 1
ATOM 2917 O O . ASP B 1 156 ? -9.641 -23.219 4.227 1 96.75 156 ASP B O 1
ATOM 2921 N N . ARG B 1 157 ? -10.195 -21.141 4.586 1 97.62 157 ARG B N 1
ATOM 2922 C CA . ARG B 1 157 ? -10.203 -20.828 3.16 1 97.62 157 ARG B CA 1
ATOM 2923 C C . ARG B 1 157 ? -9.242 -19.688 2.848 1 97.62 157 ARG B C 1
ATOM 2925 O O . ARG B 1 157 ? -9.023 -18.812 3.682 1 97.62 157 ARG B O 1
ATOM 2932 N N . PRO B 1 158 ? -8.656 -19.734 1.62 1 98.62 158 PRO B N 1
ATOM 2933 C CA . PRO B 1 158 ? -7.773 -18.609 1.266 1 98.62 158 PRO B CA 1
ATOM 2934 C C . PRO B 1 158 ? -8.523 -17.297 1.091 1 98.62 158 PRO B C 1
ATOM 2936 O O . PRO B 1 158 ? -9.664 -17.297 0.61 1 98.62 158 PRO B O 1
ATOM 2939 N N . GLY B 1 159 ? -7.906 -16.219 1.438 1 98.56 159 GLY B N 1
ATOM 2940 C CA . GLY B 1 159 ? -8.477 -14.891 1.303 1 98.56 159 GLY B CA 1
ATOM 2941 C C . GLY B 1 159 ? -7.465 -13.844 0.877 1 98.56 159 GLY B C 1
ATOM 2942 O O . GLY B 1 159 ? -6.426 -14.172 0.307 1 98.56 159 GLY B O 1
ATOM 2943 N N . LEU B 1 160 ? -7.797 -12.617 1.134 1 98.88 160 LEU B N 1
ATOM 2944 C CA . LEU B 1 160 ? -7.023 -11.477 0.641 1 98.88 160 LEU B CA 1
ATOM 2945 C C . LEU B 1 160 ? -5.586 -11.539 1.15 1 98.88 160 LEU B C 1
ATOM 2947 O O . LEU B 1 160 ? -4.645 -11.281 0.396 1 98.88 160 LEU B O 1
ATOM 2951 N N . ALA B 1 161 ? -5.434 -11.805 2.418 1 98.94 161 ALA B N 1
ATOM 2952 C CA . ALA B 1 161 ? -4.094 -11.844 2.994 1 98.94 161 ALA B CA 1
ATOM 2953 C C . ALA B 1 161 ? -3.221 -12.867 2.275 1 98.94 161 ALA B C 1
ATOM 2955 O O . ALA B 1 161 ? -2.037 -12.625 2.029 1 98.94 161 ALA B O 1
ATOM 2956 N N . ASP B 1 162 ? -3.77 -14 1.929 1 98.94 162 ASP B N 1
ATOM 2957 C CA . ASP B 1 162 ? -3.031 -15.055 1.244 1 98.94 162 ASP B CA 1
ATOM 2958 C C . ASP B 1 162 ? -2.672 -14.641 -0.181 1 98.94 162 ASP B C 1
ATOM 2960 O O . ASP B 1 162 ? -1.593 -14.977 -0.676 1 98.94 162 ASP B O 1
ATOM 2964 N N . VAL B 1 163 ? -3.576 -13.914 -0.795 1 98.94 163 VAL B N 1
ATOM 2965 C CA . VAL B 1 163 ? -3.383 -13.398 -2.145 1 98.94 163 VAL B CA 1
ATOM 2966 C C . VAL B 1 163 ? -2.135 -12.523 -2.186 1 98.94 163 VAL B C 1
ATOM 2968 O O . VAL B 1 163 ? -1.439 -12.469 -3.203 1 98.94 163 VAL B O 1
ATOM 2971 N N . TYR B 1 164 ? -1.807 -11.883 -1.092 1 98.94 164 TYR B N 1
ATOM 2972 C CA . TYR B 1 164 ? -0.64 -11.008 -1.019 1 98.94 164 TYR B CA 1
ATOM 2973 C C . TYR B 1 164 ? 0.58 -11.773 -0.515 1 98.94 164 TYR B C 1
ATOM 2975 O O . TYR B 1 164 ? 1.691 -11.578 -1.01 1 98.94 164 TYR B O 1
ATOM 2983 N N . LEU B 1 165 ? 0.374 -12.625 0.447 1 98.94 165 LEU B N 1
ATOM 2984 C CA . LEU B 1 165 ? 1.49 -13.281 1.121 1 98.94 165 LEU B CA 1
ATOM 2985 C C . LEU B 1 165 ? 2.188 -14.266 0.188 1 98.94 165 LEU B C 1
ATOM 2987 O O . LEU B 1 165 ? 3.418 -14.281 0.101 1 98.94 165 LEU B O 1
ATOM 2991 N N . VAL B 1 166 ? 1.485 -15.047 -0.568 1 98.94 166 VAL B N 1
ATOM 2992 C CA . VAL B 1 166 ? 2.049 -16.141 -1.35 1 98.94 166 VAL B CA 1
ATOM 2993 C C . VAL B 1 166 ? 2.992 -15.586 -2.414 1 98.94 166 VAL B C 1
ATOM 2995 O O . VAL B 1 166 ? 4.133 -16.031 -2.535 1 98.94 166 VAL B O 1
ATOM 2998 N N . PRO B 1 167 ? 2.594 -14.57 -3.195 1 98.94 167 PRO B N 1
ATOM 2999 C CA . PRO B 1 167 ? 3.551 -13.977 -4.133 1 98.94 167 PRO B CA 1
ATOM 3000 C C . PRO B 1 167 ? 4.785 -13.406 -3.438 1 98.94 167 PRO B C 1
ATOM 3002 O O . PRO B 1 167 ? 5.887 -13.453 -3.99 1 98.94 167 PRO B O 1
ATOM 3005 N N . GLN B 1 168 ? 4.605 -12.844 -2.264 1 98.94 168 GLN B N 1
ATOM 3006 C CA . GLN B 1 168 ? 5.742 -12.32 -1.512 1 98.94 168 GLN B CA 1
ATOM 3007 C C . GLN B 1 168 ? 6.711 -13.445 -1.137 1 98.94 168 GLN B C 1
ATOM 3009 O O . GLN B 1 168 ? 7.926 -13.242 -1.127 1 98.94 168 GLN B O 1
ATOM 3014 N N . LEU B 1 169 ? 6.191 -14.602 -0.788 1 98.88 169 LEU B N 1
ATOM 3015 C CA . LEU B 1 169 ? 7.031 -15.742 -0.448 1 98.88 169 LEU B CA 1
ATOM 3016 C C . LEU B 1 169 ? 7.805 -16.234 -1.67 1 98.88 169 LEU B C 1
ATOM 3018 O O . LEU B 1 169 ? 8.969 -16.625 -1.558 1 98.88 169 LEU B O 1
ATOM 3022 N N . TYR B 1 170 ? 7.16 -16.203 -2.793 1 98.56 170 TYR B N 1
ATOM 3023 C CA . TYR B 1 170 ? 7.844 -16.484 -4.051 1 98.56 170 TYR B CA 1
ATOM 3024 C C . TYR B 1 170 ? 9.039 -15.57 -4.238 1 98.56 170 TYR B C 1
ATOM 3026 O O . TYR B 1 170 ? 10.133 -16.016 -4.59 1 98.56 170 TYR B O 1
ATOM 3034 N N . ALA B 1 171 ? 8.859 -14.281 -3.984 1 98.19 171 ALA B N 1
ATOM 3035 C CA . ALA B 1 171 ? 9.945 -13.32 -4.086 1 98.19 171 ALA B CA 1
ATOM 3036 C C . ALA B 1 171 ? 11.047 -13.609 -3.064 1 98.19 171 ALA B C 1
ATOM 3038 O O . ALA B 1 171 ? 12.234 -13.508 -3.373 1 98.19 171 ALA B O 1
ATOM 3039 N N . ALA B 1 172 ? 10.625 -13.906 -1.824 1 98.38 172 ALA B N 1
ATOM 3040 C CA . ALA B 1 172 ? 11.594 -14.227 -0.779 1 98.38 172 ALA B CA 1
ATOM 3041 C C . ALA B 1 172 ? 12.492 -15.383 -1.207 1 98.38 172 ALA B C 1
ATOM 3043 O O . ALA B 1 172 ? 13.719 -15.305 -1.063 1 98.38 172 ALA B O 1
ATOM 3044 N N . GLU B 1 173 ? 11.875 -16.375 -1.762 1 96.94 173 GLU B N 1
ATOM 3045 C CA . GLU B 1 173 ? 12.625 -17.531 -2.238 1 96.94 173 GLU B CA 1
ATOM 3046 C C . GLU B 1 173 ? 13.562 -17.156 -3.383 1 96.94 173 GLU B C 1
ATOM 3048 O O . GLU B 1 173 ? 14.727 -17.547 -3.4 1 96.94 173 GLU B O 1
ATOM 3053 N N . ARG B 1 174 ? 13.07 -16.469 -4.289 1 95.25 174 ARG B N 1
ATOM 3054 C CA . ARG B 1 174 ? 13.844 -16.031 -5.445 1 95.25 174 ARG B CA 1
ATOM 3055 C C . ARG B 1 174 ? 15.078 -15.25 -5.012 1 95.25 174 ARG B C 1
ATOM 3057 O O . ARG B 1 174 ? 16.141 -15.336 -5.641 1 95.25 174 ARG B O 1
ATOM 3064 N N . PHE B 1 175 ? 14.961 -14.484 -3.92 1 96.12 175 PHE B N 1
ATOM 3065 C CA . PHE B 1 175 ? 16.047 -13.625 -3.477 1 96.12 175 PHE B CA 1
ATOM 3066 C C . PHE B 1 175 ? 16.844 -14.289 -2.361 1 96.12 175 PHE B C 1
ATOM 3068 O O . PHE B 1 175 ? 17.688 -13.648 -1.73 1 96.12 175 PHE B O 1
ATOM 3075 N N . GLY B 1 176 ? 16.5 -15.508 -2.084 1 95.5 176 GLY B N 1
ATOM 3076 C CA . GLY B 1 176 ? 17.297 -16.297 -1.161 1 95.5 176 GLY B CA 1
ATOM 3077 C C . GLY B 1 176 ? 17 -15.992 0.295 1 95.5 176 GLY B C 1
ATOM 3078 O O . GLY B 1 176 ? 17.859 -16.172 1.159 1 95.5 176 GLY B O 1
ATOM 3079 N N . VAL B 1 177 ? 15.852 -15.461 0.616 1 96.62 177 VAL B N 1
ATOM 3080 C CA . VAL B 1 177 ? 15.453 -15.234 2 1 96.62 177 VAL B CA 1
ATOM 3081 C C . VAL B 1 177 ? 14.812 -16.5 2.572 1 96.62 177 VAL B C 1
ATOM 3083 O O . VAL B 1 177 ? 13.781 -16.953 2.08 1 96.62 177 VAL B O 1
ATOM 3086 N N . ALA B 1 178 ? 15.375 -17.031 3.592 1 95.88 178 ALA B N 1
ATOM 3087 C CA . ALA B 1 178 ? 14.906 -18.281 4.191 1 95.88 178 ALA B CA 1
ATOM 3088 C C . ALA B 1 178 ? 13.617 -18.062 4.973 1 95.88 178 ALA B C 1
ATOM 3090 O O . ALA B 1 178 ? 13.453 -17.047 5.641 1 95.88 178 ALA B O 1
ATOM 3091 N N . LEU B 1 179 ? 12.758 -19.031 4.906 1 97.25 179 LEU B N 1
ATOM 3092 C CA . LEU B 1 179 ? 11.461 -18.922 5.562 1 97.25 179 LEU B CA 1
ATOM 3093 C C . LEU B 1 179 ? 11.422 -19.766 6.836 1 97.25 179 LEU B C 1
ATOM 3095 O O . LEU B 1 179 ? 10.414 -19.781 7.543 1 97.25 179 LEU B O 1
ATOM 3099 N N . ASP B 1 180 ? 12.438 -20.375 7.262 1 97.12 180 ASP B N 1
ATOM 3100 C CA . ASP B 1 180 ? 12.5 -21.406 8.305 1 97.12 180 ASP B CA 1
ATOM 3101 C C . ASP B 1 180 ? 12.078 -20.828 9.656 1 97.12 180 ASP B C 1
ATOM 3103 O O . ASP B 1 180 ? 11.523 -21.547 10.492 1 97.12 180 ASP B O 1
ATOM 3107 N N . ALA B 1 181 ? 12.312 -19.578 9.898 1 97.62 181 ALA B N 1
ATOM 3108 C CA . ALA B 1 181 ? 12.031 -18.953 11.188 1 97.62 181 ALA B CA 1
ATOM 3109 C C . ALA B 1 181 ? 10.539 -18.672 11.352 1 97.62 181 ALA B C 1
ATOM 3111 O O . ALA B 1 181 ? 10.086 -18.297 12.438 1 97.62 181 ALA B O 1
ATOM 3112 N N . TRP B 1 182 ? 9.758 -18.984 10.344 1 98.56 182 TRP B N 1
ATOM 3113 C CA . TRP B 1 182 ? 8.359 -18.562 10.344 1 98.56 182 TRP B CA 1
ATOM 3114 C C . TRP B 1 182 ? 7.438 -19.734 10.016 1 98.56 182 TRP B C 1
ATOM 3116 O O . TRP B 1 182 ? 6.922 -19.828 8.898 1 98.56 182 TRP B O 1
ATOM 3126 N N . PRO B 1 183 ? 7.09 -20.531 10.992 1 98.62 183 PRO B N 1
ATOM 3127 C CA . PRO B 1 183 ? 6.316 -21.766 10.766 1 98.62 183 PRO B CA 1
ATOM 3128 C C . PRO B 1 183 ? 4.898 -21.484 10.273 1 98.62 183 PRO B C 1
ATOM 3130 O O . PRO B 1 183 ? 4.355 -22.25 9.477 1 98.62 183 PRO B O 1
ATOM 3133 N N . ARG B 1 184 ? 4.227 -20.453 10.797 1 98.81 184 ARG B N 1
ATOM 3134 C CA . ARG B 1 184 ? 2.879 -20.141 10.328 1 98.81 184 ARG B CA 1
ATOM 3135 C C . ARG B 1 184 ? 2.883 -19.781 8.852 1 98.81 184 ARG B C 1
ATOM 3137 O O . ARG B 1 184 ? 2.012 -20.219 8.094 1 98.81 184 ARG B O 1
ATOM 3144 N N . ILE B 1 185 ? 3.869 -19.016 8.469 1 98.88 185 ILE B N 1
ATOM 3145 C CA . ILE B 1 185 ? 4.008 -18.609 7.074 1 98.88 185 ILE B CA 1
ATOM 3146 C C . ILE B 1 185 ? 4.285 -19.844 6.211 1 98.88 185 ILE B C 1
ATOM 3148 O O . ILE B 1 185 ? 3.699 -20 5.137 1 98.88 185 ILE B O 1
ATOM 3152 N N . ARG B 1 186 ? 5.168 -20.703 6.621 1 98.69 186 ARG B N 1
ATOM 3153 C CA . ARG B 1 186 ? 5.492 -21.922 5.867 1 98.69 186 ARG B CA 1
ATOM 3154 C C . ARG B 1 186 ? 4.262 -22.797 5.684 1 98.69 186 ARG B C 1
ATOM 3156 O O . ARG B 1 186 ? 4.086 -23.422 4.633 1 98.69 186 ARG B O 1
ATOM 3163 N N . ARG B 1 187 ? 3.467 -22.859 6.707 1 98.62 187 ARG B N 1
ATOM 3164 C CA . ARG B 1 187 ? 2.207 -23.594 6.609 1 98.62 187 ARG B CA 1
ATOM 3165 C C . ARG B 1 187 ? 1.35 -23.047 5.469 1 98.62 187 ARG B C 1
ATOM 3167 O O . ARG B 1 187 ? 0.829 -23.812 4.656 1 98.62 187 ARG B O 1
ATOM 3174 N N . VAL B 1 188 ? 1.201 -21.781 5.426 1 98.88 188 VAL B N 1
ATOM 3175 C CA . VAL B 1 188 ? 0.401 -21.156 4.379 1 98.88 188 VAL B CA 1
ATOM 3176 C C . VAL B 1 188 ? 1.02 -21.438 3.012 1 98.88 188 VAL B C 1
ATOM 3178 O O . VAL B 1 188 ? 0.304 -21.719 2.045 1 98.88 188 VAL B O 1
ATOM 3181 N N . ALA B 1 189 ? 2.338 -21.359 2.936 1 98.69 189 ALA B N 1
ATOM 3182 C CA . ALA B 1 189 ? 3.041 -21.672 1.692 1 98.69 189 ALA B CA 1
ATOM 3183 C C . ALA B 1 189 ? 2.717 -23.078 1.212 1 98.69 189 ALA B C 1
ATOM 3185 O O . ALA B 1 189 ? 2.475 -23.297 0.022 1 98.69 189 ALA B O 1
ATOM 3186 N N . ASP B 1 190 ? 2.734 -23.984 2.1 1 98.5 190 ASP B N 1
ATOM 3187 C CA . ASP B 1 190 ? 2.443 -25.375 1.766 1 98.5 190 ASP B CA 1
ATOM 3188 C C . ASP B 1 190 ? 1.009 -25.531 1.264 1 98.5 190 ASP B C 1
ATOM 3190 O O . ASP B 1 190 ? 0.756 -26.266 0.304 1 98.5 190 ASP B O 1
ATOM 3194 N N . LEU B 1 191 ? 0.084 -24.922 1.932 1 98.81 191 LEU B N 1
ATOM 3195 C CA . LEU B 1 191 ? -1.311 -24.953 1.505 1 98.81 191 LEU B CA 1
ATOM 3196 C C . LEU B 1 191 ? -1.462 -24.391 0.096 1 98.81 191 LEU B C 1
ATOM 3198 O O . LEU B 1 191 ? -2.162 -24.969 -0.737 1 98.81 191 LEU B O 1
ATOM 3202 N N . ALA B 1 192 ? -0.807 -23.312 -0.159 1 98.81 192 ALA B N 1
ATOM 3203 C CA . ALA B 1 192 ? -0.895 -22.656 -1.463 1 98.81 192 ALA B CA 1
ATOM 3204 C C . ALA B 1 192 ? -0.325 -23.547 -2.562 1 98.81 192 ALA B C 1
ATOM 3206 O O . ALA B 1 192 ? -0.886 -23.625 -3.658 1 98.81 192 ALA B O 1
ATOM 3207 N N . ALA B 1 193 ? 0.759 -24.203 -2.285 1 98.38 193 ALA B N 1
ATOM 3208 C CA . ALA B 1 193 ? 1.424 -25.062 -3.26 1 98.38 193 ALA B CA 1
ATOM 3209 C C . ALA B 1 193 ? 0.51 -26.203 -3.701 1 98.38 193 ALA B C 1
ATOM 3211 O O . ALA B 1 193 ? 0.621 -26.703 -4.824 1 98.38 193 ALA B O 1
ATOM 3212 N N . ALA B 1 194 ? -0.408 -26.531 -2.852 1 98.31 194 ALA B N 1
ATOM 3213 C CA . ALA B 1 194 ? -1.288 -27.672 -3.131 1 98.31 194 ALA B CA 1
ATOM 3214 C C . ALA B 1 194 ? -2.615 -27.203 -3.723 1 98.31 194 ALA B C 1
ATOM 3216 O O . ALA B 1 194 ? -3.412 -28.016 -4.195 1 98.31 194 ALA B O 1
ATOM 3217 N N . HIS B 1 195 ? -2.889 -26.016 -3.697 1 98.69 195 HIS B N 1
ATOM 3218 C CA . HIS B 1 195 ? -4.191 -25.484 -4.09 1 98.69 195 HIS B CA 1
ATOM 3219 C C . HIS B 1 195 ? -4.238 -25.203 -5.59 1 98.69 195 HIS B C 1
ATOM 3221 O O . HIS B 1 195 ? -3.391 -24.484 -6.117 1 98.69 195 HIS B O 1
ATOM 3227 N N . PRO B 1 196 ? -5.211 -25.609 -6.316 1 98.62 196 PRO B N 1
ATOM 3228 C CA . PRO B 1 196 ? -5.254 -25.5 -7.777 1 98.62 196 PRO B CA 1
ATOM 3229 C C . PRO B 1 196 ? -5.207 -24.047 -8.258 1 98.62 196 PRO B C 1
ATOM 3231 O O . PRO B 1 196 ? -4.516 -23.734 -9.234 1 98.62 196 PRO B O 1
ATOM 3234 N N . ALA B 1 197 ? -5.891 -23.156 -7.629 1 98.81 197 ALA B N 1
ATOM 3235 C CA . ALA B 1 197 ? -5.918 -21.75 -8.047 1 98.81 197 ALA B CA 1
ATOM 3236 C C . ALA B 1 197 ? -4.535 -21.125 -7.934 1 98.81 197 ALA B C 1
ATOM 3238 O O . ALA B 1 197 ? -4.133 -20.344 -8.797 1 98.81 197 ALA B O 1
ATOM 3239 N N . PHE B 1 198 ? -3.846 -21.438 -6.84 1 98.88 198 PHE B N 1
ATOM 3240 C CA . PHE B 1 198 ? -2.504 -20.891 -6.645 1 98.88 198 PHE B CA 1
ATOM 3241 C C . PHE B 1 198 ? -1.523 -21.516 -7.637 1 98.88 198 PHE B C 1
ATOM 3243 O O . PHE B 1 198 ? -0.634 -20.828 -8.148 1 98.88 198 PHE B O 1
ATOM 3250 N N . ARG B 1 199 ? -1.688 -22.734 -7.957 1 98.75 199 ARG B N 1
ATOM 3251 C CA . ARG B 1 199 ? -0.856 -23.375 -8.969 1 98.75 199 ARG B CA 1
ATOM 3252 C C . ARG B 1 199 ? -1.076 -22.75 -10.344 1 98.75 199 ARG B C 1
ATOM 3254 O O . ARG B 1 199 ? -0.117 -22.484 -11.07 1 98.75 199 ARG B O 1
ATOM 3261 N N . GLN B 1 200 ? -2.307 -22.547 -10.656 1 98.56 200 GLN B N 1
ATOM 3262 C CA . GLN B 1 200 ? -2.656 -21.938 -11.938 1 98.56 200 GLN B CA 1
ATOM 3263 C C . GLN B 1 200 ? -2.023 -20.562 -12.078 1 98.56 200 GLN B C 1
ATOM 3265 O O . GLN B 1 200 ? -1.561 -20.188 -13.164 1 98.56 200 GLN B O 1
ATOM 3270 N N . ALA B 1 201 ? -1.994 -19.797 -11.023 1 98.81 201 ALA B N 1
ATOM 3271 C CA . ALA B 1 201 ? -1.554 -18.406 -11.039 1 98.81 201 ALA B CA 1
ATOM 3272 C C . ALA B 1 201 ? -0.034 -18.312 -10.938 1 98.81 201 ALA B C 1
ATOM 3274 O O . ALA B 1 201 ? 0.543 -17.25 -11.156 1 98.81 201 ALA B O 1
ATOM 3275 N N . HIS B 1 202 ? 0.651 -19.422 -10.609 1 98.81 202 HIS B N 1
ATOM 3276 C CA . HIS B 1 202 ? 2.078 -19.422 -10.312 1 98.81 202 HIS B CA 1
ATOM 3277 C C . HIS B 1 202 ? 2.893 -18.938 -11.516 1 98.81 202 HIS B C 1
ATOM 3279 O O . HIS B 1 202 ? 2.586 -19.297 -12.656 1 98.81 202 HIS B O 1
ATOM 3285 N N . PRO B 1 203 ? 3.984 -18.156 -11.25 1 98.56 203 PRO B N 1
ATOM 3286 C CA . PRO B 1 203 ? 4.84 -17.672 -12.336 1 98.56 203 PRO B CA 1
ATOM 3287 C C . PRO B 1 203 ? 5.301 -18.781 -13.273 1 98.56 203 PRO B C 1
ATOM 3289 O O . PRO B 1 203 ? 5.488 -18.547 -14.469 1 98.56 203 PRO B O 1
ATOM 3292 N N . ALA B 1 204 ? 5.422 -19.984 -12.844 1 98.19 204 ALA B N 1
ATOM 3293 C CA . ALA B 1 204 ? 5.918 -21.109 -13.641 1 98.19 204 ALA B CA 1
ATOM 3294 C C . ALA B 1 204 ? 4.848 -21.609 -14.609 1 98.19 204 ALA B C 1
ATOM 3296 O O . ALA B 1 204 ? 5.141 -22.375 -15.523 1 98.19 204 ALA B O 1
ATOM 3297 N N . ASN B 1 205 ? 3.643 -21.141 -14.414 1 98.25 205 ASN B N 1
ATOM 3298 C CA . ASN B 1 205 ? 2.531 -21.672 -15.195 1 98.25 205 ASN B CA 1
ATOM 3299 C C . ASN B 1 205 ? 1.854 -20.594 -16.031 1 98.25 205 ASN B C 1
ATOM 3301 O O . ASN B 1 205 ? 0.652 -20.656 -16.281 1 98.25 205 ASN B O 1
ATOM 3305 N N . GLN B 1 206 ? 2.6 -19.562 -16.438 1 98.44 206 GLN B N 1
ATOM 3306 C CA . GLN B 1 206 ? 2.045 -18.469 -17.219 1 98.44 206 GLN B CA 1
ATOM 3307 C C . GLN B 1 206 ? 2.471 -18.578 -18.688 1 98.44 206 GLN B C 1
ATOM 3309 O O . GLN B 1 206 ? 3.527 -19.125 -18.984 1 98.44 206 GLN B O 1
ATOM 3314 N N . PRO B 1 207 ? 1.632 -18.016 -19.547 1 97.25 207 PRO B N 1
ATOM 3315 C CA . PRO B 1 207 ? 1.934 -18.109 -20.984 1 97.25 207 PRO B CA 1
ATOM 3316 C C . PRO B 1 207 ? 3.252 -17.438 -21.359 1 97.25 207 PRO B C 1
ATOM 3318 O O . PRO B 1 207 ? 3.875 -17.797 -22.359 1 97.25 207 PRO B O 1
ATOM 3321 N N . ASP B 1 208 ? 3.67 -16.438 -20.609 1 97.38 208 ASP B N 1
ATOM 3322 C CA . ASP B 1 208 ? 4.883 -15.688 -20.938 1 97.38 208 ASP B CA 1
ATOM 3323 C C . ASP B 1 208 ? 6.07 -16.172 -20.109 1 97.38 208 ASP B C 1
ATOM 3325 O O . ASP B 1 208 ? 7.117 -15.531 -20.078 1 97.38 208 ASP B O 1
ATOM 3329 N N . THR B 1 209 ? 5.855 -17.297 -19.344 1 96.94 209 THR B N 1
ATOM 3330 C CA . THR B 1 209 ? 6.988 -17.906 -18.656 1 96.94 209 THR B CA 1
ATOM 3331 C C . THR B 1 209 ? 8.047 -18.375 -19.641 1 96.94 209 THR B C 1
ATOM 3333 O O . THR B 1 209 ? 7.738 -19.109 -20.578 1 96.94 209 THR B O 1
ATOM 3336 N N . PRO B 1 210 ? 9.242 -17.906 -19.5 1 93.31 210 PRO B N 1
ATOM 3337 C CA . PRO B 1 210 ? 10.273 -18.359 -20.422 1 93.31 210 PRO B CA 1
ATOM 3338 C C . PRO B 1 210 ? 10.469 -19.875 -20.391 1 93.31 210 PRO B C 1
ATOM 3340 O O . PRO B 1 210 ? 10.281 -20.5 -19.344 1 93.31 210 PRO B O 1
ATOM 3343 N N . ALA B 1 211 ? 10.719 -20.406 -21.469 1 88.12 211 ALA B N 1
ATOM 3344 C CA . ALA B 1 211 ? 11.039 -21.828 -21.578 1 88.12 211 ALA B CA 1
ATOM 3345 C C . ALA B 1 211 ? 12.312 -22.156 -20.797 1 88.12 211 ALA B C 1
ATOM 3347 O O . ALA B 1 211 ? 13.242 -21.344 -20.75 1 88.12 211 ALA B O 1
ATOM 3348 N N . ALA B 1 212 ? 12.109 -23.266 -19.969 1 69.88 212 ALA B N 1
ATOM 3349 C CA . ALA B 1 212 ? 13.281 -23.719 -19.219 1 69.88 212 ALA B CA 1
ATOM 3350 C C . ALA B 1 212 ? 14.469 -23.953 -20.156 1 69.88 212 ALA B C 1
ATOM 3352 O O . ALA B 1 212 ? 14.289 -24.359 -21.312 1 69.88 212 ALA B O 1
#

Nearest PDB structures (foldseek):
  4igj-assembly1_A  TM=9.385E-01  e=7.405E-18  Anaeromyxobacter dehalogenans 2CP-1
  4kdy-assembly1_B  TM=9.121E-01  e=1.001E-17  Anaeromyxobacter dehalogenans 2CP-1
  4igj-assembly1_B  TM=9.106E-01  e=1.286E-17  Anaeromyxobacter dehalogenans 2CP-1
  4kae-assembly1_A  TM=9.064E-01  e=3.507E-17  Anaeromyxobacter dehalogenans 2CP-1
  4kae-assembly1_B  TM=8.966E-01  e=5.239E-17  Anaeromyxobacter dehalogenans 2CP-1

Foldseek 3Di:
DEKADALLDLLRLLQLLLCLQLVHDYHYDYWAQPPPNTSLPDPVNCVLPVVSDDTWDQDPVRHIDDDSVVSSVVCCVVRVPPHQADPDPVRRVLLVVLLCLLRPQQPVQLDPVNLVVVVVVPDDLVRSLVSNLVRLVVSVVVLLVSADDDDARDDPDHHSSLSRLQSSVVVCVVSPNDCVVRVNSVVNNVVLVPDPSSVCSHSCNDPNNDDD/DEKADALLDLLRLLQLLLCLQLVHDYHYDYWAQPPPNTSLPDPVNCVLPVVSDDTWDQDPVRHIDDDSVVSSVVCCVVRVPPHQADPDPVRRVLLVVLLCLLRPQQPVQLDPVNLVVVVVVPDDLVVSLVSNLVRLVVSVVVLLVSADDDDARDDPDHHSSLSRLQSSVVVCVVSPNDCVVRVNSVVNNVVLVPDPSSVCSHSCNDPNNDDD

Sequence (424 aa):
MKLYTYYRSTSSYRVRIALALKGLDYQSLPVNLIRDGGEHRQPAYLALNPQGRVPALQVDEGELLIQSPAIIEYLEERYPQPALLSSDPLRRARERGVAALVGCDIHPLHNASVLNLLRQWGHDEEQVRQWIGHWVGQGLAAVEQLIGDQGWCFGDRPGLADVYLVPQLYAAERFGVALDAWPRIRRVADLAAAHPAFRQAHPANQPDTPAAMKLYTYYRSTSSYRVRIALALKGLDYQSLPVNLIRDGGEHRQPAYLALNPQGRVPALQVDEGELLIQSPAIIEYLEERYPQPALLSSDPLRRARERGVAALVGCDIHPLHNASVLNLLRQWGHDEEQVRQWIGHWVGQGLAAVEQLIG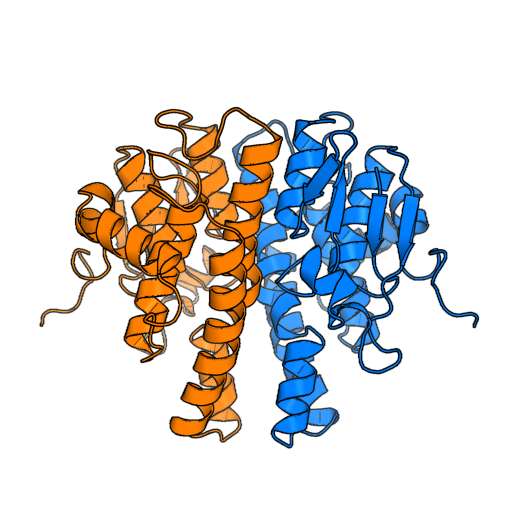DQGWCFGDRPGLADVYLVPQLYAAERFGVALDAWPRIRRVADLAAAHPAFRQAHPANQPDTPAA

Organism: Pseudomonas aeruginosa (strain ATCC 15692 / DSM 22644 / CIP 104116 / JCM 14847 / LMG 12228 / 1C / PRS 101 / PAO1) (NCBI:txid208964)

Solvent-accessible surface area (backbone atoms only — not comparable to full-atom values): 22150 Å² total; per-residue (Å²): 74,38,34,36,24,36,41,82,37,46,51,22,30,26,46,38,27,53,33,40,65,43,68,54,77,66,46,80,40,76,43,51,69,62,59,95,78,12,46,34,72,33,68,77,42,29,73,75,35,68,75,40,66,64,25,32,38,31,42,85,90,65,52,74,39,41,42,46,70,16,44,48,51,40,46,41,68,77,42,53,62,63,54,44,61,60,90,48,64,67,58,30,26,51,34,36,20,50,26,41,46,40,53,22,63,24,49,47,72,58,30,67,70,50,51,50,50,43,40,72,72,68,44,50,73,68,56,50,43,48,52,40,44,51,41,46,48,56,43,50,55,27,48,46,74,70,40,44,92,50,62,25,51,85,32,88,55,76,31,51,30,43,36,40,47,51,35,50,50,52,50,32,52,75,67,68,43,81,59,82,92,31,63,54,50,48,48,32,49,54,53,40,70,70,32,68,37,45,47,56,31,31,43,89,56,36,95,71,36,74,80,130,73,36,33,36,26,37,41,80,37,45,51,23,31,25,46,36,27,52,34,40,65,44,67,54,77,65,45,81,40,75,42,51,70,62,59,93,79,12,46,34,72,34,70,77,42,30,73,76,35,66,75,40,66,66,26,30,39,30,42,85,89,64,53,75,40,40,43,46,70,16,45,48,52,38,45,41,68,77,41,55,61,63,53,44,61,60,91,46,64,67,59,29,25,50,33,36,20,51,24,41,47,40,53,21,62,24,49,48,73,59,31,69,73,50,50,50,50,45,41,73,74,67,45,50,71,69,54,51,45,50,52,39,43,52,41,46,49,55,43,49,56,25,47,46,73,70,40,45,91,51,62,25,50,84,32,88,55,75,31,50,29,42,37,41,48,52,35,50,50,53,50,33,52,76,68,67,43,81,59,82,92,30,64,54,50,49,49,33,49,54,53,41,70,70,32,66,36,45,46,57,30,30,43,87,55,35,94,73,34,74,80,130

InterPro domains:
  IPR004045 Glutathione S-transferase, N-terminal [PF13417] (3-82)
  IPR004045 Glutathione S-transferase, N-terminal [PS50404] (1-83)
  IPR005955 Glutathione S-transferases, class Zeta [TIGR01262] (2-209)
  IPR010987 Glutathione S-transferase, C-terminal-like [PS50405] (88-211)
  IPR034330 Glutathione S-transferases, class Zeta , C-terminal [cd03191] (89-206)
  IPR034333 Glutathione S-transferases, class Zeta , N-terminal [cd03042] (1-76)
  IPR036249 Thioredoxin-like superfamily [SSF52833] (1-92)
  IPR036282 Glutathione S-transferase, C-terminal domain superfamily [SSF47616] (84-210)
  IPR040079 Glutathione transferase family [SFLDS00019] (1-189)

Radius of gyration: 20.25 Å; Cα contacts (8 Å, |Δi|>4): 677; chains: 2; bounding box: 49×54×51 Å

Secondary structure (DSSP, 8-state):
-EEEE-TT-HHHHHHHHHHHHTT---EEEE--SSGGG-GGGSHHHHTT-TT--S-EEE-TTSPEEESHHHHHHHHHHH--SS-SS-SSHHHHHHHHHHHHHHHHHTGGGGSHHHHHHHHHTT--HHHHHHHHHHHHHHHHHHHHHHS-SSSBTTBSS--HHHHHHHHHHHHHHHTT---TT-HHHHHHHHHHHH-HHHHHHSGGGSTTPPP-/-EEEE-TT-HHHHHHHHHHHHHT---EEEE--SSGGG-GGGSHHHHTT-TT--S-EEE-TTSPEEESHHHHHHHHHHH--SS-SS-SSHHHHHHHHHHHHHHHHHTGGGGSHHHHHHHHHTT--HHHHHHHHHHHHHHHHHHHHHHS-SSSBTTBSS--HHHHHHHHHHHHHHHTT---TT-HHHHHHHHHHHH-HHHHHHSGGGSTTPPP-